Protein AF-0000000077934053 (afdb_homodimer)

Sequence (616 aa):
MTGTLEEILEELCEEVSLILASSSLEEALVNKPGNASRRKDIRSVTYISVQQSSLYLSSIYKKACVMGYAGRGKPIFSLLDPARFSSIFGRGFALFGTAITLLPVSFAAIQVSSIDELMGKLKSLVLLLDEKEGEAFILSLRSMNPSYKGRLTGDMDIGSIEGKTLREILLYSSNFDEVARNIVHGYYLTYLGYNAIKEQKCDSFELNVRRAFFKVLSSQPDTLIMKKYGAHVSIEISKMASHMSECPSCEEIENMDKYMTENGFNPGSTADIIASSIAFYHLERWFRDKAIDGIRLPLPKGCDRAGKMTGTLEEILEELCEEVSLILASSSLEEALVNKPGNASRRKDIRSVTYISVQQSSLYLSSIYKKACVMGYAGRGKPIFSLLDPARFSSIFGRGFALFGTAITLLPVSFAAIQVSSIDELMGKLKSLVLLLDEKEGEAFILSLRSMNPSYKGRLTGDMDIGSIEGKTLREILLYSSNFDEVARNIVHGYYLTYLGYNAIKEQKCDSFELNVRRAFFKVLSSQPDTLIMKKYGAHVSIEISKMASHMSECPSCEEIENMDKYMTENGFNPGSTADIIASSIAFYHLERWFRDKAIDGIRLPLPKGCDRAGK

Solvent-accessible surface area (backbone atoms only — not comparable to full-atom values): 31386 Å² total; per-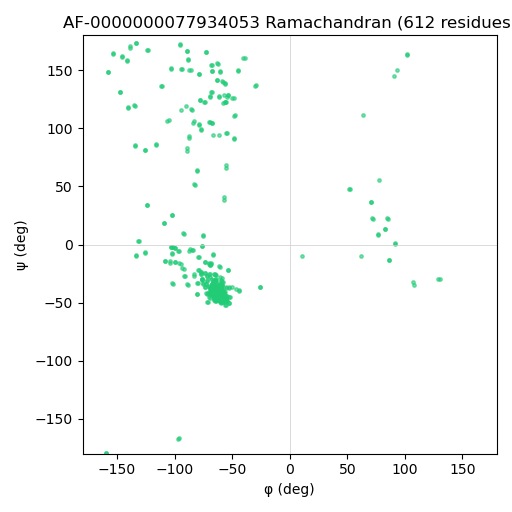residue (Å²): 128,92,56,56,72,68,53,46,50,50,50,52,23,48,52,50,11,48,48,49,26,45,15,47,48,55,45,32,52,39,82,44,60,26,49,42,11,49,86,36,62,44,96,90,41,46,45,67,34,43,49,49,33,27,50,59,42,24,61,43,28,23,52,31,21,47,29,47,60,74,51,68,88,62,48,71,40,56,66,49,50,36,45,58,51,22,69,73,69,73,45,68,66,58,47,59,67,36,45,68,63,41,42,62,48,32,27,46,52,63,56,38,69,43,62,71,52,40,44,53,51,48,45,56,49,44,75,62,35,37,41,61,31,20,53,26,40,52,54,27,55,42,43,63,33,72,80,51,76,45,67,50,91,66,88,50,41,56,78,75,51,68,84,36,28,30,39,57,51,30,53,61,41,30,80,65,27,59,61,35,31,24,56,73,60,43,35,53,57,26,49,52,21,21,50,43,36,69,63,51,82,38,95,41,72,62,47,11,48,48,32,14,45,32,53,46,32,38,74,41,54,28,31,51,27,23,74,75,66,31,60,68,53,17,44,50,52,12,52,54,34,60,69,50,56,78,66,62,50,71,65,58,46,50,52,49,19,50,55,25,49,76,71,66,43,34,42,55,43,48,49,28,36,41,17,47,7,45,25,50,50,53,47,43,55,51,31,51,54,36,53,73,71,64,52,73,60,55,60,51,89,82,65,73,81,72,85,117,129,92,54,57,71,67,52,46,52,51,50,50,24,48,52,50,12,49,47,51,25,42,16,47,49,54,46,33,51,38,82,45,60,25,50,42,11,50,86,36,64,42,97,91,39,46,45,66,35,44,50,49,35,26,50,59,42,24,61,44,28,23,52,31,21,46,29,45,61,74,50,73,89,63,47,71,42,56,65,49,49,36,44,59,51,22,70,74,69,74,44,69,67,60,45,60,67,36,46,68,62,41,42,63,48,31,27,45,53,62,56,38,70,43,62,70,50,40,43,55,51,48,45,56,48,43,76,60,34,36,43,63,32,20,52,25,39,52,54,26,56,44,43,63,33,71,78,50,77,46,66,48,89,84,74,46,40,56,78,74,52,67,85,36,27,29,38,55,52,30,54,61,42,29,80,65,28,60,59,34,32,22,56,71,62,43,35,52,58,25,47,53,20,22,50,42,37,70,62,52,82,37,95,40,72,62,48,10,49,49,33,15,45,32,53,45,32,37,73,41,53,29,31,51,27,22,73,76,66,30,60,66,53,17,45,50,52,13,52,56,35,61,68,50,58,76,64,61,49,71,66,58,46,50,52,49,19,50,56,24,49,75,70,65,40,34,42,56,45,49,51,28,37,42,16,49,6,43,24,50,50,51,46,42,54,49,30,54,54,37,53,72,72,65,52,74,60,54,60,50,90,84,66,72,82,73,84,117

pLDDT: mean 90.04, std 16.73, range [17.83, 98.94]

Organism: NCBI:txid1294262

InterPro domains:
  IPR002736 Triphosphoribosyl-dephospho-CoA protein [PF01874] (22-280)

Foldseek 3Di:
DPDDPLVVLLVVLLVLLCLLLVLLLLLQCFQFALAHHPVDDAPVGHNVLSNLLSVLSSVLLSVLLCCLFVPHPAASLLSAAQLVSCVVPVDARQQLLLSVLCSLVSSCLLQDQALVVSLVSLLVVLVVQFLRNVVSNLNRVCNRPVVPPQCDQDNPRSVVCHRGGVSVVLVVCLVQAVSSVCRNVRNVLLVQLLVQLVVPPDDDSSQSLNLSLLRSLLVDQQRVLCSVPNDVVSNVLSVLSVPADSRHDPVSRVVSNCVSRVVSNHSSSSSSSSSSSSSNNVSRVVSVVCVVVVNDRDNRPPDDPPPD/DPDDPLVVLLVVLLVLLCLLLVLLLLLQCFQFALAHHPVDAAPVGHNVLSNLLSVLSSVLLSVLLCCLFVPPPAASLLSAAQLVSCVVPVDARQQLLLSVLCSLLSSCLLQDQALVVSLVSLLVVLVVQFLRNVVSNLNRVCNRPVVPPQQDQPRPRSVVCHRGGVSVVLVVCVVQAVSSVCRNVRNVLLVQLLVQLVVPPDDDSSQSLNLSLLRSLLVDQQRVLCRVPNDVVSNVLSVLSVPADSRHDPVSRVVSNCVSRVVSNHSSSSSSSSSSSSSNNVSRVVSVVCVVVVNDRDNRPPDDPPPD

Nearest PDB structures (foldseek):
  3h9p-assembly2_C-2  TM=8.077E-01  e=1.000E-04  Archaeoglobus fulgidus DSM 4304
  8q5d-assembly2_D  TM=1.878E-01  e=3.011E+00  Plasmodium falciparum 3D7
  8q5d-assembly1_A  TM=1.833E-01  e=2.885E+00  Plasmodium falciparum 3D7
  6vbg-assembly2_B  TM=1.615E-01  e=4.068E+00  Escherichia coli
  3h9p-assembly2_C-2  TM=8.080E-01  e=9.650E-05  Archaeoglobus fulgidus DSM 4304

Radius of gyration: 24.61 Å; Cα contacts (8 Å, |Δi|>4): 996; chains: 2; bounding box: 58×65×63 Å

Secondary structure (DSSP, 8-state):
--S-HHHHHHHHHHHHHHHHHHHHHHHHHS--TTS--SS--BTTB-HHHHHHHHHHHHHHHHHHHHHHHH--SS-GGGG--HHHHHHHHSS----HHHHHHHHHHHHHHTT-SSHHHHHHHHHHHHHT--HHHHHHHHHHHHHH-TT--SB-SSS-BGGGGTT--HHHHHHHHTTT-HHHHHHHTTSHHHHHHHHHHHT--SSSHHHHHHHHHHHHHHHS--HHHHHHH-HHHHHHHHHHHHTS-SS--HHHHHHHHHHHHHHT---HHHHHHHHHHHHHHHHHHHHHHHHHTT--PPP-TT---TT-/--S-HHHHHHHHHHHHHHHHHHHHHHHHHS--TTS--SS--BTTB-HHHHHHHHHHHHHHHHHHHHHHHH--SS-GGGG--HHHHHHHHSS----HHHHHHHHHHHHHHTT-SSHHHHHHHHHHHHHT--HHHHHHHHHHHHHH-TT--SB-TTS-BGGGGTT--HHHHHHHHTTT-HHHHHHHTTSHHHHHHHHHHHT--SSSHHHHHHHHHHHHHHHS--HHHHHHH-HHHHHHHHHHHHTS-SS--HHHHHHHHHHHHHHT---HHHHHHHHHHHHHHHHHHHHHHHHHTT--PPP-TT---TT-

Structure (mmCIF, N/CA/C/O backbone):
data_AF-0000000077934053-model_v1
#
loop_
_entity.id
_entity.type
_entity.pdbx_description
1 polymer 'Triphosphoribosyl-dephospho-CoA synthase'
#
loop_
_atom_site.group_PDB
_atom_site.id
_atom_site.type_symbol
_atom_site.label_atom_id
_atom_site.label_alt_id
_atom_site.label_comp_id
_atom_site.label_asym_id
_atom_site.label_entity_id
_atom_site.label_seq_id
_atom_site.pdbx_PDB_ins_code
_atom_site.Cartn_x
_atom_site.Cartn_y
_atom_site.Cartn_z
_atom_site.occupancy
_atom_site.B_iso_or_equiv
_atom_site.auth_seq_id
_atom_site.auth_comp_id
_atom_site.auth_asym_id
_atom_site.auth_atom_id
_atom_site.pdbx_PDB_model_num
ATOM 1 N N . MET A 1 1 ? -16.562 -9.641 18.531 1 41.22 1 MET A N 1
ATOM 2 C CA . MET A 1 1 ? -17.188 -9.023 17.359 1 41.22 1 MET A CA 1
ATOM 3 C C . MET A 1 1 ? -18.703 -8.922 17.562 1 41.22 1 MET A C 1
ATOM 5 O O . MET A 1 1 ? -19.406 -9.938 17.547 1 41.22 1 MET A O 1
ATOM 9 N N . THR A 1 2 ? -19.234 -7.988 18.234 1 52.78 2 THR A N 1
ATOM 10 C CA . THR A 1 2 ? -20.609 -7.844 18.703 1 52.78 2 THR A CA 1
ATOM 11 C C . THR A 1 2 ? -21.531 -7.445 17.547 1 52.78 2 THR A C 1
ATOM 13 O O . THR A 1 2 ? -22.688 -7.121 17.75 1 52.78 2 THR A O 1
ATOM 16 N N . GLY A 1 3 ? -21.031 -7.426 16.203 1 60.53 3 GLY A N 1
ATOM 17 C CA . GLY A 1 3 ? -21.938 -6.938 15.18 1 60.53 3 GLY A CA 1
ATOM 18 C C . GLY A 1 3 ? -22.797 -8.031 14.57 1 60.53 3 GLY A C 1
ATOM 19 O O . GLY A 1 3 ? -22.719 -9.188 14.992 1 60.53 3 GLY A O 1
ATOM 20 N N . THR A 1 4 ? -23.828 -7.734 13.836 1 76.88 4 THR A N 1
ATOM 21 C CA . THR A 1 4 ? -24.609 -8.672 13.031 1 76.88 4 THR A CA 1
ATOM 22 C C . THR A 1 4 ? -23.703 -9.602 12.242 1 76.88 4 THR A C 1
ATOM 24 O O . THR A 1 4 ? -22.5 -9.344 12.117 1 76.88 4 THR A O 1
ATOM 27 N N . LEU A 1 5 ? -24.078 -10.734 11.977 1 79.38 5 LEU A N 1
ATOM 28 C CA . LEU A 1 5 ? -23.312 -11.695 11.188 1 79.38 5 LEU A CA 1
ATOM 29 C C . LEU A 1 5 ? -22.703 -11.023 9.953 1 79.38 5 LEU A C 1
ATOM 31 O O . LEU A 1 5 ? -21.547 -11.281 9.609 1 79.38 5 LEU A O 1
ATOM 35 N N . GLU A 1 6 ? -23.5 -10.148 9.359 1 81 6 GLU A N 1
ATOM 36 C CA . GLU A 1 6 ? -23.031 -9.453 8.164 1 81 6 GLU A CA 1
ATOM 37 C C . GLU A 1 6 ? -21.844 -8.547 8.484 1 81 6 GLU A C 1
ATOM 39 O O . GLU A 1 6 ? -20.891 -8.469 7.707 1 81 6 GLU A O 1
ATOM 44 N N . GLU A 1 7 ? -21.875 -7.93 9.609 1 84.5 7 GLU A N 1
ATOM 45 C CA . GLU A 1 7 ? -20.781 -7.047 10.023 1 84.5 7 GLU A CA 1
ATOM 46 C C . GLU A 1 7 ? -19.516 -7.84 10.312 1 84.5 7 GLU A C 1
ATOM 48 O O . GLU A 1 7 ? -18.406 -7.406 9.969 1 84.5 7 GLU A O 1
ATOM 53 N N . ILE A 1 8 ? -19.75 -8.977 10.914 1 87 8 ILE A N 1
ATOM 54 C CA . ILE A 1 8 ? -18.609 -9.836 11.25 1 87 8 ILE A CA 1
ATOM 55 C C . ILE A 1 8 ? -17.953 -10.344 9.969 1 87 8 ILE A C 1
ATOM 57 O O . ILE A 1 8 ? -16.734 -10.297 9.828 1 87 8 ILE A O 1
ATOM 61 N N . LEU A 1 9 ? -18.781 -10.773 9.008 1 89.75 9 LEU A N 1
ATOM 62 C CA . LEU A 1 9 ? -18.281 -11.297 7.75 1 89.75 9 LEU A CA 1
ATOM 63 C C . LEU A 1 9 ? -17.562 -10.211 6.957 1 89.75 9 LEU A C 1
ATOM 65 O O . LEU A 1 9 ? -16.531 -10.469 6.328 1 89.75 9 LEU A O 1
ATOM 69 N N . GLU A 1 10 ? -18.094 -9.039 7.035 1 91.06 10 GLU A N 1
ATOM 70 C CA . GLU A 1 10 ? -17.453 -7.906 6.359 1 91.06 10 GLU A CA 1
ATOM 71 C C . GLU A 1 10 ? -16.094 -7.594 6.973 1 91.06 10 GLU A C 1
ATOM 73 O O . GLU A 1 10 ? -15.156 -7.25 6.258 1 91.06 10 GLU A O 1
ATOM 78 N N . GLU A 1 11 ? -16.031 -7.703 8.281 1 92.56 11 GLU A N 1
ATOM 79 C CA . GLU A 1 11 ? -14.766 -7.473 8.977 1 92.56 11 GLU A CA 1
ATOM 80 C C . GLU A 1 11 ? -13.742 -8.539 8.617 1 92.56 11 GLU A C 1
ATOM 82 O O . GLU A 1 11 ? -12.555 -8.242 8.445 1 92.56 11 GLU A O 1
ATOM 87 N N . LEU A 1 12 ? -14.227 -9.781 8.539 1 95.44 12 LEU A N 1
ATOM 88 C CA . LEU A 1 12 ? -13.336 -10.867 8.156 1 95.44 12 LEU A CA 1
ATOM 89 C C . LEU A 1 12 ? -12.812 -10.672 6.734 1 95.44 12 LEU A C 1
ATOM 91 O O . LEU A 1 12 ? -11.633 -10.891 6.469 1 95.44 12 LEU A O 1
ATOM 95 N N . CYS A 1 13 ? -13.688 -10.195 5.836 1 96.94 13 CYS A N 1
ATOM 96 C CA . CYS A 1 13 ? -13.281 -9.953 4.453 1 96.94 13 CYS A CA 1
ATOM 97 C C . CYS A 1 13 ? -12.289 -8.805 4.371 1 96.94 13 CYS A C 1
ATOM 99 O O . CYS A 1 13 ? -11.391 -8.812 3.527 1 96.94 13 CYS A O 1
ATOM 101 N N . GLU A 1 14 ? -12.453 -7.84 5.227 1 97.06 14 GLU A N 1
ATOM 102 C CA . GLU A 1 14 ? -11.484 -6.75 5.277 1 97.06 14 GLU A CA 1
ATOM 103 C C . GLU A 1 14 ? -10.109 -7.254 5.699 1 97.06 14 GLU A C 1
ATOM 105 O O . GLU A 1 14 ? -9.094 -6.863 5.117 1 97.06 14 GLU A O 1
ATOM 110 N N . GLU A 1 15 ? -10.109 -8.102 6.711 1 97.25 15 GLU A N 1
ATOM 111 C CA . GLU A 1 15 ? -8.836 -8.656 7.176 1 97.25 15 GLU A CA 1
ATOM 112 C C . GLU A 1 15 ? -8.172 -9.492 6.094 1 97.25 15 GLU A C 1
ATOM 114 O O . GLU A 1 15 ? -6.973 -9.352 5.84 1 97.25 15 GLU A O 1
ATOM 119 N N . VAL A 1 16 ? -8.969 -10.344 5.426 1 98.19 16 VAL A N 1
ATOM 120 C CA . VAL A 1 16 ? -8.461 -11.188 4.355 1 98.19 16 VAL A CA 1
ATOM 121 C C . VAL A 1 16 ? -7.891 -10.32 3.232 1 98.19 16 VAL A C 1
ATOM 123 O O . VAL A 1 16 ? -6.801 -10.594 2.721 1 98.19 16 VAL A O 1
ATOM 126 N N . SER A 1 17 ? -8.633 -9.289 2.84 1 98.62 17 SER A N 1
ATOM 127 C CA . SER A 1 17 ? -8.203 -8.414 1.761 1 98.62 17 SER A CA 1
ATOM 128 C C . SER A 1 17 ? -6.875 -7.734 2.096 1 98.62 17 SER A C 1
ATOM 130 O O . SER A 1 17 ? -6.008 -7.602 1.232 1 98.62 17 SER A O 1
ATOM 132 N N . LEU A 1 18 ? -6.715 -7.312 3.348 1 98.69 18 LEU A N 1
ATOM 133 C CA . LEU A 1 18 ? -5.484 -6.668 3.789 1 98.69 18 LEU A CA 1
ATOM 134 C C . LEU A 1 18 ? -4.316 -7.648 3.766 1 98.69 18 LEU A C 1
ATOM 136 O O . LEU A 1 18 ? -3.209 -7.293 3.352 1 98.69 18 LEU A O 1
ATOM 140 N N . ILE A 1 19 ? -4.578 -8.852 4.172 1 98.69 19 ILE A N 1
ATOM 141 C CA . ILE A 1 19 ? -3.547 -9.883 4.195 1 98.69 19 ILE A CA 1
ATOM 142 C C . ILE A 1 19 ? -3.082 -10.18 2.771 1 98.69 19 ILE A C 1
ATOM 144 O O . ILE A 1 19 ? -1.88 -10.203 2.496 1 98.69 19 ILE A O 1
ATOM 148 N N . LEU A 1 20 ? -4.039 -10.359 1.869 1 98.88 20 LEU A N 1
ATOM 149 C CA . LEU A 1 20 ? -3.703 -10.688 0.489 1 98.88 20 LEU A CA 1
ATOM 150 C C . LEU A 1 20 ? -2.971 -9.531 -0.185 1 98.88 20 LEU A C 1
ATOM 152 O O . LEU A 1 20 ? -1.953 -9.742 -0.851 1 98.88 20 LEU A O 1
ATOM 156 N N . ALA A 1 21 ? -3.455 -8.312 -0.017 1 98.88 21 ALA A N 1
ATOM 157 C CA . ALA A 1 21 ? -2.803 -7.145 -0.607 1 98.88 21 ALA A CA 1
ATOM 158 C C . ALA A 1 21 ? -1.411 -6.938 -0.016 1 98.88 21 ALA A C 1
ATOM 160 O O . ALA A 1 21 ? -0.46 -6.637 -0.741 1 98.88 21 ALA A O 1
ATOM 161 N N . SER A 1 22 ? -1.263 -7.137 1.269 1 98.81 22 SER A N 1
ATOM 162 C CA . SER A 1 22 ? 0.015 -6.949 1.948 1 98.81 22 SER A CA 1
ATOM 163 C C . SER A 1 22 ? 1.049 -7.965 1.472 1 98.81 22 SER A C 1
ATOM 165 O O . SER A 1 22 ? 2.248 -7.68 1.463 1 98.81 22 SER A O 1
ATOM 167 N N . SER A 1 23 ? 0.609 -9.164 1.079 1 98.88 23 SER A N 1
ATOM 168 C CA . SER A 1 23 ? 1.537 -10.203 0.631 1 98.88 23 SER A CA 1
ATOM 169 C C . SER A 1 23 ? 2.322 -9.742 -0.594 1 98.88 23 SER A C 1
ATOM 171 O O . SER A 1 23 ? 3.49 -10.102 -0.758 1 98.88 23 SER A O 1
ATOM 173 N N . SER A 1 24 ? 1.682 -8.938 -1.494 1 98.69 24 SER A N 1
ATOM 174 C CA . SER A 1 24 ? 2.379 -8.391 -2.654 1 98.69 24 SER A CA 1
ATOM 175 C C . SER A 1 24 ? 3.418 -7.359 -2.236 1 98.69 24 SER A C 1
ATOM 177 O O . SER A 1 24 ? 4.484 -7.258 -2.852 1 98.69 24 SER A O 1
ATOM 179 N N . LEU A 1 25 ? 3.084 -6.57 -1.203 1 98.69 25 LEU A N 1
ATOM 180 C CA . LEU A 1 25 ? 4.035 -5.594 -0.684 1 98.69 25 LEU A CA 1
ATOM 181 C C . LEU A 1 25 ? 5.258 -6.285 -0.096 1 98.69 25 LEU A C 1
ATOM 183 O O . LEU A 1 25 ? 6.395 -5.879 -0.359 1 98.69 25 LEU A O 1
ATOM 187 N N . GLU A 1 26 ? 5.012 -7.332 0.655 1 98.62 26 GLU A N 1
ATOM 188 C CA . GLU A 1 26 ? 6.109 -8.07 1.269 1 98.62 26 GLU A CA 1
ATOM 189 C C . GLU A 1 26 ? 6.961 -8.773 0.213 1 98.62 26 GLU A C 1
ATOM 191 O O . GLU A 1 26 ? 8.188 -8.82 0.329 1 98.62 26 GLU A O 1
ATOM 196 N N . GLU A 1 27 ? 6.285 -9.352 -0.767 1 98.81 27 GLU A N 1
ATOM 197 C CA . GLU A 1 27 ? 7.004 -9.977 -1.874 1 98.81 27 GLU A CA 1
ATOM 198 C C . GLU A 1 27 ? 7.957 -8.992 -2.539 1 98.81 27 GLU A C 1
ATOM 200 O O . GLU A 1 27 ? 9.125 -9.312 -2.775 1 98.81 27 GLU A O 1
ATOM 205 N N . ALA A 1 28 ? 7.516 -7.781 -2.816 1 98.31 28 ALA A N 1
ATOM 206 C CA . ALA A 1 28 ? 8.305 -6.789 -3.545 1 98.31 28 ALA A CA 1
ATOM 207 C C . ALA A 1 28 ? 9.359 -6.156 -2.646 1 98.31 28 ALA A C 1
ATOM 209 O O . ALA A 1 28 ? 10.359 -5.625 -3.133 1 98.31 28 ALA A O 1
ATOM 210 N N . LEU A 1 29 ? 9.062 -6.184 -1.332 1 97.81 29 LEU A N 1
ATOM 211 C CA . LEU A 1 29 ? 10.016 -5.621 -0.383 1 97.81 29 LEU A CA 1
ATOM 212 C C . LEU A 1 29 ? 11.336 -6.391 -0.415 1 97.81 29 LEU A C 1
ATOM 214 O O . LEU A 1 29 ? 12.406 -5.801 -0.26 1 97.81 29 LEU A O 1
ATOM 218 N N . VAL A 1 30 ? 11.281 -7.715 -0.585 1 97.44 30 VAL A N 1
ATOM 219 C CA . VAL A 1 30 ? 12.438 -8.609 -0.562 1 97.44 30 VAL A CA 1
ATOM 220 C C . VAL A 1 30 ? 13.188 -8.516 -1.889 1 97.44 30 VAL A C 1
ATOM 222 O O . VAL A 1 30 ? 12.594 -8.688 -2.957 1 97.44 30 VAL A O 1
ATOM 225 N N . ASN A 1 31 ? 14.445 -8.211 -1.819 1 96.19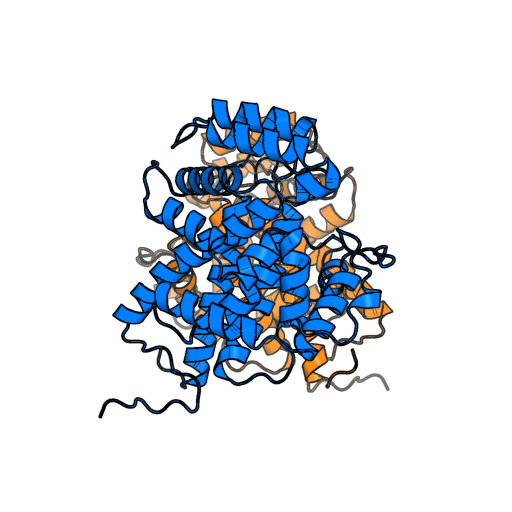 31 ASN A N 1
ATOM 226 C CA . ASN A 1 31 ? 15.258 -8.172 -3.033 1 96.19 31 ASN A CA 1
ATOM 227 C C . ASN A 1 31 ? 15.477 -9.57 -3.6 1 96.19 31 ASN A C 1
ATOM 229 O O . ASN A 1 31 ? 16.172 -10.391 -2.994 1 96.19 31 ASN A O 1
ATOM 233 N N . LYS A 1 32 ? 14.82 -9.867 -4.621 1 98.06 32 LYS A N 1
ATOM 234 C CA . LYS A 1 32 ? 14.992 -11.102 -5.383 1 98.06 32 LYS A CA 1
ATOM 235 C C . LYS A 1 32 ? 15.602 -10.828 -6.754 1 98.06 32 LYS A C 1
ATOM 237 O O . LYS A 1 32 ? 15.219 -9.867 -7.426 1 98.06 32 LYS A O 1
ATOM 242 N N . PRO A 1 33 ? 16.516 -11.617 -7.137 1 98.5 33 PRO A N 1
ATOM 243 C CA . PRO A 1 33 ? 17.25 -11.328 -8.375 1 98.5 33 PRO A CA 1
ATOM 244 C C . PRO A 1 33 ? 16.328 -11.125 -9.57 1 98.5 33 PRO A C 1
ATOM 246 O O . PRO A 1 33 ? 15.453 -11.953 -9.828 1 98.5 33 PRO A O 1
ATOM 249 N N . GLY A 1 34 ? 16.562 -10.016 -10.25 1 98.44 34 GLY A N 1
ATOM 250 C CA . GLY A 1 34 ? 15.875 -9.75 -11.508 1 98.44 34 GLY A CA 1
ATOM 251 C C . GLY A 1 34 ? 14.531 -9.078 -11.312 1 98.44 34 GLY A C 1
ATOM 252 O O . GLY A 1 34 ? 13.93 -8.586 -12.273 1 98.44 34 GLY A O 1
ATOM 253 N N . ASN A 1 35 ? 14.031 -9.07 -10.102 1 98.38 35 ASN A N 1
ATOM 254 C CA . ASN A 1 35 ? 12.742 -8.438 -9.82 1 98.38 35 ASN A CA 1
ATOM 255 C C . ASN A 1 35 ? 12.914 -7 -9.352 1 98.38 35 ASN A C 1
ATOM 257 O O . ASN A 1 35 ? 13.969 -6.633 -8.828 1 98.38 35 ASN A O 1
ATOM 261 N N . ALA A 1 36 ? 11.898 -6.16 -9.633 1 97.25 36 ALA A N 1
ATOM 262 C CA . ALA A 1 36 ? 11.82 -4.898 -8.906 1 97.25 36 ALA A CA 1
ATOM 263 C C . ALA A 1 36 ? 11.68 -5.133 -7.406 1 97.25 36 ALA A C 1
ATOM 265 O O . ALA A 1 36 ? 11.125 -6.152 -6.984 1 97.25 36 ALA A O 1
ATOM 266 N N . SER A 1 37 ? 12.188 -4.266 -6.637 1 96.44 37 SER A N 1
ATOM 267 C CA . SER A 1 37 ? 12.148 -4.359 -5.18 1 96.44 37 SER A CA 1
ATOM 268 C C . SER A 1 37 ? 12.359 -2.996 -4.531 1 96.44 37 SER A C 1
ATOM 270 O O . SER A 1 37 ? 12.406 -1.976 -5.223 1 96.44 37 SER A O 1
ATOM 272 N N . ARG A 1 38 ? 12.344 -2.99 -3.232 1 95.19 38 ARG A N 1
ATOM 273 C CA . ARG A 1 38 ? 12.641 -1.761 -2.504 1 95.19 38 ARG A CA 1
ATOM 274 C C . ARG A 1 38 ? 13.969 -1.164 -2.951 1 95.19 38 ARG A C 1
ATOM 276 O O . ARG A 1 38 ? 14.148 0.056 -2.922 1 95.19 38 ARG A O 1
ATOM 283 N N . ARG A 1 39 ? 14.867 -1.967 -3.541 1 93.88 39 ARG A N 1
ATOM 284 C CA . ARG A 1 39 ? 16.219 -1.528 -3.869 1 93.88 39 ARG A CA 1
ATOM 285 C C . ARG A 1 39 ? 16.281 -0.955 -5.281 1 93.88 39 ARG A C 1
ATOM 287 O O . ARG A 1 39 ? 17.125 -0.11 -5.578 1 93.88 39 ARG A O 1
ATOM 294 N N . LYS A 1 40 ? 15.359 -1.457 -6.117 1 95.62 40 LYS A N 1
ATOM 295 C CA . LYS A 1 40 ? 15.523 -1.052 -7.512 1 95.62 40 LYS A CA 1
ATOM 296 C C . LYS A 1 40 ? 14.211 -1.173 -8.281 1 95.62 40 LYS A C 1
ATOM 298 O O . LYS A 1 40 ? 13.367 -2.012 -7.949 1 95.62 40 LYS A O 1
ATOM 303 N N . ASP A 1 41 ? 14.078 -0.314 -9.211 1 96.31 41 ASP A N 1
ATOM 304 C CA . ASP A 1 41 ? 13.117 -0.517 -10.289 1 96.31 41 ASP A CA 1
ATOM 305 C C . ASP A 1 41 ? 13.742 -1.304 -11.438 1 96.31 41 ASP A C 1
ATOM 307 O O . ASP A 1 41 ? 14.969 -1.441 -11.508 1 96.31 41 ASP A O 1
ATOM 311 N N . ILE A 1 42 ? 12.969 -1.888 -12.242 1 96.75 42 ILE A N 1
ATOM 312 C CA . ILE A 1 42 ? 13.43 -2.461 -13.5 1 96.75 42 ILE A CA 1
ATOM 313 C C . ILE A 1 42 ? 12.633 -1.863 -14.656 1 96.75 42 ILE A C 1
ATOM 315 O O . ILE A 1 42 ? 11.664 -1.135 -14.445 1 96.75 42 ILE A O 1
ATOM 319 N N . ARG A 1 43 ? 13.008 -2.029 -15.789 1 91.31 43 ARG A N 1
ATOM 320 C CA . ARG A 1 43 ? 12.438 -1.385 -16.969 1 91.31 43 ARG A CA 1
ATOM 321 C C . ARG A 1 43 ? 10.938 -1.632 -17.062 1 91.31 43 ARG A C 1
ATOM 323 O O . ARG A 1 43 ? 10.172 -0.722 -17.391 1 91.31 43 ARG A O 1
ATOM 330 N N . SER A 1 44 ? 10.492 -2.775 -16.688 1 90.19 44 SER A N 1
ATOM 331 C CA . SER A 1 44 ? 9.109 -3.182 -16.938 1 90.19 44 SER A CA 1
ATOM 332 C C . SER A 1 44 ? 8.227 -2.854 -15.734 1 90.19 44 SER A C 1
ATOM 334 O O . SER A 1 44 ? 7 -2.795 -15.859 1 90.19 44 SER A O 1
ATOM 336 N N . VAL A 1 45 ? 8.828 -2.676 -14.578 1 95.5 45 VAL A N 1
ATOM 337 C CA . VAL A 1 45 ? 8.047 -2.529 -13.359 1 95.5 45 VAL A CA 1
ATOM 338 C C . VAL A 1 45 ? 8.773 -1.593 -12.391 1 95.5 45 VAL A C 1
ATOM 340 O O . VAL A 1 45 ? 9.969 -1.75 -12.141 1 95.5 45 VAL A O 1
ATOM 343 N N . THR A 1 46 ? 8.047 -0.633 -11.875 1 96.69 46 THR A N 1
ATOM 344 C CA . THR A 1 46 ? 8.602 0.204 -10.812 1 96.69 46 THR A CA 1
ATOM 345 C C . THR A 1 46 ? 8.039 -0.207 -9.453 1 96.69 46 THR A C 1
ATOM 347 O O . THR A 1 46 ? 6.93 -0.728 -9.367 1 96.69 46 THR A O 1
ATOM 350 N N . TYR A 1 47 ? 8.805 0.008 -8.445 1 97.44 47 TYR A N 1
ATOM 351 C CA . TYR A 1 47 ? 8.406 -0.365 -7.098 1 97.44 47 TYR A CA 1
ATOM 352 C C . TYR A 1 47 ? 7.117 0.344 -6.691 1 97.44 47 TYR A C 1
ATOM 354 O O . TYR A 1 47 ? 6.238 -0.259 -6.074 1 97.44 47 TYR A O 1
ATOM 362 N N . ILE A 1 48 ? 6.945 1.633 -7.023 1 97.88 48 ILE A N 1
ATOM 363 C CA . ILE A 1 48 ? 5.758 2.398 -6.66 1 97.88 48 ILE A CA 1
ATOM 364 C C . ILE A 1 48 ? 4.535 1.829 -7.383 1 97.88 48 ILE A C 1
ATOM 366 O O . ILE A 1 48 ? 3.43 1.828 -6.84 1 97.88 48 ILE A O 1
ATOM 370 N N . SER A 1 49 ? 4.688 1.356 -8.586 1 97.5 49 SER A N 1
ATOM 371 C CA . SER A 1 49 ? 3.576 0.74 -9.305 1 97.5 49 SER A CA 1
ATOM 372 C C . SER A 1 49 ? 3.084 -0.514 -8.586 1 97.5 49 SER A C 1
ATOM 374 O O . SER A 1 49 ? 1.883 -0.789 -8.562 1 97.5 49 SER A O 1
ATOM 376 N N . VAL A 1 50 ? 4.027 -1.283 -8.031 1 98.38 50 VAL A N 1
ATOM 377 C CA . VAL A 1 50 ? 3.656 -2.473 -7.273 1 98.38 50 VAL A CA 1
ATOM 378 C C . VAL A 1 50 ? 2.867 -2.066 -6.031 1 98.38 50 VAL A C 1
ATOM 380 O O . VAL A 1 50 ? 1.83 -2.658 -5.727 1 98.38 50 VAL A O 1
ATOM 383 N N . GLN A 1 51 ? 3.316 -1.028 -5.344 1 98.56 51 GLN A N 1
ATOM 384 C CA . GLN A 1 51 ? 2.658 -0.583 -4.117 1 98.56 51 GLN A CA 1
ATOM 385 C C . GLN A 1 51 ? 1.253 -0.065 -4.406 1 98.56 51 GLN A C 1
ATOM 387 O O . GLN A 1 51 ? 0.297 -0.428 -3.719 1 98.56 51 GLN A O 1
ATOM 392 N N . GLN A 1 52 ? 1.145 0.708 -5.402 1 98.62 52 GLN A N 1
ATOM 393 C CA . GLN A 1 52 ? -0.154 1.272 -5.754 1 98.62 52 GLN A CA 1
ATOM 394 C C . GLN A 1 52 ? -1.092 0.198 -6.301 1 98.62 52 GLN A C 1
ATOM 396 O O . GLN A 1 52 ? -2.303 0.252 -6.078 1 98.62 52 GLN A O 1
ATOM 401 N N . SER A 1 53 ? -0.538 -0.776 -7.051 1 98.62 53 SER A N 1
ATOM 402 C CA . SER A 1 53 ? -1.337 -1.909 -7.504 1 98.62 53 SER A CA 1
ATOM 403 C C . SER A 1 53 ? -1.891 -2.701 -6.324 1 98.62 53 SER A C 1
ATOM 405 O O . SER A 1 53 ? -3.033 -3.164 -6.363 1 98.62 53 SER A O 1
ATOM 407 N N . SER A 1 54 ? -1.026 -2.875 -5.328 1 98.75 54 SER A N 1
ATOM 408 C CA . SER A 1 54 ? -1.477 -3.559 -4.121 1 98.75 54 SER A CA 1
ATOM 409 C C . SER A 1 54 ? -2.611 -2.799 -3.445 1 98.75 54 SER A C 1
ATOM 411 O O . SER A 1 54 ? -3.59 -3.4 -2.998 1 98.75 54 SER A O 1
ATOM 413 N N . LEU A 1 55 ? -2.432 -1.521 -3.344 1 98.38 55 LEU A N 1
ATOM 414 C CA . LEU A 1 55 ? -3.471 -0.662 -2.789 1 98.38 55 LEU A CA 1
ATOM 415 C C . LEU A 1 55 ? -4.777 -0.824 -3.559 1 98.38 55 LEU A C 1
ATOM 417 O O . LEU A 1 55 ? -5.84 -0.994 -2.957 1 98.38 55 LEU A O 1
ATOM 421 N N . TYR A 1 56 ? -4.695 -0.778 -4.859 1 98.38 56 TYR A N 1
ATOM 422 C CA . TYR A 1 56 ? -5.84 -0.934 -5.75 1 98.38 56 TYR A CA 1
ATOM 423 C C . TYR A 1 56 ? -6.504 -2.293 -5.555 1 98.38 56 TYR A C 1
ATOM 425 O O . TYR A 1 56 ? -7.73 -2.389 -5.508 1 98.38 56 TYR A O 1
ATOM 433 N N . LEU A 1 57 ? -5.742 -3.318 -5.355 1 98.69 57 LEU A N 1
ATOM 434 C CA . LEU A 1 57 ? -6.242 -4.688 -5.273 1 98.69 57 LEU A CA 1
ATOM 435 C C . LEU A 1 57 ? -6.895 -4.945 -3.92 1 98.69 57 LEU A C 1
ATOM 437 O O . LEU A 1 57 ? -7.715 -5.859 -3.785 1 98.69 57 LEU A O 1
ATOM 441 N N . SER A 1 58 ? -6.535 -4.203 -2.904 1 98.5 58 SER A N 1
ATOM 442 C CA . SER A 1 58 ? -7.094 -4.438 -1.576 1 98.5 58 SER A CA 1
ATOM 443 C C . SER A 1 58 ? -8.617 -4.355 -1.594 1 98.5 58 SER A C 1
ATOM 445 O O . SER A 1 58 ? -9.297 -5.242 -1.072 1 98.5 58 SER A O 1
ATOM 447 N N . SER A 1 59 ? -9.18 -3.334 -2.213 1 96.88 59 SER A N 1
ATOM 448 C CA . SER A 1 59 ? -10.633 -3.188 -2.299 1 96.88 59 SER A CA 1
ATOM 449 C C . SER A 1 59 ? -11.242 -4.281 -3.166 1 96.88 59 SER A C 1
ATOM 451 O O . SER A 1 59 ? -12.352 -4.754 -2.887 1 96.88 59 SER A O 1
ATOM 453 N N . ILE A 1 60 ? -10.539 -4.672 -4.184 1 97.75 60 ILE A N 1
ATOM 454 C CA . ILE A 1 60 ? -11.008 -5.699 -5.109 1 97.75 60 ILE A CA 1
ATOM 455 C C . ILE A 1 60 ? -11.047 -7.051 -4.398 1 97.75 60 ILE A C 1
ATOM 457 O O . ILE A 1 60 ? -12.023 -7.797 -4.531 1 97.75 60 ILE A O 1
ATOM 461 N N . TYR A 1 61 ? -10.016 -7.363 -3.605 1 98.62 61 TYR A N 1
ATOM 462 C CA . TYR A 1 61 ? -10 -8.602 -2.83 1 98.62 61 TYR A CA 1
ATOM 463 C C . TYR A 1 61 ? -11.141 -8.625 -1.822 1 98.62 61 TYR A C 1
ATOM 465 O O . TYR A 1 61 ? -11.758 -9.672 -1.598 1 98.62 61 TYR A O 1
ATOM 473 N N . LYS A 1 62 ? -11.406 -7.508 -1.212 1 97.62 62 LYS A N 1
ATOM 474 C CA . LYS A 1 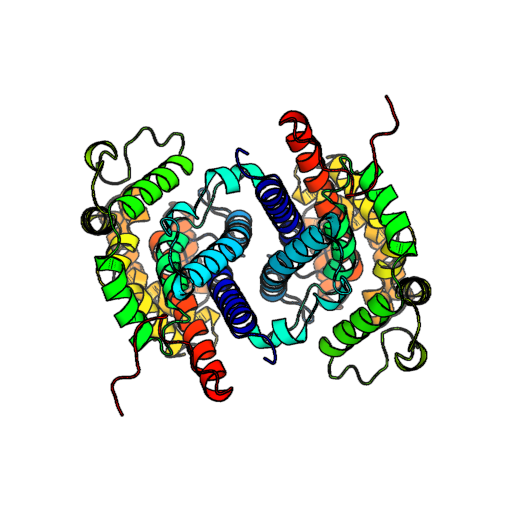62 ? -12.516 -7.457 -0.265 1 97.62 62 LYS A CA 1
ATOM 475 C C . LYS A 1 62 ? -13.836 -7.777 -0.954 1 97.62 62 LYS A C 1
ATOM 477 O O . LYS A 1 62 ? -14.641 -8.555 -0.437 1 97.62 62 LYS A O 1
ATOM 482 N N . LYS A 1 63 ? -14.055 -7.141 -2.115 1 96.38 63 LYS A N 1
ATOM 483 C CA . LYS A 1 63 ? -15.281 -7.395 -2.873 1 96.38 63 LYS A CA 1
ATOM 484 C C . LYS A 1 63 ? -15.391 -8.867 -3.258 1 96.38 63 LYS A C 1
ATOM 486 O O . LYS A 1 63 ? -16.469 -9.461 -3.162 1 96.38 63 LYS A O 1
ATOM 491 N N . ALA A 1 64 ? -14.281 -9.453 -3.703 1 97.56 64 ALA A N 1
ATOM 492 C CA . ALA A 1 64 ? -14.281 -10.867 -4.074 1 97.56 64 ALA A CA 1
ATOM 493 C C . ALA A 1 64 ? -14.633 -11.742 -2.877 1 97.56 64 ALA A C 1
ATOM 495 O O . ALA A 1 64 ? -15.391 -12.711 -3.014 1 97.56 64 ALA A O 1
ATOM 496 N N . CYS A 1 65 ? -14.07 -11.43 -1.744 1 97 65 CYS A N 1
ATOM 497 C CA . CYS A 1 65 ? -14.359 -12.164 -0.518 1 97 65 CYS A CA 1
ATOM 498 C C . CYS A 1 65 ? -15.844 -12.086 -0.176 1 97 65 CYS A C 1
ATOM 500 O O . CYS A 1 65 ? -16.453 -13.094 0.164 1 97 65 CYS A O 1
ATOM 502 N N . VAL A 1 66 ? -16.422 -10.906 -0.294 1 95.19 66 VAL A N 1
ATOM 503 C CA . VAL A 1 66 ? -17.844 -10.711 -0.006 1 95.19 66 VAL A CA 1
ATOM 504 C C . VAL A 1 66 ? -18.688 -11.523 -0.981 1 95.19 66 VAL A C 1
ATOM 506 O O . VAL A 1 66 ? -19.688 -12.125 -0.588 1 95.19 66 VAL A O 1
ATOM 509 N N . MET A 1 67 ? -18.281 -11.555 -2.17 1 94.44 67 MET A N 1
ATOM 510 C CA . MET A 1 67 ? -18.969 -12.367 -3.166 1 94.44 67 MET A CA 1
ATOM 511 C C . MET A 1 67 ? -18.969 -13.836 -2.771 1 94.44 67 MET A C 1
ATOM 513 O O . MET A 1 67 ? -19.922 -14.562 -3.033 1 94.44 67 MET A O 1
ATOM 517 N N . GLY A 1 68 ? -17.891 -14.211 -2.203 1 92.38 68 GLY A N 1
ATOM 518 C CA . GLY A 1 68 ? -17.734 -15.609 -1.825 1 92.38 68 GLY A CA 1
ATOM 519 C C . GLY A 1 68 ? -18.797 -16.094 -0.852 1 92.38 68 GLY A C 1
ATOM 520 O O . GLY A 1 68 ? -19.281 -17.219 -0.967 1 92.38 68 GLY A O 1
ATOM 521 N N . TYR A 1 69 ? -19.203 -15.25 0.1 1 87 69 TYR A N 1
ATOM 522 C CA . TYR A 1 69 ? -20.172 -15.719 1.083 1 87 69 TYR A CA 1
ATOM 523 C C . TYR A 1 69 ? -21.562 -15.219 0.753 1 87 69 TYR A C 1
ATOM 525 O O . TYR A 1 69 ? -22.562 -15.859 1.094 1 87 69 TYR A O 1
ATOM 533 N N . ALA A 1 70 ? -21.703 -14.016 0.195 1 85.56 70 ALA A N 1
ATOM 534 C CA . ALA A 1 70 ? -23.016 -13.406 -0.049 1 85.56 70 ALA A CA 1
ATOM 535 C C . ALA A 1 70 ? -23.609 -13.898 -1.363 1 85.56 70 ALA A C 1
ATOM 537 O O . ALA A 1 70 ? -24.812 -13.719 -1.616 1 85.56 70 ALA A O 1
ATOM 538 N N . GLY A 1 71 ? -22.938 -14.656 -2.107 1 81.44 71 GLY A N 1
ATOM 539 C CA . GLY A 1 71 ? -23.375 -15.031 -3.441 1 81.44 71 GLY A CA 1
ATOM 540 C C . GLY A 1 71 ? -22.891 -14.086 -4.523 1 81.44 71 GLY A C 1
ATOM 541 O O . GLY A 1 71 ? -22.734 -12.891 -4.285 1 81.44 71 GLY A O 1
ATOM 542 N N . ARG A 1 72 ? -22.625 -14.68 -5.609 1 73.25 72 ARG A N 1
ATOM 543 C CA . ARG A 1 72 ? -22.016 -13.945 -6.707 1 73.25 72 ARG A CA 1
ATOM 544 C C . ARG A 1 72 ? -23.062 -13.344 -7.625 1 73.25 72 ARG A C 1
ATOM 546 O O . ARG A 1 72 ? -24.016 -14.016 -8.016 1 73.25 72 ARG A O 1
ATOM 553 N N . GLY A 1 73 ? -23.016 -12 -7.719 1 79 73 GLY A N 1
ATOM 554 C CA . GLY A 1 73 ? -23.891 -11.359 -8.688 1 79 73 GLY A CA 1
ATOM 555 C C . GLY A 1 73 ? -23.203 -11.062 -10.008 1 79 73 GLY A C 1
ATOM 556 O O . GLY A 1 73 ? -23.859 -10.852 -11.031 1 79 73 GLY A O 1
ATOM 557 N N . LYS A 1 74 ? -22 -11.094 -10.07 1 91.06 74 LYS A N 1
ATOM 558 C CA . LYS A 1 74 ? -21.188 -10.883 -11.258 1 91.06 74 LYS A CA 1
ATOM 559 C C . LYS A 1 74 ? -19.938 -11.75 -11.227 1 91.06 74 LYS A C 1
ATOM 561 O O . LYS A 1 74 ? -19.578 -12.305 -10.18 1 91.06 74 LYS A O 1
ATOM 566 N N . PRO A 1 75 ? -19.297 -11.938 -12.414 1 95.25 75 PRO A N 1
ATOM 567 C CA . PRO A 1 75 ? -18.062 -12.719 -12.414 1 95.25 75 PRO A CA 1
ATOM 568 C C . PRO A 1 75 ? -16.984 -12.125 -11.523 1 95.25 75 PRO A C 1
ATOM 570 O O . PRO A 1 75 ? -16.844 -10.898 -11.453 1 95.25 75 PRO A O 1
ATOM 573 N N . ILE A 1 76 ? -16.25 -12.969 -10.828 1 96.19 76 ILE A N 1
ATOM 574 C CA . ILE A 1 76 ? -15.18 -12.547 -9.922 1 96.19 76 ILE A CA 1
ATOM 575 C C . ILE A 1 76 ? -14.156 -11.703 -10.688 1 96.19 76 ILE A C 1
ATOM 577 O O . ILE A 1 76 ? -13.727 -10.656 -10.211 1 96.19 76 ILE A O 1
ATOM 581 N N . PHE A 1 77 ? -13.82 -12.07 -11.898 1 96.25 77 PHE A N 1
ATOM 582 C CA . PHE A 1 77 ? -12.734 -11.453 -12.648 1 96.25 77 PHE A CA 1
ATOM 583 C C . PHE A 1 77 ? -13.188 -10.133 -13.258 1 96.25 77 PHE A C 1
ATOM 585 O O . PHE A 1 77 ? -12.359 -9.352 -13.734 1 96.25 77 PHE A O 1
ATOM 592 N N . SER A 1 78 ? -14.484 -9.859 -13.227 1 95.19 78 SER A N 1
ATOM 593 C CA . SER A 1 78 ? -14.984 -8.562 -13.672 1 95.19 78 SER A CA 1
ATOM 594 C C . SER A 1 78 ? -14.562 -7.449 -12.719 1 95.19 78 SER A C 1
ATOM 596 O O . SER A 1 78 ? -14.641 -6.266 -13.07 1 95.19 78 SER A O 1
ATOM 598 N N . LEU A 1 79 ? -14.125 -7.855 -11.531 1 96.06 79 LEU A N 1
ATOM 599 C CA . LEU A 1 79 ? -13.688 -6.883 -10.539 1 96.06 79 LEU A CA 1
ATOM 600 C C . LEU A 1 79 ? -12.367 -6.238 -10.969 1 96.06 79 LEU A C 1
ATOM 602 O O . LEU A 1 79 ? -12.016 -5.16 -10.477 1 96.06 79 LEU A O 1
ATOM 606 N N . LEU A 1 80 ? -11.586 -6.91 -11.766 1 96.31 80 LEU A N 1
ATOM 607 C CA . LEU A 1 80 ? -10.25 -6.461 -12.164 1 96.31 80 LEU A CA 1
ATOM 608 C C . LEU A 1 80 ? -10.336 -5.527 -13.367 1 96.31 80 LEU A C 1
ATOM 610 O O . LEU A 1 80 ? -10.773 -5.934 -14.445 1 96.31 80 LEU A O 1
ATOM 614 N N . ASP A 1 81 ? -9.945 -4.301 -13.211 1 94.56 81 ASP A N 1
ATOM 615 C CA . ASP A 1 81 ? -9.977 -3.293 -14.273 1 94.56 81 ASP A CA 1
ATOM 616 C C . ASP A 1 81 ? -8.664 -2.508 -14.32 1 94.56 81 ASP A C 1
ATOM 618 O O . ASP A 1 81 ? -8.594 -1.381 -13.828 1 94.56 81 ASP A O 1
ATOM 622 N N . PRO A 1 82 ? -7.664 -3.016 -15.008 1 95.25 82 PRO A N 1
ATOM 623 C CA . PRO A 1 82 ? -6.363 -2.348 -15.102 1 95.25 82 PRO A CA 1
ATOM 624 C C . PRO A 1 82 ? -6.465 -0.947 -15.703 1 95.25 82 PRO A C 1
ATOM 626 O O . PRO A 1 82 ? -5.676 -0.064 -15.359 1 95.25 82 PRO A O 1
ATOM 629 N N . ALA A 1 83 ? -7.391 -0.716 -16.609 1 93.56 83 ALA A N 1
ATOM 630 C CA . ALA A 1 83 ? -7.562 0.61 -17.188 1 93.56 83 ALA A CA 1
ATOM 631 C C . ALA A 1 83 ? -7.965 1.632 -16.141 1 93.56 83 ALA A C 1
ATOM 633 O O . ALA A 1 83 ? -7.523 2.783 -16.172 1 93.56 83 ALA A O 1
ATOM 634 N N . ARG A 1 84 ? -8.836 1.184 -15.273 1 93.88 84 ARG A N 1
ATOM 635 C CA . ARG A 1 84 ? -9.234 2.064 -14.188 1 93.88 84 ARG A CA 1
ATOM 636 C C . ARG A 1 84 ? -8.039 2.416 -13.297 1 93.88 84 ARG A C 1
ATOM 638 O O . ARG A 1 84 ? -7.867 3.576 -12.922 1 93.88 84 ARG A O 1
ATOM 645 N N . PHE A 1 85 ? -7.234 1.447 -12.969 1 96 85 PHE A N 1
ATOM 646 C CA . PHE A 1 85 ? -6.004 1.692 -12.227 1 96 85 PHE A CA 1
ATOM 647 C C . PHE A 1 85 ? -5.164 2.768 -12.906 1 96 85 PHE A C 1
ATOM 649 O O . PHE A 1 85 ? -4.719 3.719 -12.258 1 96 85 PHE A O 1
ATOM 656 N N . SER A 1 86 ? -4.953 2.588 -14.211 1 94.62 86 SER A N 1
ATOM 657 C CA . SER A 1 86 ? -4.117 3.508 -14.969 1 94.62 86 SER A CA 1
ATOM 658 C C . SER A 1 86 ? -4.711 4.914 -14.977 1 94.62 86 SER A C 1
ATOM 660 O O . SER A 1 86 ? -3.975 5.902 -14.938 1 94.62 86 SER A O 1
ATOM 662 N N . SER A 1 87 ? -5.977 4.969 -15.031 1 92.44 87 SER A N 1
ATOM 663 C CA . SER A 1 87 ? -6.641 6.266 -15.031 1 92.44 87 SER A CA 1
ATOM 664 C C . SER A 1 87 ? -6.457 6.984 -13.703 1 92.44 87 SER A C 1
ATOM 666 O O . SER A 1 87 ? -6.375 8.219 -13.664 1 92.44 87 SER A O 1
ATOM 668 N N . ILE A 1 88 ? -6.379 6.266 -12.656 1 94.62 88 ILE A N 1
ATOM 669 C CA . ILE A 1 88 ? -6.277 6.848 -11.32 1 94.62 88 ILE A CA 1
ATOM 670 C C . ILE A 1 88 ? -4.832 7.262 -11.047 1 94.62 88 ILE A C 1
ATOM 672 O O . ILE A 1 88 ? -4.578 8.375 -10.586 1 94.62 88 ILE A O 1
ATOM 676 N N . PHE A 1 89 ? -3.877 6.41 -11.43 1 95.31 89 PHE A N 1
ATOM 677 C CA . PHE A 1 89 ? -2.51 6.621 -10.969 1 95.31 89 PHE A CA 1
ATOM 678 C C . PHE A 1 89 ? -1.624 7.105 -12.109 1 95.31 89 PHE A C 1
ATOM 680 O O . PHE A 1 89 ? -0.512 7.586 -11.883 1 95.31 89 PHE A O 1
ATOM 687 N N . GLY A 1 90 ? -2.084 6.992 -13.367 1 91.44 90 GLY A N 1
ATOM 688 C CA . GLY A 1 90 ? -1.28 7.395 -14.508 1 91.44 90 GLY A CA 1
ATOM 689 C C . GLY A 1 90 ? -0.12 6.457 -14.781 1 91.44 90 GLY A C 1
ATOM 690 O O . GLY A 1 90 ? 0.936 6.887 -15.258 1 91.44 90 GLY A O 1
ATOM 691 N N . ARG A 1 91 ? -0.264 5.199 -14.297 1 92.31 91 ARG A N 1
ATOM 692 C CA . ARG A 1 91 ? 0.793 4.207 -14.453 1 92.31 91 ARG A CA 1
ATOM 693 C C . ARG A 1 91 ? 0.214 2.846 -14.82 1 92.31 91 ARG A C 1
ATOM 695 O O . ARG A 1 91 ? -1.005 2.658 -14.812 1 92.31 91 ARG A O 1
ATOM 702 N N . GLY A 1 92 ? 1.119 1.969 -15.188 1 91.81 92 GLY A N 1
ATOM 703 C CA . GLY A 1 92 ? 0.691 0.618 -15.516 1 91.81 92 GLY A CA 1
ATOM 704 C C . GLY A 1 92 ? 0.425 -0.238 -14.289 1 91.81 92 GLY A C 1
ATOM 705 O O . GLY A 1 92 ? 1.099 -0.096 -13.266 1 91.81 92 GLY A O 1
ATOM 706 N N . PHE A 1 93 ? -0.529 -1.099 -14.445 1 96 93 PHE A N 1
ATOM 707 C CA . PHE A 1 93 ? -0.877 -2.064 -13.406 1 96 93 PHE A CA 1
ATOM 708 C C . PHE A 1 93 ? 0.167 -3.172 -13.328 1 96 93 PHE A C 1
ATOM 710 O O . PHE A 1 93 ? 0.403 -3.883 -14.305 1 96 93 PHE A O 1
ATOM 717 N N . ALA A 1 94 ? 0.784 -3.389 -12.18 1 96.62 94 ALA A N 1
ATOM 718 C CA . ALA A 1 94 ? 1.996 -4.199 -12.094 1 96.62 94 ALA A CA 1
ATOM 719 C C . ALA A 1 94 ? 1.687 -5.598 -11.57 1 96.62 94 ALA A C 1
ATOM 721 O O . ALA A 1 94 ? 2.535 -6.488 -11.625 1 96.62 94 ALA A O 1
ATOM 722 N N . LEU A 1 95 ? 0.45 -5.84 -11.117 1 97.88 95 LEU A N 1
ATOM 723 C CA . LEU A 1 95 ? 0.21 -7.055 -10.352 1 97.88 95 LEU A CA 1
ATOM 724 C C . LEU A 1 95 ? -0.902 -7.887 -10.984 1 97.88 95 LEU A C 1
ATOM 726 O O . LEU A 1 95 ? -1.708 -8.492 -10.273 1 97.88 95 LEU A O 1
ATOM 730 N N . PHE A 1 96 ? -0.989 -7.867 -12.258 1 96.12 96 PHE A N 1
ATOM 731 C CA . PHE A 1 96 ? -2.066 -8.594 -12.922 1 96.12 96 PHE A CA 1
ATOM 732 C C . PHE A 1 96 ? -1.988 -10.086 -12.609 1 96.12 96 PHE A C 1
ATOM 734 O O . PHE A 1 96 ? -2.984 -10.695 -12.219 1 96.12 96 PHE A O 1
ATOM 741 N N . GLY A 1 97 ? -0.809 -10.68 -12.75 1 96.5 97 GLY A N 1
ATOM 742 C CA . GLY A 1 97 ? -0.631 -12.094 -12.469 1 96.5 97 GLY A CA 1
ATOM 743 C C . GLY A 1 97 ? -0.944 -12.461 -11.031 1 96.5 97 GLY A C 1
ATOM 744 O O . GLY A 1 97 ? -1.582 -13.484 -10.766 1 96.5 97 GLY A O 1
ATOM 745 N N . THR A 1 98 ? -0.478 -11.633 -10.109 1 98.38 98 THR A N 1
ATOM 746 C CA . THR A 1 98 ? -0.77 -11.859 -8.695 1 98.38 98 THR A CA 1
ATOM 747 C C . THR A 1 98 ? -2.273 -11.789 -8.438 1 98.38 98 THR A C 1
ATOM 749 O O . THR A 1 98 ? -2.814 -12.594 -7.684 1 98.38 98 THR A O 1
ATOM 752 N N . ALA A 1 99 ? -2.926 -10.805 -9.062 1 98.25 99 ALA A N 1
ATOM 753 C CA . ALA A 1 99 ? -4.363 -10.617 -8.883 1 98.25 99 ALA A CA 1
ATOM 754 C C . ALA A 1 99 ? -5.141 -11.844 -9.344 1 98.25 99 ALA A C 1
ATOM 756 O O . ALA A 1 99 ? -6.027 -12.328 -8.641 1 98.25 99 ALA A O 1
ATOM 757 N N . ILE A 1 100 ? -4.781 -12.367 -10.523 1 96.5 100 ILE A N 1
ATOM 758 C CA . ILE A 1 100 ? -5.508 -13.508 -11.07 1 96.5 100 ILE A CA 1
ATOM 759 C C . ILE A 1 100 ? -5.316 -14.727 -10.172 1 96.5 100 ILE A C 1
ATOM 761 O O . ILE A 1 100 ? -6.219 -15.555 -10.031 1 96.5 100 ILE A O 1
ATOM 765 N N . THR A 1 101 ? -4.184 -14.797 -9.547 1 98.12 101 THR A N 1
ATOM 766 C CA . THR A 1 101 ? -3.871 -15.898 -8.648 1 98.12 101 THR A CA 1
ATOM 767 C C . THR A 1 101 ? -4.641 -15.766 -7.34 1 98.12 101 THR A C 1
ATOM 769 O O . THR A 1 101 ? -5.113 -16.766 -6.785 1 98.12 101 THR A O 1
ATOM 772 N N . LEU A 1 102 ? -4.828 -14.539 -6.848 1 98.81 102 LEU A N 1
ATOM 773 C CA . LEU A 1 102 ? -5.297 -14.344 -5.48 1 98.81 102 LEU A CA 1
ATOM 774 C C . LEU A 1 102 ? -6.793 -14.047 -5.453 1 98.81 102 LEU A C 1
ATOM 776 O O . LEU A 1 102 ? -7.43 -14.141 -4.398 1 98.81 102 LEU A O 1
ATOM 780 N N . LEU A 1 103 ? -7.426 -13.695 -6.57 1 98.25 103 LEU A N 1
ATOM 781 C CA . LEU A 1 103 ? -8.859 -13.422 -6.59 1 98.25 103 LEU A CA 1
ATOM 782 C C . LEU A 1 103 ? -9.648 -14.648 -6.148 1 98.25 103 LEU A C 1
ATOM 784 O O . LEU A 1 103 ? -10.5 -14.555 -5.258 1 98.25 103 LEU A O 1
ATOM 788 N N . PRO A 1 104 ? -9.391 -15.867 -6.719 1 97.94 104 PRO A N 1
ATOM 789 C CA . PRO A 1 104 ? -10.094 -17.047 -6.215 1 97.94 104 PRO A CA 1
ATOM 790 C C . PRO A 1 104 ? -9.805 -17.328 -4.738 1 97.94 104 PRO A C 1
ATOM 792 O O . PRO A 1 104 ? -10.688 -17.781 -4.008 1 97.94 104 PRO A O 1
ATOM 795 N N . VAL A 1 105 ? -8.57 -17.031 -4.309 1 98.69 105 VAL A N 1
ATOM 796 C CA . VAL A 1 105 ? -8.195 -17.219 -2.912 1 98.69 105 VAL A CA 1
ATOM 797 C C . VAL A 1 105 ? -9.062 -16.328 -2.02 1 98.69 105 VAL A C 1
ATOM 799 O O . VAL A 1 105 ? -9.602 -16.797 -1.011 1 98.69 105 VAL A O 1
ATOM 802 N N . SER A 1 106 ? -9.188 -15.102 -2.41 1 98.25 106 SER A N 1
ATOM 803 C CA . SER A 1 106 ? -10.008 -14.164 -1.647 1 98.25 106 SER A CA 1
ATOM 804 C C . SER A 1 106 ? -11.461 -14.633 -1.577 1 98.25 106 SER A C 1
ATOM 806 O O . SER A 1 106 ? -12.086 -14.578 -0.517 1 98.25 106 SER A O 1
ATOM 808 N N . PHE A 1 107 ? -11.969 -15.094 -2.672 1 97.56 107 PHE A N 1
ATOM 809 C CA . PHE A 1 107 ? -13.344 -15.57 -2.787 1 97.56 107 PHE A CA 1
ATOM 810 C C . PHE A 1 107 ? -13.594 -16.734 -1.827 1 97.56 107 PHE A C 1
ATOM 812 O O . PHE A 1 107 ? -14.68 -16.844 -1.254 1 97.56 107 PHE A O 1
ATOM 819 N N . ALA A 1 108 ? -12.602 -17.516 -1.532 1 96.88 108 ALA A N 1
ATOM 820 C CA . ALA A 1 108 ? -12.781 -18.781 -0.816 1 96.88 108 ALA A CA 1
ATOM 821 C C . ALA A 1 108 ? -12.344 -18.656 0.64 1 96.88 108 ALA A C 1
ATOM 823 O O . ALA A 1 108 ? -12.688 -19.5 1.475 1 96.88 108 ALA A O 1
ATOM 824 N N . ALA A 1 109 ? -11.617 -17.641 0.981 1 96.81 109 ALA A N 1
ATOM 825 C CA . ALA A 1 109 ? -10.797 -17.594 2.189 1 96.81 109 ALA A CA 1
ATOM 826 C C . ALA A 1 109 ? -11.656 -17.719 3.443 1 96.81 109 ALA A C 1
ATOM 828 O O . ALA A 1 109 ? -11.266 -18.391 4.406 1 96.81 109 ALA A O 1
ATOM 829 N N . ILE A 1 110 ? -12.828 -17.094 3.459 1 95.38 110 ILE A N 1
ATOM 830 C CA . ILE A 1 110 ? -13.57 -17.094 4.715 1 95.38 110 ILE A CA 1
ATOM 831 C C . ILE A 1 110 ? -14.531 -18.281 4.742 1 95.38 110 ILE A C 1
ATOM 833 O O . ILE A 1 110 ? -15.414 -18.359 5.594 1 95.38 110 ILE A O 1
ATOM 837 N N . GLN A 1 111 ? -14.422 -19.188 3.795 1 93.75 111 GLN A N 1
ATOM 838 C CA . GLN A 1 111 ? -15.258 -20.375 3.717 1 93.75 111 GLN A CA 1
ATOM 839 C C . GLN A 1 111 ? -14.508 -21.609 4.223 1 93.75 111 GLN A C 1
ATOM 841 O O . GLN A 1 111 ? -15.062 -22.719 4.246 1 93.75 111 GLN A O 1
ATOM 846 N N . VAL A 1 112 ? -13.328 -21.453 4.57 1 95.69 112 VAL A N 1
ATOM 847 C CA . VAL A 1 112 ? -12.477 -22.547 5.031 1 95.69 112 VAL A CA 1
ATOM 848 C C . VAL A 1 112 ? -11.734 -22.125 6.297 1 95.69 112 VAL A C 1
ATOM 850 O O . VAL A 1 112 ? -11.789 -20.969 6.699 1 95.69 112 VAL A O 1
ATOM 853 N N . SER A 1 113 ? -10.992 -23.109 6.941 1 95 113 SER A N 1
ATOM 854 C CA . SER A 1 113 ? -10.375 -22.812 8.227 1 95 113 SER A CA 1
ATOM 855 C C . SER A 1 113 ? -8.906 -23.219 8.258 1 95 113 SER A C 1
ATOM 857 O O . SER A 1 113 ? -8.266 -23.188 9.305 1 95 113 SER A O 1
ATOM 859 N N . SER A 1 114 ? -8.438 -23.688 7.156 1 96.25 114 SER A N 1
ATOM 860 C CA . SER A 1 114 ? -7.039 -24.094 7.062 1 96.25 114 SER A CA 1
ATOM 861 C C . SER A 1 114 ? -6.527 -24 5.629 1 96.25 114 SER A C 1
ATOM 863 O O . SER A 1 114 ? -7.316 -23.891 4.691 1 96.25 114 SER A O 1
ATOM 865 N N . ILE A 1 115 ? -5.254 -24.031 5.465 1 98 115 ILE A N 1
ATOM 866 C CA . ILE A 1 115 ? -4.652 -23.969 4.137 1 98 115 ILE A CA 1
ATOM 867 C C . ILE A 1 115 ? -5.031 -25.219 3.346 1 98 115 ILE A C 1
ATOM 869 O O . ILE A 1 115 ? -5.301 -25.141 2.145 1 98 115 ILE A O 1
ATOM 873 N N . ASP A 1 116 ? -5.051 -26.391 4.008 1 96.81 116 ASP A N 1
ATOM 874 C CA . ASP A 1 116 ? -5.445 -27.625 3.342 1 96.81 116 ASP A CA 1
ATOM 875 C C . ASP A 1 116 ? -6.867 -27.516 2.793 1 96.81 116 ASP A C 1
ATOM 877 O O . ASP A 1 116 ? -7.129 -27.906 1.652 1 96.81 116 ASP A O 1
ATOM 881 N N . GLU A 1 117 ? -7.77 -27.047 3.6 1 96.75 117 GLU A N 1
ATOM 882 C CA . GLU A 1 117 ? -9.141 -26.844 3.154 1 96.75 117 GLU A CA 1
ATOM 883 C C . GLU A 1 117 ? -9.219 -25.812 2.027 1 96.75 117 GLU A C 1
ATOM 885 O O . GLU A 1 117 ? -10.023 -25.969 1.103 1 96.75 117 GLU A O 1
ATOM 890 N N . LEU A 1 118 ? -8.406 -24.75 2.174 1 97.88 118 LEU A N 1
ATOM 891 C CA . LEU A 1 118 ? -8.359 -23.734 1.134 1 97.88 118 LEU A CA 1
ATOM 892 C C . LEU A 1 118 ? -7.945 -24.344 -0.204 1 97.88 118 LEU A C 1
ATOM 894 O O . LEU A 1 118 ? -8.57 -24.062 -1.233 1 97.88 118 LEU A O 1
ATOM 898 N N . MET A 1 119 ? -6.918 -25.156 -0.217 1 97.56 119 MET A N 1
ATOM 899 C CA . MET A 1 119 ? -6.434 -25.797 -1.436 1 97.56 119 MET A CA 1
ATOM 900 C C . MET A 1 119 ? -7.523 -26.672 -2.064 1 97.56 119 MET A C 1
ATOM 902 O O . MET A 1 119 ? -7.707 -26.656 -3.281 1 97.56 119 MET A O 1
ATOM 906 N N . GLY A 1 120 ? -8.227 -27.422 -1.224 1 97 120 GLY A N 1
ATOM 907 C CA . GLY A 1 120 ? -9.352 -28.203 -1.718 1 97 120 GLY A CA 1
ATOM 908 C C . GLY A 1 120 ? -10.445 -27.344 -2.34 1 97 120 GLY A C 1
ATOM 909 O O . GLY A 1 120 ? -10.945 -27.672 -3.42 1 97 120 GLY A O 1
ATOM 910 N N . LYS A 1 121 ? -10.781 -26.281 -1.635 1 96.69 121 LYS A N 1
ATOM 911 C CA . LYS A 1 121 ? -11.812 -25.375 -2.123 1 96.69 121 LYS A CA 1
ATOM 912 C C . LYS A 1 121 ? -11.398 -24.734 -3.438 1 96.69 121 LYS A C 1
ATOM 914 O O . LYS A 1 121 ? -12.234 -24.531 -4.328 1 96.69 121 LYS A O 1
ATOM 919 N N . LEU A 1 122 ? -10.164 -24.344 -3.586 1 97.88 122 LEU A N 1
ATOM 920 C CA . LEU A 1 122 ? -9.656 -23.703 -4.797 1 97.88 122 LEU A CA 1
ATOM 921 C C . LEU A 1 122 ? -9.711 -24.672 -5.98 1 97.88 122 LEU A C 1
ATOM 923 O O . LEU A 1 122 ? -10.039 -24.266 -7.098 1 97.88 122 LEU A O 1
ATOM 927 N N . LYS A 1 123 ? -9.375 -25.938 -5.777 1 96.62 123 LYS A N 1
ATOM 928 C CA . LYS A 1 123 ? -9.477 -26.953 -6.828 1 96.62 123 LYS A CA 1
ATOM 929 C C . LYS A 1 123 ? -10.906 -27.031 -7.363 1 96.62 123 LYS A C 1
ATOM 931 O O . LYS A 1 123 ? -11.117 -27.109 -8.578 1 96.62 123 LYS A O 1
ATOM 936 N N . SER A 1 124 ? -11.844 -27.016 -6.445 1 96.06 124 SER A N 1
ATOM 937 C CA . SER A 1 124 ? -13.25 -27.078 -6.836 1 96.06 124 SER A CA 1
ATOM 938 C C . SER A 1 124 ? -13.68 -25.797 -7.551 1 96.06 124 SER A C 1
ATOM 940 O O . SER A 1 124 ? -14.422 -25.859 -8.531 1 96.06 124 SER A O 1
ATOM 942 N N . LEU A 1 125 ? -13.211 -24.703 -7.047 1 95.06 125 LEU A N 1
ATOM 943 C CA . LEU A 1 125 ? -13.586 -23.406 -7.605 1 95.06 125 LEU A CA 1
ATOM 944 C C . LEU A 1 125 ? -13.094 -23.266 -9.039 1 95.06 125 LEU A C 1
ATOM 946 O O . LEU A 1 125 ? -13.797 -22.719 -9.891 1 95.06 125 LEU A O 1
ATOM 950 N N . VAL A 1 126 ? -11.914 -23.688 -9.312 1 95.31 126 VAL A N 1
ATOM 951 C CA . VAL A 1 126 ? -11.32 -23.578 -10.641 1 95.31 126 VAL A CA 1
ATOM 952 C C . VAL A 1 126 ? -12.172 -24.328 -11.656 1 95.31 126 VAL A C 1
ATOM 954 O O . VAL A 1 126 ? -12.312 -23.891 -12.805 1 95.31 126 VAL A O 1
ATOM 957 N N . LEU A 1 127 ? -12.789 -25.422 -11.281 1 94.5 127 LEU A N 1
ATOM 958 C CA . LEU A 1 127 ? -13.641 -26.219 -12.148 1 94.5 127 LEU A CA 1
ATOM 959 C C . LEU A 1 127 ? -14.93 -25.484 -12.492 1 94.5 127 LEU A C 1
ATOM 961 O O . LEU A 1 127 ? -15.578 -25.781 -13.492 1 94.5 127 LEU A O 1
ATOM 965 N N . LEU A 1 128 ? -15.234 -24.469 -11.695 1 92.31 128 LEU A N 1
ATOM 966 C CA . LEU A 1 128 ? -16.516 -23.781 -11.836 1 92.31 128 LEU A CA 1
ATOM 967 C C . LEU A 1 128 ? -16.344 -22.438 -12.555 1 92.31 128 LEU A C 1
ATOM 969 O O . LEU A 1 128 ? -17.312 -21.719 -12.773 1 92.31 128 LEU A O 1
ATOM 973 N N . LEU A 1 129 ? -15.148 -22.094 -12.891 1 95.31 129 LEU A N 1
ATOM 974 C CA . LEU A 1 129 ? -14.914 -20.844 -13.609 1 95.31 129 LEU A CA 1
ATOM 975 C C . LEU A 1 129 ? -15.5 -20.922 -15.023 1 95.31 129 LEU A C 1
ATOM 977 O O . LEU A 1 129 ? -14.852 -21.438 -15.938 1 95.31 129 LEU A O 1
ATOM 981 N N . ASP A 1 130 ? -16.578 -20.297 -15.258 1 95 130 ASP A N 1
ATOM 982 C CA . ASP A 1 130 ? -17.422 -20.5 -16.438 1 95 130 ASP A CA 1
ATOM 983 C C . ASP A 1 130 ? -17.125 -19.469 -17.516 1 95 130 ASP A C 1
ATOM 985 O O . ASP A 1 130 ? -16.078 -18.812 -17.484 1 95 130 ASP A O 1
ATOM 989 N N . GLU A 1 131 ? -18 -19.422 -18.469 1 95.25 131 GLU A N 1
ATOM 990 C CA . GLU A 1 131 ? -17.812 -18.562 -19.641 1 95.25 131 GLU A CA 1
ATOM 991 C C . GLU A 1 131 ? -17.844 -17.094 -19.266 1 95.25 131 GLU A C 1
ATOM 993 O O . GLU A 1 131 ? -17.109 -16.281 -19.844 1 95.25 131 GLU A O 1
ATOM 998 N N . LYS A 1 132 ? -18.688 -16.797 -18.266 1 95 132 LYS A N 1
ATOM 999 C CA . LYS A 1 132 ? -18.766 -15.398 -17.828 1 95 132 LYS A CA 1
ATOM 1000 C C . LYS A 1 132 ? -17.438 -14.953 -17.219 1 95 132 LYS A C 1
ATOM 1002 O O . LYS A 1 132 ? -16.984 -13.828 -17.453 1 95 132 LYS A O 1
ATOM 1007 N N . GLU A 1 133 ? -16.875 -15.852 -16.438 1 96.06 133 GLU A N 1
ATOM 1008 C CA . GLU A 1 133 ? -15.555 -15.578 -15.883 1 96.06 133 GLU A CA 1
ATOM 1009 C C . GLU A 1 133 ? -14.516 -15.406 -16.984 1 96.06 133 GLU A C 1
ATOM 1011 O O . GLU A 1 133 ? -13.633 -14.555 -16.891 1 96.06 133 GLU A O 1
ATOM 1016 N N . GLY A 1 134 ? -14.625 -16.281 -18 1 94.75 134 GLY A N 1
ATOM 1017 C CA . GLY A 1 134 ? -13.719 -16.172 -19.125 1 94.75 134 GLY A CA 1
ATOM 1018 C C . GLY A 1 134 ? -13.812 -14.844 -19.859 1 94.75 134 GLY A C 1
ATOM 1019 O O . GLY A 1 134 ? -12.789 -14.227 -20.156 1 94.75 134 GLY A O 1
ATOM 1020 N N . GLU A 1 135 ? -15 -14.453 -20.141 1 93.62 135 GLU A N 1
ATOM 1021 C CA . GLU A 1 135 ? -15.219 -13.172 -20.812 1 93.62 135 GLU A CA 1
ATOM 1022 C C . GLU A 1 135 ? -14.656 -12.023 -19.984 1 93.62 135 GLU A C 1
ATOM 1024 O O . GLU A 1 135 ? -14 -11.125 -20.531 1 93.62 135 GLU A O 1
ATOM 1029 N N . ALA A 1 136 ? -14.961 -12.039 -18.688 1 94.56 136 ALA A N 1
ATOM 1030 C CA . ALA A 1 136 ? -14.469 -10.992 -17.781 1 94.56 136 ALA A CA 1
ATOM 1031 C C . ALA A 1 136 ? -12.945 -10.969 -17.75 1 94.56 136 ALA A C 1
ATOM 1033 O O . ALA A 1 136 ? -12.328 -9.898 -17.75 1 94.56 136 ALA A O 1
ATOM 1034 N N . PHE A 1 137 ? -12.344 -12.094 -17.766 1 94 137 PHE A N 1
ATOM 1035 C CA . PHE A 1 137 ? -10.891 -12.211 -17.75 1 94 137 PHE A CA 1
ATOM 1036 C C . PHE A 1 137 ? -10.281 -11.617 -19.016 1 94 137 PHE A C 1
ATOM 1038 O O . PHE A 1 137 ? -9.328 -10.844 -18.953 1 94 137 PHE A O 1
ATOM 1045 N N . ILE A 1 138 ? -10.836 -11.938 -20.109 1 90.69 138 ILE A N 1
ATOM 1046 C CA . ILE A 1 138 ? -10.336 -11.461 -21.406 1 90.69 138 ILE A CA 1
ATOM 1047 C C . ILE A 1 138 ? -10.469 -9.938 -21.469 1 90.69 138 ILE A C 1
ATOM 1049 O O . ILE A 1 138 ? -9.562 -9.25 -21.953 1 90.69 138 ILE A O 1
ATOM 1053 N N . LEU A 1 139 ? -11.57 -9.445 -21.016 1 90.19 139 LEU A N 1
ATOM 1054 C CA . LEU A 1 139 ? -11.773 -8 -21 1 90.19 139 LEU A CA 1
ATOM 1055 C C . LEU A 1 139 ? -10.727 -7.309 -20.141 1 90.19 139 LEU A C 1
ATOM 1057 O O . LEU A 1 139 ? -10.203 -6.254 -20.516 1 90.19 139 LEU A O 1
ATOM 1061 N N . SER A 1 140 ? -10.43 -7.879 -18.969 1 91.56 140 SER A N 1
ATOM 1062 C CA . SER A 1 140 ? -9.414 -7.324 -18.078 1 91.56 140 SER A CA 1
ATOM 1063 C C . SER A 1 140 ? -8.039 -7.367 -18.719 1 91.56 140 SER A C 1
ATOM 1065 O O . SER A 1 140 ? -7.262 -6.41 -18.609 1 91.56 140 SER A O 1
ATOM 1067 N N . LEU A 1 141 ? -7.73 -8.445 -19.375 1 88.56 141 LEU A N 1
ATOM 1068 C CA . LEU A 1 141 ? -6.449 -8.625 -20.047 1 88.56 141 LEU A CA 1
ATOM 1069 C C . LEU A 1 141 ? -6.277 -7.59 -21.156 1 88.56 141 LEU A C 1
ATOM 1071 O O . LEU A 1 141 ? -5.199 -7.012 -21.312 1 88.56 141 LEU A O 1
ATOM 1075 N N . ARG A 1 142 ? -7.293 -7.316 -21.906 1 84.25 142 ARG A N 1
ATOM 1076 C CA . ARG A 1 142 ? -7.266 -6.355 -23 1 84.25 142 ARG A CA 1
ATOM 1077 C C . ARG A 1 142 ? -7.078 -4.934 -22.484 1 84.25 142 ARG A C 1
ATOM 1079 O O . ARG A 1 142 ? -6.43 -4.113 -23.125 1 84.25 142 ARG A O 1
ATOM 1086 N N . SER A 1 143 ? -7.629 -4.684 -21.375 1 86.06 143 SER A N 1
ATOM 1087 C CA . SER A 1 143 ? -7.531 -3.348 -20.781 1 86.06 143 SER A CA 1
ATOM 1088 C C . SER A 1 143 ? -6.105 -3.045 -20.328 1 86.06 143 SER A C 1
ATOM 1090 O O . SER A 1 143 ? -5.719 -1.881 -20.219 1 86.06 143 SER A O 1
ATOM 1092 N N . MET A 1 144 ? -5.32 -3.994 -19.953 1 82 144 MET A N 1
ATOM 1093 C CA . MET A 1 144 ? -3.939 -3.838 -19.5 1 82 144 MET A CA 1
ATOM 1094 C C . MET A 1 144 ? -3.031 -3.439 -20.656 1 82 144 MET A C 1
ATOM 1096 O O . MET A 1 144 ? -2.117 -2.633 -20.484 1 82 144 MET A O 1
ATOM 1100 N N . ASN A 1 145 ? -3.176 -4.008 -21.75 1 65.19 145 ASN A N 1
ATOM 1101 C CA . ASN A 1 145 ? -2.357 -3.758 -22.938 1 65.19 145 ASN A CA 1
ATOM 1102 C C . ASN A 1 145 ? -3.213 -3.395 -24.141 1 65.19 145 ASN A C 1
ATOM 1104 O O . ASN A 1 145 ? -3.582 -4.266 -24.938 1 65.19 145 ASN A O 1
ATOM 1108 N N . PRO A 1 146 ? -3.559 -1.987 -24.047 1 49.12 146 PRO A N 1
ATOM 1109 C CA . PRO A 1 146 ? -4.41 -1.633 -25.188 1 49.12 146 PRO A CA 1
ATOM 1110 C C . PRO A 1 146 ? -3.791 -2.023 -26.531 1 49.12 146 PRO A C 1
ATOM 1112 O O . PRO A 1 146 ? -4.516 -2.281 -27.5 1 49.12 146 PRO A O 1
ATOM 1115 N N . SER A 1 147 ? -2.43 -1.823 -26.469 1 44 147 SER A N 1
ATOM 1116 C CA . SER A 1 147 ? -1.785 -2.223 -27.719 1 44 147 SER A CA 1
ATOM 1117 C C . SER A 1 147 ? -1.877 -3.729 -27.938 1 44 147 SER A C 1
ATOM 1119 O O . SER A 1 147 ? -1.398 -4.25 -28.938 1 44 147 SER A O 1
ATOM 1121 N N . TYR A 1 148 ? -2.355 -4.234 -26.781 1 40.75 148 TYR A N 1
ATOM 1122 C CA . TYR A 1 148 ? -2.553 -5.668 -26.969 1 40.75 148 TYR A CA 1
ATOM 1123 C C . TYR A 1 148 ? -3.457 -5.941 -28.172 1 40.75 148 TYR A C 1
ATOM 1125 O 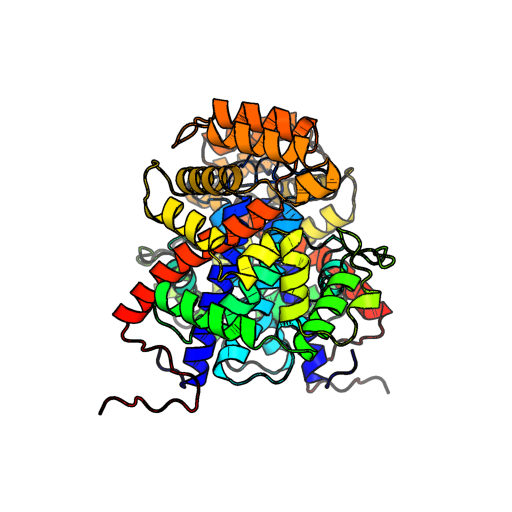O . TYR A 1 148 ? -4.672 -5.734 -28.094 1 40.75 148 TYR A O 1
ATOM 1133 N N . LYS A 1 149 ? -2.973 -5.613 -29.344 1 39 149 LYS A N 1
ATOM 1134 C CA . LYS A 1 149 ? -3.623 -5.926 -30.625 1 39 149 LYS A CA 1
ATOM 1135 C C . LYS A 1 149 ? -3.857 -7.426 -30.766 1 39 149 LYS A C 1
ATOM 1137 O O . LYS A 1 149 ? -3.844 -7.961 -31.875 1 39 149 LYS A O 1
ATOM 1142 N N . GLY A 1 150 ? -4.234 -8.117 -29.859 1 38.78 150 GLY A N 1
ATOM 1143 C CA . GLY A 1 150 ? -4.824 -9.438 -30.031 1 38.78 150 GLY A CA 1
ATOM 1144 C C . GLY A 1 150 ? -3.906 -10.562 -29.594 1 38.78 150 GLY A C 1
ATOM 1145 O O . GLY A 1 150 ? -4.281 -11.734 -29.641 1 38.78 150 GLY A O 1
ATOM 1146 N N . ARG A 1 151 ? -2.518 -10.438 -29.781 1 38.31 151 ARG A N 1
ATOM 1147 C CA . ARG A 1 151 ? -1.779 -11.68 -29.609 1 38.31 151 ARG A CA 1
ATOM 1148 C C . ARG A 1 151 ? -1.365 -11.867 -28.156 1 38.31 151 ARG A C 1
ATOM 1150 O O . ARG A 1 151 ? -0.695 -11.008 -27.578 1 38.31 151 ARG A O 1
ATOM 1157 N N . LEU A 1 152 ? -2.234 -12.344 -27.219 1 39.31 152 LEU A N 1
ATOM 1158 C CA . LEU A 1 152 ? -1.726 -12.781 -25.922 1 39.31 152 LEU A CA 1
ATOM 1159 C C . LEU A 1 152 ? -0.395 -13.508 -26.078 1 39.31 152 LEU A C 1
ATOM 1161 O O . LEU A 1 152 ? -0.097 -14.047 -27.141 1 39.31 152 LEU A O 1
ATOM 1165 N N . THR A 1 153 ? 0.418 -13.648 -25.078 1 37.38 153 THR A N 1
ATOM 1166 C CA . THR A 1 153 ? 1.665 -14.406 -25.078 1 37.38 153 THR A CA 1
ATOM 1167 C C . THR A 1 153 ? 1.397 -15.883 -25.359 1 37.38 153 THR A C 1
ATOM 1169 O O . THR A 1 153 ? 0.44 -16.453 -24.828 1 37.38 153 THR A O 1
ATOM 1172 N N . GLY A 1 154 ? 2.012 -16.469 -26.266 1 37.75 154 GLY A N 1
ATOM 1173 C CA . GLY A 1 154 ? 1.838 -17.75 -26.969 1 37.75 154 GLY A CA 1
ATOM 1174 C C . GLY A 1 154 ? 0.554 -17.812 -27.766 1 37.75 154 GLY A C 1
ATOM 1175 O O . GLY A 1 154 ? -0.471 -17.266 -27.359 1 37.75 154 GLY A O 1
ATOM 1176 N N . ASP A 1 155 ? 0.586 -17.828 -29.156 1 43.47 155 ASP A N 1
ATOM 1177 C CA . ASP A 1 155 ? -0.318 -17.969 -30.297 1 43.47 155 ASP A CA 1
ATOM 1178 C C . ASP A 1 155 ? -1.777 -17.906 -29.844 1 43.47 155 ASP A C 1
ATOM 1180 O O . ASP A 1 155 ? -2.676 -18.312 -30.594 1 43.47 155 ASP A O 1
ATOM 1184 N N . MET A 1 156 ? -2.018 -17.938 -28.578 1 46.16 156 MET A N 1
ATOM 1185 C CA . MET A 1 156 ? -3.471 -17.984 -28.453 1 46.16 156 MET A CA 1
ATOM 1186 C C . MET A 1 156 ? -4.113 -16.688 -28.938 1 46.16 156 MET A C 1
ATOM 1188 O O . MET A 1 156 ? -3.854 -15.625 -28.391 1 46.16 156 MET A O 1
ATOM 1192 N N . ASP A 1 157 ? -4.477 -16.656 -30.031 1 50.28 157 ASP A N 1
ATOM 1193 C CA . ASP A 1 157 ? -5.348 -15.641 -30.625 1 50.28 157 ASP A CA 1
ATOM 1194 C C . ASP A 1 157 ? -6.574 -15.398 -29.75 1 50.28 157 ASP A C 1
ATOM 1196 O O . ASP A 1 157 ? -7.371 -16.312 -29.531 1 50.28 157 ASP A O 1
ATOM 1200 N N . ILE A 1 158 ? -6.539 -14.453 -28.828 1 53.56 158 ILE A N 1
ATOM 1201 C CA . ILE A 1 158 ? -7.719 -14.031 -28.094 1 53.56 158 ILE A CA 1
ATOM 1202 C C . ILE A 1 158 ? -8.977 -14.297 -28.906 1 53.56 158 ILE A C 1
ATOM 1204 O O . ILE A 1 158 ? -10.031 -14.633 -28.359 1 53.56 158 ILE A O 1
ATOM 1208 N N . GLY A 1 159 ? -8.781 -14.086 -30.172 1 54.41 159 GLY A N 1
ATOM 1209 C CA . GLY A 1 159 ? -9.922 -14.281 -31.062 1 54.41 159 GLY A CA 1
ATOM 1210 C C . GLY A 1 159 ? -10.484 -15.695 -31 1 54.41 159 GLY A C 1
ATOM 1211 O O . GLY A 1 159 ? -11.688 -15.898 -31.188 1 54.41 159 GLY A O 1
ATOM 1212 N N . SER A 1 160 ? -9.602 -16.641 -30.688 1 58.12 160 SER A N 1
ATOM 1213 C CA . SER A 1 160 ? -10.023 -18.031 -30.719 1 58.12 160 SER A CA 1
ATOM 1214 C C . SER A 1 160 ? -10.648 -18.469 -29.406 1 58.12 160 SER A C 1
ATOM 1216 O O . SER A 1 160 ? -11.18 -19.562 -29.297 1 58.12 160 SER A O 1
ATOM 1218 N N . ILE A 1 161 ? -10.609 -17.531 -28.469 1 64.31 161 ILE A N 1
ATOM 1219 C CA . ILE A 1 161 ? -11.039 -17.984 -27.156 1 64.31 161 ILE A CA 1
ATOM 1220 C C . ILE A 1 161 ? -12.383 -17.359 -26.812 1 64.31 161 ILE A C 1
ATOM 1222 O O . ILE A 1 161 ? -12.812 -17.391 -25.656 1 64.31 161 ILE A O 1
ATOM 1226 N N . GLU A 1 162 ? -13.016 -16.922 -27.766 1 69.5 162 GLU A N 1
ATOM 1227 C CA . GLU A 1 162 ? -14.359 -16.422 -27.5 1 69.5 162 GLU A CA 1
ATOM 1228 C C . GLU A 1 162 ? -15.312 -17.562 -27.141 1 69.5 162 GLU A C 1
ATOM 1230 O O . GLU A 1 162 ? -15.273 -18.625 -27.781 1 69.5 162 GLU A O 1
ATOM 1235 N N . GLY A 1 163 ? -15.992 -17.438 -26.047 1 80.19 163 GLY A N 1
ATOM 1236 C CA . GLY A 1 163 ? -17 -18.391 -25.641 1 80.19 163 GLY A CA 1
ATOM 1237 C C . GLY A 1 163 ? -16.469 -19.5 -24.766 1 80.19 163 GLY A C 1
ATOM 1238 O O . GLY A 1 163 ? -17.203 -20.391 -24.359 1 80.19 163 GLY A O 1
ATOM 1239 N N . LYS A 1 164 ? -15.227 -19.484 -24.453 1 90.69 164 LYS A N 1
ATOM 1240 C CA . LYS A 1 164 ? -14.641 -20.516 -23.609 1 90.69 164 LYS A CA 1
ATOM 1241 C C . LYS A 1 164 ? -14.773 -20.156 -22.141 1 90.69 164 LYS A C 1
ATOM 1243 O O . LYS A 1 164 ? -14.883 -18.984 -21.781 1 90.69 164 LYS A O 1
ATOM 1248 N N . THR A 1 165 ? -14.867 -21.219 -21.344 1 94.94 165 THR A N 1
ATOM 1249 C CA . THR A 1 165 ? -14.844 -21 -19.906 1 94.94 165 THR A CA 1
ATOM 1250 C C . THR A 1 165 ? -13.469 -20.516 -19.453 1 94.94 165 THR A C 1
ATOM 1252 O O . THR A 1 165 ? -12.469 -20.734 -20.141 1 94.94 165 THR A O 1
ATOM 1255 N N . LEU A 1 166 ? -13.391 -19.812 -18.375 1 94.94 166 LEU A N 1
ATOM 1256 C CA . LEU A 1 166 ? -12.094 -19.391 -17.859 1 94.94 166 LEU A CA 1
ATOM 1257 C C . LEU A 1 166 ? -11.227 -20.609 -17.531 1 94.94 166 LEU A C 1
ATOM 1259 O O . LEU A 1 166 ? -10.008 -20.562 -17.719 1 94.94 166 LEU A O 1
ATOM 1263 N N . ARG A 1 167 ? -11.836 -21.688 -17.047 1 95.19 167 ARG A N 1
ATOM 1264 C CA . ARG A 1 167 ? -11.078 -22.906 -16.812 1 95.19 167 ARG A CA 1
ATOM 1265 C C . ARG A 1 167 ? -10.359 -23.359 -18.078 1 95.19 167 ARG A C 1
ATOM 1267 O O . ARG A 1 167 ? -9.18 -23.703 -18.047 1 95.19 167 ARG A O 1
ATOM 1274 N N . GLU A 1 168 ? -11.078 -23.391 -19.172 1 94.06 168 GLU A N 1
ATOM 1275 C CA . GLU A 1 168 ? -10.492 -23.797 -20.453 1 94.06 168 GLU A CA 1
ATOM 1276 C C . GLU A 1 168 ? -9.375 -22.859 -20.875 1 94.06 168 GLU A C 1
ATOM 1278 O O . GLU A 1 168 ? -8.344 -23.297 -21.391 1 94.06 168 GLU A O 1
ATOM 1283 N N . ILE A 1 169 ? -9.602 -21.594 -20.641 1 92.81 169 ILE A N 1
ATOM 1284 C CA . ILE A 1 169 ? -8.602 -20.594 -21 1 92.81 169 ILE A CA 1
ATOM 1285 C C . ILE A 1 169 ? -7.336 -20.812 -20.172 1 92.81 169 ILE A C 1
ATOM 1287 O O . ILE A 1 169 ? -6.23 -20.844 -20.719 1 92.81 169 ILE A O 1
ATOM 1291 N N . LEU A 1 170 ? -7.504 -21.047 -18.906 1 94.25 170 LEU A N 1
ATOM 1292 C CA . LEU A 1 170 ? -6.367 -21.25 -18.016 1 94.25 170 LEU A CA 1
ATOM 1293 C C . LEU A 1 170 ? -5.66 -22.562 -18.328 1 94.25 170 LEU A C 1
ATOM 1295 O O . LEU A 1 170 ? -4.434 -22.641 -18.266 1 94.25 170 LEU A O 1
ATOM 1299 N N . LEU A 1 171 ? -6.457 -23.578 -18.672 1 93.69 171 LEU A N 1
ATOM 1300 C CA . LEU A 1 171 ? -5.875 -24.859 -19.031 1 93.69 171 LEU A CA 1
ATOM 1301 C C . LEU A 1 171 ? -5.012 -24.734 -20.281 1 93.69 171 LEU A C 1
ATOM 1303 O O . LEU A 1 171 ? -3.9 -25.266 -20.328 1 93.69 171 LEU A O 1
ATOM 1307 N N . TYR A 1 172 ? -5.512 -24.078 -21.234 1 90 172 TYR A N 1
ATOM 1308 C CA . TYR A 1 172 ? -4.73 -23.844 -22.438 1 90 172 TYR A CA 1
ATOM 1309 C C . TYR A 1 172 ? -3.477 -23.031 -22.125 1 90 172 TYR A C 1
ATOM 1311 O O . TYR A 1 172 ? -2.379 -23.391 -22.562 1 90 172 TYR A O 1
ATOM 1319 N N . SER A 1 173 ? -3.609 -21.969 -21.406 1 91.06 173 SER A N 1
ATOM 1320 C CA . SER A 1 173 ? -2.512 -21.062 -21.062 1 91.06 173 SER A CA 1
ATOM 1321 C C . SER A 1 173 ? -1.468 -21.781 -20.203 1 91.06 173 SER A C 1
ATOM 1323 O O . SER A 1 173 ? -0.296 -21.391 -20.203 1 91.06 173 SER A O 1
ATOM 1325 N N . SER A 1 174 ? -1.933 -22.781 -19.5 1 93.38 174 SER A N 1
ATOM 1326 C CA . SER A 1 174 ? -1.057 -23.5 -18.562 1 93.38 174 SER A CA 1
ATOM 1327 C C . SER A 1 174 ? 0.129 -24.125 -19.297 1 93.38 174 SER A C 1
ATOM 1329 O O . SER A 1 174 ? 1.159 -24.406 -18.688 1 93.38 174 SER A O 1
ATOM 1331 N N . ASN A 1 175 ? 0.052 -24.297 -20.578 1 89.44 175 ASN A N 1
ATOM 1332 C CA . ASN A 1 175 ? 1.145 -24.844 -21.359 1 89.44 175 ASN A CA 1
ATOM 1333 C C . ASN A 1 175 ? 2.279 -23.844 -21.531 1 89.44 175 ASN A C 1
ATOM 1335 O O . ASN A 1 175 ? 3.424 -24.219 -21.781 1 89.44 175 ASN A O 1
ATOM 1339 N N . PHE A 1 176 ? 1.971 -22.531 -21.234 1 89.19 176 PHE A N 1
ATOM 1340 C CA . PHE A 1 176 ? 2.941 -21.5 -21.578 1 89.19 176 PHE A CA 1
ATOM 1341 C C . PHE A 1 176 ? 3.143 -20.531 -20.422 1 89.19 176 PHE A C 1
ATOM 1343 O O . PHE A 1 176 ? 4.062 -19.719 -20.438 1 89.19 176 PHE A O 1
ATOM 1350 N N . ASP A 1 177 ? 2.307 -20.688 -19.453 1 93.62 177 ASP A N 1
ATOM 1351 C CA . ASP A 1 177 ? 2.295 -19.719 -18.359 1 93.62 177 ASP A CA 1
ATOM 1352 C C . ASP A 1 177 ? 2.225 -20.438 -17 1 93.62 177 ASP A C 1
ATOM 1354 O O . ASP A 1 177 ? 1.252 -21.125 -16.703 1 93.62 177 ASP A O 1
ATOM 1358 N N . GLU A 1 178 ? 3.203 -20.203 -16.234 1 96.25 178 GLU A N 1
ATOM 1359 C CA . GLU A 1 178 ? 3.295 -20.938 -14.984 1 96.25 178 GLU A CA 1
ATOM 1360 C C . GLU A 1 178 ? 2.244 -20.469 -13.977 1 96.25 178 GLU A C 1
ATOM 1362 O O . GLU A 1 178 ? 1.847 -21.219 -13.086 1 96.25 178 GLU A O 1
ATOM 1367 N N . VAL A 1 179 ? 1.769 -19.172 -14.055 1 97.06 179 VAL A N 1
ATOM 1368 C CA . VAL A 1 179 ? 0.706 -18.688 -13.18 1 97.06 179 VAL A CA 1
ATOM 1369 C C . VAL A 1 179 ? -0.595 -19.422 -13.484 1 97.06 179 VAL A C 1
ATOM 1371 O O . VAL A 1 179 ? -1.266 -19.922 -12.57 1 97.06 179 VAL A O 1
ATOM 1374 N N . ALA A 1 180 ? -0.937 -19.516 -14.773 1 95.81 180 ALA A N 1
ATOM 1375 C CA . ALA A 1 180 ? -2.1 -20.281 -15.188 1 95.81 180 ALA A CA 1
ATOM 1376 C C . ALA A 1 180 ? -1.96 -21.75 -14.766 1 95.81 180 ALA A C 1
ATOM 1378 O O . ALA A 1 180 ? -2.912 -22.359 -14.266 1 95.81 180 ALA A O 1
ATOM 1379 N N . ARG A 1 181 ? -0.772 -22.312 -14.945 1 96.75 181 ARG A N 1
ATOM 1380 C CA . ARG A 1 181 ? -0.505 -23.703 -14.578 1 96.75 181 ARG A CA 1
ATOM 1381 C C . ARG A 1 181 ? -0.692 -23.906 -13.078 1 96.75 181 ARG A C 1
ATOM 1383 O O . ARG A 1 181 ? -1.286 -24.906 -12.648 1 96.75 181 ARG A O 1
ATOM 1390 N N . ASN A 1 182 ? -0.165 -22.969 -12.305 1 98.06 182 ASN A N 1
ATOM 1391 C CA . ASN A 1 182 ? -0.311 -23 -10.859 1 98.06 182 ASN A CA 1
ATOM 1392 C C . ASN A 1 182 ? -1.779 -23.031 -10.438 1 98.06 182 ASN A C 1
ATOM 1394 O O . ASN A 1 182 ? -2.168 -23.812 -9.57 1 98.06 182 ASN A O 1
ATOM 1398 N N . ILE A 1 183 ? -2.627 -22.25 -11.07 1 97.69 183 ILE A N 1
ATOM 1399 C CA . ILE A 1 183 ? -4.039 -22.125 -10.727 1 97.69 183 ILE A CA 1
ATOM 1400 C C . ILE A 1 183 ? -4.781 -23.391 -11.117 1 97.69 183 ILE A C 1
ATOM 1402 O O . ILE A 1 183 ? -5.469 -24 -10.297 1 97.69 183 ILE A O 1
ATOM 1406 N N . VAL A 1 184 ? -4.625 -23.891 -12.328 1 95.94 184 VAL A N 1
ATOM 1407 C CA . VAL A 1 184 ? -5.441 -24.984 -12.844 1 95.94 184 VAL A CA 1
ATOM 1408 C C . VAL A 1 184 ? -5.027 -26.297 -12.188 1 95.94 184 VAL A C 1
ATOM 1410 O O . VAL A 1 184 ? -5.828 -27.234 -12.094 1 95.94 184 VAL A O 1
ATOM 1413 N N . HIS A 1 185 ? -3.768 -26.344 -11.719 1 95.44 185 HIS A N 1
ATOM 1414 C CA . HIS A 1 185 ? -3.303 -27.578 -11.086 1 95.44 185 HIS A CA 1
ATOM 1415 C C . HIS A 1 185 ? -3.307 -27.438 -9.562 1 95.44 185 HIS A C 1
ATOM 1417 O O . HIS A 1 185 ? -2.428 -27.984 -8.891 1 95.44 185 HIS A O 1
ATOM 1423 N N . GLY A 1 186 ? -4.117 -26.594 -9.078 1 95.12 186 GLY A N 1
ATOM 1424 C CA . GLY A 1 186 ? -4.434 -26.578 -7.66 1 95.12 186 GLY A CA 1
ATOM 1425 C C . GLY A 1 186 ? -3.436 -25.797 -6.828 1 95.12 186 GLY A C 1
ATOM 1426 O O . GLY A 1 186 ? -3.148 -26.156 -5.688 1 95.12 186 GLY A O 1
ATOM 1427 N N . TYR A 1 187 ? -2.691 -24.875 -7.355 1 98.19 187 TYR A N 1
ATOM 1428 C CA . TYR A 1 187 ? -1.814 -23.953 -6.645 1 98.19 187 TYR A CA 1
ATOM 1429 C C . TYR A 1 187 ? -0.608 -24.672 -6.066 1 98.19 187 TYR A C 1
ATOM 1431 O O . TYR A 1 187 ? -0.198 -24.422 -4.934 1 98.19 187 TYR A O 1
ATOM 1439 N N . TYR A 1 188 ? -0.101 -25.656 -6.797 1 97.44 188 TYR A N 1
ATOM 1440 C CA . TYR A 1 188 ? 0.976 -26.5 -6.305 1 97.44 188 TYR A CA 1
ATOM 1441 C C . TYR A 1 188 ? 2.262 -25.703 -6.125 1 97.44 188 TYR A C 1
ATOM 1443 O O . TYR A 1 188 ? 3.018 -25.938 -5.18 1 97.44 188 TYR A O 1
ATOM 1451 N N . LEU A 1 189 ? 2.578 -24.734 -6.992 1 98.56 189 LEU A N 1
ATOM 1452 C CA . LEU A 1 189 ? 3.771 -23.906 -6.84 1 98.56 189 LEU A CA 1
ATOM 1453 C C . LEU A 1 189 ? 3.625 -22.953 -5.656 1 98.56 189 LEU A C 1
ATOM 1455 O O . LEU A 1 189 ? 4.586 -22.719 -4.922 1 98.56 189 LEU A O 1
ATOM 1459 N N . THR A 1 190 ? 2.4 -22.359 -5.508 1 98.81 190 THR A N 1
ATOM 1460 C CA . THR A 1 190 ? 2.113 -21.531 -4.332 1 98.81 190 THR A CA 1
ATOM 1461 C C . THR A 1 190 ? 2.379 -22.328 -3.051 1 98.81 190 THR A C 1
ATOM 1463 O O . THR A 1 190 ? 3.004 -21.812 -2.119 1 98.81 190 THR A O 1
ATOM 1466 N N . TYR A 1 191 ? 1.914 -23.547 -3.074 1 98.69 191 TYR A N 1
ATOM 1467 C CA . TYR A 1 191 ? 2.08 -24.406 -1.905 1 98.69 191 TYR A CA 1
ATOM 1468 C C . TYR A 1 191 ? 3.553 -24.719 -1.656 1 98.69 191 TYR A C 1
ATOM 1470 O O . TYR A 1 191 ? 3.998 -24.766 -0.507 1 98.69 191 TYR A O 1
ATOM 1478 N N . LEU A 1 192 ? 4.281 -24.969 -2.713 1 98.62 192 LEU A N 1
ATOM 1479 C CA . LEU A 1 192 ? 5.719 -25.203 -2.607 1 98.62 192 LEU A CA 1
ATOM 1480 C C . LEU A 1 192 ? 6.406 -24.031 -1.925 1 98.62 192 LEU A C 1
ATOM 1482 O O . LEU A 1 192 ? 7.188 -24.219 -0.99 1 98.62 192 LEU A O 1
ATOM 1486 N N . GLY A 1 193 ? 6.16 -22.797 -2.424 1 98.81 193 GLY A N 1
ATOM 1487 C CA . GLY A 1 193 ? 6.727 -21.594 -1.81 1 98.81 193 GLY A CA 1
ATOM 1488 C C . GLY A 1 193 ? 6.273 -21.391 -0.377 1 98.81 193 GLY A C 1
ATOM 1489 O O . GLY A 1 193 ? 7.078 -21.047 0.491 1 98.81 193 GLY A O 1
ATOM 1490 N N . TYR A 1 194 ? 4.957 -21.594 -0.14 1 98.81 194 TYR A N 1
ATOM 1491 C CA . TYR A 1 194 ? 4.367 -21.5 1.189 1 98.81 194 TYR A CA 1
ATOM 1492 C C . TYR A 1 194 ? 5.09 -22.406 2.176 1 98.81 194 TYR A C 1
ATOM 1494 O O . TYR A 1 194 ? 5.477 -21.969 3.264 1 98.81 194 TYR A O 1
ATOM 1502 N N . ASN A 1 195 ? 5.312 -23.656 1.828 1 98.56 195 ASN A N 1
ATOM 1503 C CA . ASN A 1 195 ? 6 -24.609 2.693 1 98.56 195 ASN A CA 1
ATOM 1504 C C . ASN A 1 195 ? 7.445 -24.188 2.953 1 98.56 195 ASN A C 1
ATOM 1506 O O . ASN A 1 195 ? 7.957 -24.359 4.062 1 98.56 195 ASN A O 1
ATOM 1510 N N . ALA A 1 196 ? 8.086 -23.719 1.929 1 98.62 196 ALA A N 1
ATOM 1511 C CA . ALA A 1 196 ? 9.461 -23.25 2.082 1 98.62 196 ALA A CA 1
ATOM 1512 C C . ALA A 1 196 ? 9.555 -22.141 3.111 1 98.62 196 ALA A C 1
ATOM 1514 O O . ALA A 1 196 ? 10.492 -22.094 3.91 1 98.62 196 ALA A O 1
ATOM 1515 N N . ILE A 1 197 ? 8.617 -21.188 3.09 1 98.75 197 ILE A N 1
ATOM 1516 C CA . ILE A 1 197 ? 8.594 -20.094 4.059 1 98.75 197 ILE A CA 1
ATOM 1517 C C . ILE A 1 197 ? 8.297 -20.641 5.449 1 98.75 197 ILE A C 1
ATOM 1519 O O . ILE A 1 197 ? 8.961 -20.281 6.426 1 98.75 197 ILE A O 1
ATOM 1523 N N . LYS A 1 198 ? 7.367 -21.531 5.535 1 98.19 198 LYS A N 1
ATOM 1524 C CA . LYS A 1 198 ? 6.859 -22.078 6.789 1 98.19 198 LYS A CA 1
ATOM 1525 C C . LYS A 1 198 ? 7.941 -22.875 7.512 1 98.19 198 LYS A C 1
ATOM 1527 O O . LYS A 1 198 ? 7.961 -22.922 8.742 1 98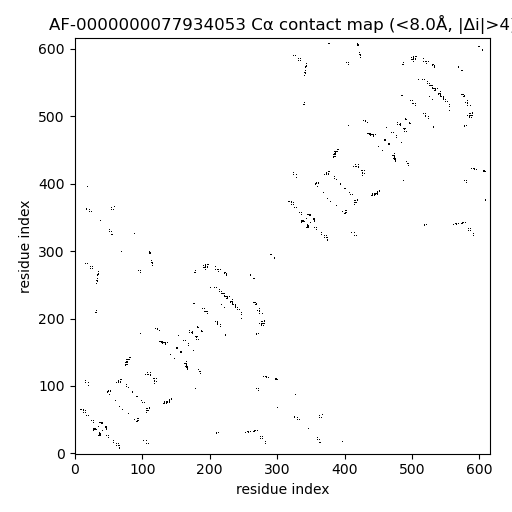.19 198 LYS A O 1
ATOM 1532 N N . GLU A 1 199 ? 8.812 -23.469 6.777 1 98.19 199 GLU A N 1
ATOM 1533 C CA . GLU A 1 199 ? 9.875 -24.281 7.355 1 98.19 199 GLU A CA 1
ATOM 1534 C C . GLU A 1 199 ? 10.828 -23.438 8.195 1 98.19 199 GLU A C 1
ATOM 1536 O O . GLU A 1 199 ? 11.492 -23.953 9.094 1 98.19 199 GLU A O 1
ATOM 1541 N N . GLN A 1 200 ? 10.938 -22.141 7.879 1 97.69 200 GLN A N 1
ATOM 1542 C CA . GLN A 1 200 ? 11.734 -21.188 8.641 1 97.69 200 GLN A CA 1
ATOM 1543 C C . GLN A 1 200 ? 13.156 -21.688 8.844 1 97.69 200 GLN A C 1
ATOM 1545 O O . GLN A 1 200 ? 13.664 -21.703 9.969 1 97.69 200 GLN A O 1
ATOM 1550 N N . LYS A 1 201 ? 13.727 -22.125 7.812 1 98 201 LYS A N 1
ATOM 1551 C CA . LYS A 1 201 ? 15.094 -22.641 7.867 1 98 201 LYS A CA 1
ATOM 1552 C C . LYS A 1 201 ? 16.109 -21.5 7.953 1 98 201 LYS A C 1
ATOM 1554 O O . LYS A 1 201 ? 17.219 -21.703 8.43 1 98 201 LYS A O 1
ATOM 1559 N N . CYS A 1 202 ? 15.789 -20.375 7.387 1 98.12 202 CYS A N 1
ATOM 1560 C CA . CYS A 1 202 ? 16.672 -19.219 7.422 1 98.12 202 CYS A CA 1
ATOM 1561 C C . CYS A 1 202 ? 16.297 -18.281 8.57 1 98.12 202 CYS A C 1
ATOM 1563 O O . CYS A 1 202 ? 15.258 -18.469 9.211 1 98.12 202 CYS A O 1
ATOM 1565 N N . ASP A 1 203 ? 17.078 -17.25 8.867 1 96.62 203 ASP A N 1
ATOM 1566 C CA . ASP A 1 203 ? 17.078 -16.5 10.117 1 96.62 203 ASP A CA 1
ATOM 1567 C C . ASP A 1 203 ? 15.93 -15.492 10.141 1 96.62 203 ASP A C 1
ATOM 1569 O O . ASP A 1 203 ? 15.547 -15.008 11.211 1 96.62 203 ASP A O 1
ATOM 1573 N N . SER A 1 204 ? 15.43 -15.117 9.055 1 96.88 204 SER A N 1
ATOM 1574 C CA . SER A 1 204 ? 14.398 -14.086 9.023 1 96.88 204 SER A CA 1
ATOM 1575 C C . SER A 1 204 ? 13.328 -14.398 7.977 1 96.88 204 SER A C 1
ATOM 1577 O O . SER A 1 204 ? 13.539 -15.242 7.102 1 96.88 204 SER A O 1
ATOM 1579 N N . PHE A 1 205 ? 12.195 -13.836 8.141 1 97.06 205 PHE A N 1
ATOM 1580 C CA . PHE A 1 205 ? 11.109 -13.977 7.184 1 97.06 205 PHE A CA 1
ATOM 1581 C C . PHE A 1 205 ? 11.578 -13.641 5.773 1 97.06 205 PHE A C 1
ATOM 1583 O O . PHE A 1 205 ? 11.289 -14.375 4.828 1 97.06 205 PHE A O 1
ATOM 1590 N N . GLU A 1 206 ? 12.328 -12.547 5.574 1 97 206 GLU A N 1
ATOM 1591 C CA . GLU A 1 206 ? 12.828 -12.109 4.273 1 97 206 GLU A CA 1
ATOM 1592 C C . GLU A 1 206 ? 13.719 -13.172 3.635 1 97 206 GLU A C 1
ATOM 1594 O O . GLU A 1 206 ? 13.625 -13.43 2.432 1 97 206 GLU A O 1
ATOM 1599 N N . LEU A 1 207 ? 14.57 -13.75 4.457 1 98 207 LEU A N 1
ATOM 1600 C CA . LEU A 1 207 ? 15.469 -14.789 3.955 1 98 207 LEU A CA 1
ATOM 1601 C C . LEU A 1 207 ? 14.688 -16.031 3.555 1 98 207 LEU A C 1
ATOM 1603 O O . LEU A 1 207 ? 15.023 -16.703 2.572 1 98 207 LEU A O 1
ATOM 1607 N N . ASN A 1 208 ? 13.641 -16.328 4.289 1 98.69 208 ASN A N 1
ATOM 1608 C CA . ASN A 1 208 ? 12.82 -17.484 3.955 1 98.69 208 ASN A CA 1
ATOM 1609 C C . ASN A 1 208 ? 12 -17.25 2.691 1 98.69 208 ASN A C 1
ATOM 1611 O O . ASN A 1 208 ? 11.742 -18.172 1.926 1 98.69 208 ASN A O 1
ATOM 1615 N N . VAL A 1 209 ? 11.617 -15.992 2.434 1 98.75 209 VAL A N 1
ATOM 1616 C CA . VAL A 1 209 ? 10.945 -15.648 1.183 1 98.75 209 VAL A CA 1
ATOM 1617 C C . VAL A 1 209 ? 11.914 -15.836 0.015 1 98.75 209 VAL A C 1
ATOM 1619 O O . VAL A 1 209 ? 11.539 -16.359 -1.035 1 98.75 209 VAL A O 1
ATOM 1622 N N . ARG A 1 210 ? 13.188 -15.438 0.184 1 98.5 210 ARG A N 1
ATOM 1623 C CA . ARG A 1 210 ? 14.195 -15.664 -0.851 1 98.5 210 ARG A CA 1
ATOM 1624 C C . ARG A 1 210 ? 14.391 -17.156 -1.109 1 98.5 210 ARG A C 1
ATOM 1626 O O . ARG A 1 210 ? 14.492 -17.578 -2.26 1 98.5 210 ARG A O 1
ATOM 1633 N N . ARG A 1 211 ? 14.43 -17.859 -0.012 1 98.5 211 ARG A N 1
ATOM 1634 C CA . ARG A 1 211 ? 14.547 -19.312 -0.133 1 98.5 211 ARG A CA 1
ATOM 1635 C C . ARG A 1 211 ? 13.398 -19.875 -0.957 1 98.5 211 ARG A C 1
ATOM 1637 O O . ARG A 1 211 ? 13.609 -20.703 -1.847 1 98.5 211 ARG A O 1
ATOM 1644 N N . ALA A 1 212 ? 12.195 -19.453 -0.62 1 98.88 212 ALA A N 1
ATOM 1645 C CA . ALA A 1 212 ? 11.016 -19.891 -1.366 1 98.88 212 ALA A CA 1
ATOM 1646 C C . ALA A 1 212 ? 11.133 -19.5 -2.84 1 98.88 212 ALA A C 1
ATOM 1648 O O . ALA A 1 212 ? 10.781 -20.297 -3.719 1 98.88 212 ALA A O 1
ATOM 1649 N N . PHE A 1 213 ? 11.656 -18.344 -3.123 1 98.88 213 PHE A N 1
ATOM 1650 C CA . PHE A 1 213 ? 11.844 -17.844 -4.484 1 98.88 213 PHE A CA 1
ATOM 1651 C C . PHE A 1 213 ? 12.75 -18.781 -5.277 1 98.88 213 PHE A C 1
ATOM 1653 O O . PHE A 1 213 ? 12.391 -19.203 -6.379 1 98.88 213 PHE A O 1
ATOM 1660 N N . PHE A 1 214 ? 13.805 -19.125 -4.695 1 98.81 214 PHE A N 1
ATOM 1661 C CA . PHE A 1 214 ? 14.766 -19.953 -5.402 1 98.81 214 PHE A CA 1
ATOM 1662 C C . PHE A 1 214 ? 14.242 -21.375 -5.543 1 98.81 214 PHE A C 1
ATOM 1664 O O . PHE A 1 214 ? 14.516 -22.047 -6.539 1 98.81 214 PHE A O 1
ATOM 1671 N N . LYS A 1 215 ? 13.531 -21.812 -4.57 1 98.69 215 LYS A N 1
ATOM 1672 C CA . LYS A 1 215 ? 12.93 -23.141 -4.672 1 98.69 215 LYS A CA 1
ATOM 1673 C C . LYS A 1 215 ? 11.945 -23.219 -5.832 1 98.69 215 LYS A C 1
ATOM 1675 O O . LYS A 1 215 ? 11.969 -24.172 -6.613 1 98.69 215 LYS A O 1
ATOM 1680 N N . VAL A 1 216 ? 11.102 -22.203 -5.973 1 98.81 216 VAL A N 1
ATOM 1681 C CA . VAL A 1 216 ? 10.109 -22.188 -7.047 1 98.81 216 VAL A CA 1
ATOM 1682 C C . VAL A 1 216 ? 10.805 -21.984 -8.391 1 98.81 216 VAL A C 1
ATOM 1684 O O . VAL A 1 216 ? 10.531 -22.703 -9.352 1 98.81 216 VAL A O 1
ATOM 1687 N N . LEU A 1 217 ? 11.758 -21.016 -8.461 1 98.75 217 LEU A N 1
ATOM 1688 C CA . LEU A 1 217 ? 12.461 -20.703 -9.703 1 98.75 217 LEU A CA 1
ATOM 1689 C C . LEU A 1 217 ? 13.281 -21.891 -10.18 1 98.75 217 LEU A C 1
ATOM 1691 O O . LEU A 1 217 ? 13.438 -22.094 -11.383 1 98.75 217 LEU A O 1
ATOM 1695 N N . SER A 1 218 ? 13.82 -22.703 -9.242 1 98.25 218 SER A N 1
ATOM 1696 C CA . SER A 1 218 ? 14.594 -23.875 -9.594 1 98.25 218 SER A CA 1
ATOM 1697 C C . SER A 1 218 ? 13.695 -25.016 -10.062 1 98.25 218 SER A C 1
ATOM 1699 O O . SER A 1 218 ? 14.102 -25.859 -10.859 1 98.25 218 SER A O 1
ATOM 1701 N N . SER A 1 219 ? 12.492 -25.062 -9.562 1 97.19 219 SER A N 1
ATOM 1702 C CA . SER A 1 219 ? 11.555 -26.141 -9.883 1 97.19 219 SER A CA 1
ATOM 1703 C C . SER A 1 219 ? 10.883 -25.906 -11.234 1 97.19 219 SER A C 1
ATOM 1705 O O . SER A 1 219 ? 10.477 -26.844 -11.906 1 97.19 219 SER A O 1
ATOM 1707 N N . GLN A 1 220 ? 10.664 -24.656 -11.555 1 95.56 220 GLN A N 1
ATOM 1708 C CA . GLN A 1 220 ? 9.961 -24.266 -12.773 1 95.56 220 GLN A CA 1
ATOM 1709 C C . GLN A 1 220 ? 10.609 -23.047 -13.414 1 95.56 220 GLN A C 1
ATOM 1711 O O . GLN A 1 220 ? 10.688 -21.984 -12.797 1 95.56 220 GLN A O 1
ATOM 1716 N N . PRO A 1 221 ? 11.141 -23.266 -14.703 1 97.94 221 PRO A N 1
ATOM 1717 C CA . PRO A 1 221 ? 11.648 -22.078 -15.383 1 97.94 221 PRO A CA 1
ATOM 1718 C C . PRO A 1 221 ? 10.602 -20.969 -15.508 1 97.94 221 PRO A C 1
ATOM 1720 O O . PRO A 1 221 ? 9.438 -21.25 -15.797 1 97.94 221 PRO A O 1
ATOM 1723 N N . ASP A 1 222 ? 10.992 -19.781 -15.297 1 98.31 222 ASP A N 1
ATOM 1724 C CA . ASP A 1 222 ? 10.062 -18.656 -15.312 1 98.31 222 ASP A CA 1
ATOM 1725 C C . ASP A 1 222 ? 9.523 -18.391 -16.719 1 98.31 222 ASP A C 1
ATOM 1727 O O . ASP A 1 222 ? 10.289 -18.234 -17.672 1 98.31 222 ASP A O 1
ATOM 1731 N N . THR A 1 223 ? 8.289 -18.266 -16.812 1 97.25 223 THR A N 1
ATOM 1732 C CA . THR A 1 223 ? 7.676 -18.234 -18.141 1 97.25 223 THR A CA 1
ATOM 1733 C C . THR A 1 223 ? 7.738 -16.844 -18.734 1 97.25 223 THR A C 1
ATOM 1735 O O . THR A 1 223 ? 7.645 -16.672 -19.953 1 97.25 223 THR A O 1
ATOM 1738 N N . LEU A 1 224 ? 7.809 -15.742 -17.906 1 96.31 224 LEU A N 1
ATOM 1739 C CA . LEU A 1 224 ? 8.008 -14.414 -18.484 1 96.31 224 LEU A CA 1
ATOM 1740 C C . LEU A 1 224 ? 9.367 -14.32 -19.172 1 96.31 224 LEU A C 1
ATOM 1742 O O . LEU A 1 224 ? 9.484 -13.711 -20.234 1 96.31 224 LEU A O 1
ATOM 1746 N N . ILE A 1 225 ? 10.367 -14.867 -18.516 1 97.56 225 ILE A N 1
ATOM 1747 C CA . ILE A 1 225 ? 11.688 -14.93 -19.125 1 97.56 225 ILE A CA 1
ATOM 1748 C C . ILE A 1 225 ? 11.633 -15.773 -20.391 1 97.56 225 ILE A C 1
ATOM 1750 O O . ILE A 1 225 ? 12.18 -15.391 -21.438 1 97.56 225 ILE A O 1
ATOM 1754 N N . MET A 1 226 ? 10.977 -16.906 -20.359 1 97 226 MET A N 1
ATOM 1755 C CA . MET A 1 226 ? 10.875 -17.812 -21.516 1 97 226 MET A CA 1
ATOM 1756 C C . MET A 1 226 ? 10.234 -17.109 -22.703 1 97 226 MET A C 1
ATOM 1758 O O . MET A 1 226 ? 10.703 -17.25 -23.828 1 97 226 MET A O 1
ATOM 1762 N N . LYS A 1 227 ? 9.188 -16.391 -22.469 1 93.75 227 LYS A N 1
ATOM 1763 C CA . LYS A 1 227 ? 8.453 -15.688 -23.516 1 93.75 227 LYS A CA 1
ATOM 1764 C C . LYS A 1 227 ? 9.32 -14.609 -24.172 1 93.75 227 LYS A C 1
ATOM 1766 O O . LYS A 1 227 ? 9.273 -14.422 -25.391 1 93.75 227 LYS A O 1
ATOM 1771 N N . LYS A 1 228 ? 10.102 -13.953 -23.391 1 94.06 228 LYS A N 1
ATOM 1772 C CA . LYS A 1 228 ? 10.852 -12.797 -23.891 1 94.06 228 LYS A CA 1
ATOM 1773 C C . LYS A 1 228 ? 12.203 -13.227 -24.453 1 94.06 228 LYS A C 1
ATOM 1775 O O . LYS A 1 228 ? 12.695 -12.633 -25.422 1 94.06 228 LYS A O 1
ATOM 1780 N N . TYR A 1 229 ? 12.82 -14.273 -23.844 1 96.81 229 TYR A N 1
ATOM 1781 C CA . TYR A 1 229 ? 14.211 -14.531 -24.188 1 96.81 229 TYR A CA 1
ATOM 1782 C C . TYR A 1 229 ? 14.398 -15.977 -24.641 1 96.81 229 TYR A C 1
ATOM 1784 O O . TYR A 1 229 ? 15.5 -16.375 -25.016 1 96.81 229 TYR A O 1
ATOM 1792 N N . GLY A 1 230 ? 13.344 -16.781 -24.516 1 96.25 230 GLY A N 1
ATOM 1793 C CA . GLY A 1 230 ? 13.391 -18.156 -25 1 96.25 230 GLY A CA 1
ATOM 1794 C C . GLY A 1 230 ? 13.609 -19.172 -23.906 1 96.25 230 GLY A C 1
ATOM 1795 O O . GLY A 1 230 ? 13.992 -18.828 -22.797 1 96.25 230 GLY A O 1
ATOM 1796 N N . ALA A 1 231 ? 13.312 -20.391 -24.234 1 96.75 231 ALA A N 1
ATOM 1797 C CA . ALA A 1 231 ? 13.359 -21.516 -23.297 1 96.75 231 ALA A CA 1
ATOM 1798 C C . ALA A 1 231 ? 14.773 -21.734 -22.766 1 96.75 231 ALA A C 1
ATOM 1800 O O . ALA A 1 231 ? 14.969 -22.031 -21.594 1 96.75 231 ALA A O 1
ATOM 1801 N N . HIS A 1 232 ? 15.727 -21.578 -23.594 1 97.94 232 HIS A N 1
ATOM 1802 C CA . HIS A 1 232 ? 17.109 -21.828 -23.219 1 97.94 232 HIS A CA 1
ATOM 1803 C C . HIS A 1 232 ? 17.531 -20.922 -22.062 1 97.94 232 HIS A C 1
ATOM 1805 O O . HIS A 1 232 ? 18.062 -21.406 -21.062 1 97.94 232 HIS A O 1
ATOM 1811 N N . VAL A 1 233 ? 17.266 -19.641 -22.203 1 98.44 233 VAL A N 1
ATOM 1812 C CA . VAL A 1 233 ? 17.641 -18.672 -21.188 1 98.44 233 VAL A CA 1
ATOM 1813 C C . VAL A 1 233 ? 16.875 -18.969 -19.891 1 98.44 233 VAL A C 1
ATOM 1815 O O . VAL A 1 233 ? 17.469 -18.953 -18.812 1 98.44 233 VAL A O 1
ATOM 1818 N N . SER A 1 234 ? 15.633 -19.203 -20.016 1 98.38 234 SER A N 1
ATOM 1819 C CA . SER A 1 234 ? 14.789 -19.469 -18.844 1 98.38 234 SER A CA 1
ATOM 1820 C C . SER A 1 234 ? 15.273 -20.703 -18.094 1 98.38 234 SER A C 1
ATOM 1822 O O . SER A 1 234 ? 15.328 -20.688 -16.859 1 98.38 234 SER A O 1
ATOM 1824 N N . ILE A 1 235 ? 15.617 -21.75 -18.797 1 98.5 235 ILE A N 1
ATOM 1825 C CA . ILE A 1 235 ? 16.109 -22.984 -18.188 1 98.5 235 ILE A CA 1
ATOM 1826 C C . ILE A 1 235 ? 17.469 -22.734 -17.531 1 98.5 235 ILE A C 1
ATOM 1828 O O . ILE A 1 235 ? 17.75 -23.234 -16.453 1 98.5 235 ILE A O 1
ATOM 1832 N N . GLU A 1 236 ? 18.297 -21.984 -18.172 1 98.56 236 GLU A N 1
ATOM 1833 C CA . GLU A 1 236 ? 19.594 -21.641 -17.609 1 98.56 236 GLU A CA 1
ATOM 1834 C C . GLU A 1 236 ? 19.453 -20.906 -16.281 1 98.56 236 GLU A C 1
ATOM 1836 O O . GLU A 1 236 ? 20.172 -21.188 -15.32 1 98.56 236 GLU A O 1
ATOM 1841 N N . ILE A 1 237 ? 18.562 -19.953 -16.234 1 98.75 237 ILE A N 1
ATOM 1842 C CA . ILE A 1 237 ? 18.312 -19.188 -15.016 1 98.75 237 ILE A CA 1
ATOM 1843 C C . ILE A 1 237 ? 17.781 -20.125 -13.93 1 98.75 237 ILE A C 1
ATOM 1845 O O . ILE A 1 237 ? 18.172 -20.016 -12.766 1 98.75 237 ILE A O 1
ATOM 1849 N N . SER A 1 238 ? 16.922 -20.984 -14.312 1 98.75 238 SER A N 1
ATOM 1850 C CA . SER A 1 238 ? 16.391 -21.969 -13.383 1 98.75 238 SER A CA 1
ATOM 1851 C C . SER A 1 238 ? 17.516 -22.859 -12.828 1 98.75 238 SER A C 1
ATOM 1853 O O . SER A 1 238 ? 17.531 -23.156 -11.633 1 98.75 238 SER A O 1
ATOM 1855 N N . LYS A 1 239 ? 18.359 -23.266 -13.664 1 98.56 239 LYS A N 1
ATOM 1856 C CA . LYS A 1 239 ? 19.516 -24.062 -13.25 1 98.56 239 LYS A CA 1
ATOM 1857 C C . LYS A 1 239 ? 20.406 -23.281 -12.281 1 98.56 239 LYS A C 1
ATOM 1859 O O . LYS A 1 239 ? 20.875 -23.828 -11.281 1 98.56 239 LYS A O 1
ATOM 1864 N N . MET A 1 240 ? 20.672 -22.047 -12.609 1 98.38 240 MET A N 1
ATOM 1865 C CA . MET A 1 240 ? 21.453 -21.203 -11.711 1 98.38 240 MET A CA 1
ATOM 1866 C C . MET A 1 240 ? 20.797 -21.125 -10.336 1 98.38 240 MET A C 1
ATOM 1868 O O . MET A 1 240 ? 21.484 -21.188 -9.312 1 98.38 240 MET A O 1
ATOM 1872 N N . ALA A 1 241 ? 19.469 -20.953 -10.328 1 98.56 241 ALA A N 1
ATOM 1873 C CA . ALA A 1 241 ? 18.719 -20.891 -9.078 1 98.56 241 ALA A CA 1
ATOM 1874 C C . ALA A 1 241 ? 18.906 -22.156 -8.258 1 98.56 241 ALA A C 1
ATOM 1876 O O . ALA A 1 241 ? 18.984 -22.109 -7.027 1 98.56 241 ALA A O 1
ATOM 1877 N N . SER A 1 242 ? 19.016 -23.328 -8.922 1 98.19 242 SER A N 1
ATOM 1878 C CA . SER A 1 242 ? 19.141 -24.609 -8.242 1 98.19 242 SER A CA 1
ATOM 1879 C C . SER A 1 242 ? 20.5 -24.75 -7.57 1 98.19 242 SER A C 1
ATOM 1881 O O . SER A 1 242 ? 20.672 -25.594 -6.688 1 98.19 242 SER A O 1
ATOM 1883 N N . HIS A 1 243 ? 21.438 -23.938 -7.941 1 97.69 243 HIS A N 1
ATOM 1884 C CA . HIS A 1 243 ? 22.781 -24 -7.387 1 97.69 243 HIS A CA 1
ATOM 1885 C C . HIS A 1 243 ? 22.953 -23 -6.242 1 97.69 243 HIS A C 1
ATOM 1887 O O . HIS A 1 243 ? 24 -22.984 -5.59 1 97.69 243 HIS A O 1
ATOM 1893 N N . MET A 1 244 ? 21.938 -22.188 -6.027 1 97.56 244 MET A N 1
ATOM 1894 C CA . MET A 1 244 ? 22 -21.234 -4.914 1 97.56 244 MET A CA 1
ATOM 1895 C C . MET A 1 244 ? 21.969 -21.969 -3.578 1 97.56 244 MET A C 1
ATOM 1897 O O . MET A 1 244 ? 21.344 -23.031 -3.459 1 97.56 244 MET A O 1
ATOM 1901 N N . SER A 1 245 ? 22.609 -21.391 -2.588 1 97.25 245 SER A N 1
ATOM 1902 C CA . SER A 1 245 ? 22.531 -21.938 -1.236 1 97.25 245 SER A CA 1
ATOM 1903 C C . SER A 1 245 ? 21.109 -21.891 -0.696 1 97.25 245 SER A C 1
ATOM 1905 O O . SER A 1 245 ? 20.297 -21.094 -1.147 1 97.25 245 SER A O 1
ATOM 1907 N N . GLU A 1 246 ? 20.828 -22.766 0.256 1 96.69 246 GLU A N 1
ATOM 1908 C CA . GLU A 1 246 ? 19.516 -22.844 0.876 1 96.69 246 GLU A CA 1
ATOM 1909 C C . GLU A 1 246 ? 19.109 -21.5 1.464 1 96.69 246 GLU A C 1
ATOM 1911 O O . GLU A 1 246 ? 17.938 -21.125 1.409 1 96.69 246 GLU A O 1
ATOM 1916 N N . CYS A 1 247 ? 20.031 -20.922 2.154 1 97.94 247 CYS A N 1
ATOM 1917 C CA . CYS A 1 247 ? 19.922 -19.547 2.629 1 97.94 247 CYS A CA 1
ATOM 1918 C C . CYS A 1 247 ? 21 -18.672 1.993 1 97.94 247 CYS A C 1
ATOM 1920 O O . CYS A 1 247 ? 22.047 -18.422 2.596 1 97.94 247 CYS A O 1
ATOM 1922 N N . PRO A 1 248 ? 20.672 -18.156 0.811 1 96.75 248 PRO A N 1
ATOM 1923 C CA . PRO A 1 248 ? 21.719 -17.469 0.056 1 96.75 248 PRO A CA 1
ATOM 1924 C C . PRO A 1 248 ? 22.25 -16.234 0.775 1 96.75 248 PRO A C 1
ATOM 1926 O O . PRO A 1 248 ? 21.469 -15.5 1.403 1 96.75 248 PRO A O 1
ATOM 1929 N N . SER A 1 249 ? 23.516 -16.031 0.673 1 95.31 249 SER A N 1
ATOM 1930 C CA . SER A 1 249 ? 24.156 -14.859 1.247 1 95.31 249 SER A CA 1
ATOM 1931 C C . SER A 1 249 ? 23.828 -13.602 0.447 1 95.31 249 SER A C 1
ATOM 1933 O O . SER A 1 249 ? 23.312 -13.688 -0.674 1 95.31 249 SER A O 1
ATOM 1935 N N . CYS A 1 250 ? 24.094 -12.453 1.012 1 93.69 250 CYS A N 1
ATOM 1936 C CA . CYS A 1 250 ? 23.906 -11.18 0.329 1 93.69 250 CYS A CA 1
ATOM 1937 C C . CYS A 1 250 ? 24.719 -11.117 -0.955 1 93.69 250 CYS A C 1
ATOM 1939 O O . CYS A 1 250 ? 24.266 -10.586 -1.965 1 93.69 250 CYS A O 1
ATOM 1941 N N . GLU A 1 251 ? 25.922 -11.625 -0.912 1 96.12 251 GLU A N 1
ATOM 1942 C CA . GLU A 1 251 ? 26.797 -11.617 -2.076 1 96.12 251 GLU A CA 1
ATOM 1943 C C . GLU A 1 251 ? 26.234 -12.477 -3.205 1 96.12 251 GLU A C 1
ATOM 1945 O O . GLU A 1 251 ? 26.266 -12.078 -4.371 1 96.12 251 GLU A O 1
ATOM 1950 N N . GLU A 1 252 ? 25.75 -13.656 -2.879 1 97 252 GLU A N 1
ATOM 1951 C CA . GLU A 1 252 ? 25.125 -14.531 -3.869 1 97 252 GLU A CA 1
ATOM 1952 C C . GLU A 1 252 ? 23.953 -13.836 -4.555 1 97 252 GLU A C 1
ATOM 1954 O O . GLU A 1 252 ? 23.828 -13.875 -5.777 1 97 252 GLU A O 1
ATOM 1959 N N . ILE A 1 253 ? 23.156 -13.203 -3.738 1 97.62 253 ILE A N 1
ATOM 1960 C CA . ILE A 1 253 ? 21.969 -12.523 -4.234 1 97.62 253 ILE A CA 1
ATOM 1961 C C . ILE A 1 253 ? 22.375 -11.359 -5.133 1 97.62 253 ILE A C 1
ATOM 1963 O O . ILE A 1 253 ? 21.828 -11.188 -6.223 1 97.62 253 ILE A O 1
ATOM 1967 N N . GLU A 1 254 ? 23.312 -10.586 -4.684 1 96.88 254 GLU A N 1
ATOM 1968 C CA . GLU A 1 254 ? 23.766 -9.406 -5.422 1 96.88 254 GLU A CA 1
ATOM 1969 C C . GLU A 1 254 ? 24.344 -9.797 -6.773 1 96.88 254 GLU A C 1
ATOM 1971 O O . GLU A 1 254 ? 24.109 -9.133 -7.781 1 96.88 254 GLU A O 1
ATOM 1976 N N . ASN A 1 255 ? 25.141 -10.859 -6.816 1 97.62 255 ASN A N 1
ATOM 1977 C CA . ASN A 1 255 ? 25.766 -11.32 -8.055 1 97.62 255 ASN A CA 1
ATOM 1978 C C . ASN A 1 255 ? 24.719 -11.781 -9.062 1 97.62 255 ASN A C 1
ATOM 1980 O O . ASN A 1 255 ? 24.75 -11.383 -10.234 1 97.62 255 ASN A O 1
ATOM 1984 N N . MET A 1 256 ? 23.844 -12.57 -8.617 1 98.31 256 MET A N 1
ATOM 1985 C CA . MET A 1 256 ? 22.812 -13.047 -9.523 1 98.31 256 MET A CA 1
ATOM 1986 C C . MET A 1 256 ? 21.891 -11.906 -9.961 1 98.31 256 MET A C 1
ATOM 1988 O O . MET A 1 256 ? 21.484 -11.844 -11.117 1 98.31 256 MET A O 1
ATOM 1992 N N . ASP A 1 257 ? 21.594 -11.07 -9.023 1 98.19 257 ASP A N 1
ATOM 1993 C CA . ASP A 1 257 ? 20.734 -9.938 -9.32 1 98.19 257 ASP A CA 1
ATOM 1994 C C . ASP A 1 257 ? 21.359 -9.031 -10.383 1 98.19 257 ASP A C 1
ATOM 1996 O O . ASP A 1 257 ? 20.672 -8.57 -11.289 1 98.19 257 ASP A O 1
ATOM 2000 N N . LYS A 1 258 ? 22.625 -8.734 -10.211 1 97.88 258 LYS A N 1
ATOM 2001 C CA . LYS A 1 258 ? 23.344 -7.926 -11.195 1 97.88 258 LYS A CA 1
ATOM 2002 C C . LYS A 1 258 ? 23.266 -8.562 -12.586 1 97.88 258 LYS A C 1
ATOM 2004 O O . LYS A 1 258 ? 22.938 -7.895 -13.562 1 97.88 258 LYS A O 1
ATOM 2009 N N . TYR A 1 259 ? 23.547 -9.836 -12.648 1 98.25 259 TYR A N 1
ATOM 2010 C CA . TYR A 1 259 ? 23.531 -10.586 -13.898 1 98.25 259 TYR A CA 1
ATOM 2011 C C . TYR A 1 259 ? 22.156 -10.516 -14.555 1 98.25 259 TYR A C 1
ATOM 2013 O O . TYR A 1 259 ? 22.047 -10.195 -15.734 1 98.25 259 TYR A O 1
ATOM 2021 N N . MET A 1 260 ? 21.141 -10.758 -13.781 1 98.38 260 MET A N 1
ATOM 2022 C CA . MET A 1 260 ? 19.781 -10.844 -14.32 1 98.38 260 MET A CA 1
ATOM 2023 C C . MET A 1 260 ? 19.266 -9.461 -14.711 1 98.38 260 MET A C 1
ATOM 2025 O O . MET A 1 260 ? 18.688 -9.289 -15.781 1 98.38 260 MET A O 1
ATOM 2029 N N . THR A 1 261 ? 19.531 -8.477 -13.891 1 97.69 261 THR A N 1
ATOM 2030 C CA . THR A 1 261 ? 19.047 -7.129 -14.141 1 97.69 261 THR A CA 1
ATOM 2031 C C . THR A 1 261 ? 19.734 -6.52 -15.359 1 97.69 261 THR A C 1
ATOM 2033 O O . THR A 1 261 ? 19.078 -5.887 -16.188 1 97.69 261 THR A O 1
ATOM 2036 N N . GLU A 1 262 ? 20.984 -6.719 -15.484 1 97.38 262 GLU A N 1
ATOM 2037 C CA . GLU A 1 262 ? 21.75 -6.176 -16.609 1 97.38 262 GLU A CA 1
ATOM 2038 C C . GLU A 1 262 ? 21.281 -6.785 -17.922 1 97.38 262 GLU A C 1
ATOM 2040 O O . GLU A 1 262 ? 21.328 -6.129 -18.969 1 97.38 262 GLU A O 1
ATOM 2045 N N . ASN A 1 263 ? 20.812 -8.016 -17.875 1 97.88 263 ASN A N 1
ATOM 2046 C CA . ASN A 1 263 ? 20.406 -8.703 -19.094 1 97.88 263 ASN A CA 1
ATOM 2047 C C . ASN A 1 263 ? 18.891 -8.648 -19.281 1 97.88 263 ASN A C 1
ATOM 2049 O O . ASN A 1 263 ? 18.359 -9.18 -20.266 1 97.88 263 ASN A O 1
ATOM 2053 N N . GLY A 1 264 ? 18.172 -8.055 -18.297 1 97.56 264 GLY A N 1
ATOM 2054 C CA . GLY A 1 264 ? 16.734 -7.848 -18.422 1 97.56 264 GLY A CA 1
ATOM 2055 C C . GLY A 1 264 ? 15.93 -9.078 -18.062 1 97.56 264 GLY A C 1
ATOM 2056 O O . GLY A 1 264 ? 14.758 -9.195 -18.453 1 97.56 264 GLY A O 1
ATOM 2057 N N . PHE A 1 265 ? 16.562 -10.086 -17.422 1 98.31 265 PHE A N 1
ATOM 2058 C CA . PHE A 1 265 ? 15.875 -11.312 -17.047 1 98.31 265 PHE A CA 1
ATOM 2059 C C . PHE A 1 265 ? 15 -11.094 -15.812 1 98.31 265 PHE A C 1
ATOM 2061 O O . PHE A 1 265 ? 15.5 -11.117 -14.688 1 98.31 265 PHE A O 1
ATOM 2068 N N . ASN A 1 266 ? 13.75 -10.883 -16.016 1 98.38 266 ASN A N 1
ATOM 2069 C CA . ASN A 1 266 ? 12.797 -10.641 -14.938 1 98.38 266 ASN A CA 1
ATOM 2070 C C . ASN A 1 266 ? 11.914 -11.852 -14.68 1 98.38 266 ASN A C 1
ATOM 2072 O O . ASN A 1 266 ? 11.008 -12.141 -15.461 1 98.38 266 ASN A O 1
ATOM 2076 N N . PRO A 1 267 ? 12.148 -12.531 -13.594 1 98.5 267 PRO A N 1
ATOM 2077 C CA . PRO A 1 267 ? 11.273 -13.656 -13.281 1 98.5 267 PRO A CA 1
ATOM 2078 C C . PRO A 1 267 ? 9.953 -13.227 -12.633 1 98.5 267 PRO A C 1
ATOM 2080 O O . PRO A 1 267 ? 9.633 -13.672 -11.531 1 98.5 267 PRO A O 1
ATOM 2083 N N . GLY A 1 268 ? 9.164 -12.5 -13.352 1 98.12 268 GLY A N 1
ATOM 2084 C CA . GLY A 1 268 ? 7.926 -11.922 -12.859 1 98.12 268 GLY A CA 1
ATOM 2085 C C . GLY A 1 268 ? 6.875 -12.961 -12.516 1 98.12 268 GLY A C 1
ATOM 2086 O O . GLY A 1 268 ? 6.113 -12.797 -11.562 1 98.12 268 GLY A O 1
ATOM 2087 N N . SER A 1 269 ? 6.785 -14.047 -13.281 1 97.94 269 SER A N 1
ATOM 2088 C CA . SER A 1 269 ? 5.828 -15.102 -12.984 1 97.94 269 SER A CA 1
ATOM 2089 C C . SER A 1 269 ? 6.129 -15.758 -11.648 1 97.94 269 SER A C 1
ATOM 2091 O O . SER A 1 269 ? 5.215 -16.062 -10.875 1 97.94 269 SER A O 1
ATOM 2093 N N . THR A 1 270 ? 7.391 -15.992 -11.406 1 98.81 270 THR A N 1
ATOM 2094 C CA . THR A 1 270 ? 7.805 -16.547 -10.117 1 98.81 270 THR A CA 1
ATOM 2095 C C . THR A 1 270 ? 7.434 -15.594 -8.977 1 98.81 270 THR A C 1
ATOM 2097 O O . THR A 1 270 ? 6.988 -16.031 -7.918 1 98.81 270 THR A O 1
ATOM 2100 N N . ALA A 1 271 ? 7.656 -14.297 -9.227 1 98.69 271 ALA A N 1
ATOM 2101 C CA . ALA A 1 271 ? 7.297 -13.297 -8.227 1 98.69 271 ALA A CA 1
ATOM 2102 C C . ALA A 1 271 ? 5.816 -13.383 -7.871 1 98.69 271 ALA A C 1
ATOM 2104 O O . ALA A 1 271 ? 5.441 -13.266 -6.703 1 98.69 271 ALA A O 1
ATOM 2105 N N . ASP A 1 272 ? 4.91 -13.562 -8.867 1 98.56 272 ASP A N 1
ATOM 2106 C CA . ASP A 1 272 ? 3.477 -13.719 -8.641 1 98.56 272 ASP A CA 1
ATOM 2107 C C . ASP A 1 272 ? 3.191 -14.906 -7.727 1 98.56 272 ASP A C 1
ATOM 2109 O O . ASP A 1 272 ? 2.355 -14.812 -6.824 1 98.56 272 ASP A O 1
ATOM 2113 N N . ILE A 1 273 ? 3.857 -15.969 -8.008 1 98.88 273 ILE A N 1
ATOM 2114 C CA . ILE A 1 273 ? 3.67 -17.188 -7.23 1 98.88 273 ILE A CA 1
ATOM 2115 C C . ILE A 1 273 ? 4.141 -16.969 -5.797 1 98.88 273 ILE A C 1
ATOM 2117 O O . ILE A 1 273 ? 3.473 -17.391 -4.848 1 98.88 273 ILE A O 1
ATOM 2121 N N . ILE A 1 274 ? 5.262 -16.312 -5.613 1 98.94 274 ILE A N 1
ATOM 2122 C CA . ILE A 1 274 ? 5.809 -16.078 -4.281 1 98.94 274 ILE A CA 1
ATOM 2123 C C . ILE A 1 274 ? 4.863 -15.18 -3.49 1 98.94 274 ILE A C 1
ATOM 2125 O O . ILE A 1 274 ? 4.676 -15.367 -2.285 1 98.94 274 ILE A O 1
ATOM 2129 N N . ALA A 1 275 ? 4.27 -14.172 -4.133 1 98.94 275 ALA A N 1
ATOM 2130 C CA . ALA A 1 275 ? 3.273 -13.344 -3.455 1 98.94 275 ALA A CA 1
ATOM 2131 C C . ALA A 1 275 ? 2.123 -14.195 -2.926 1 98.94 275 ALA A C 1
ATOM 2133 O O . ALA A 1 275 ? 1.666 -14 -1.798 1 98.94 275 ALA A O 1
ATOM 2134 N N . SER A 1 276 ? 1.629 -15.133 -3.75 1 98.88 276 SER A N 1
ATOM 2135 C CA . SER A 1 276 ? 0.554 -16.016 -3.299 1 98.88 276 SER A CA 1
ATOM 2136 C C . SER A 1 276 ? 1.024 -16.922 -2.176 1 98.88 276 SER A C 1
ATOM 2138 O O . SER A 1 276 ? 0.255 -17.25 -1.268 1 98.88 276 SER A O 1
ATOM 2140 N N . SER A 1 277 ? 2.322 -17.375 -2.207 1 98.94 277 SER A N 1
ATOM 2141 C CA . SER A 1 277 ? 2.891 -18.188 -1.135 1 98.94 277 SER A CA 1
ATOM 2142 C C . SER A 1 277 ? 2.912 -17.422 0.184 1 98.94 277 SER A C 1
ATOM 2144 O O . SER A 1 277 ? 2.6 -17.984 1.237 1 98.94 277 SER A O 1
ATOM 2146 N N . ILE A 1 278 ? 3.287 -16.188 0.079 1 98.94 278 ILE A N 1
ATOM 2147 C CA . ILE A 1 278 ? 3.301 -15.344 1.262 1 98.94 278 ILE A CA 1
ATOM 2148 C C . ILE A 1 278 ? 1.878 -15.164 1.789 1 98.94 278 ILE A C 1
ATOM 2150 O O . ILE A 1 278 ? 1.649 -15.203 3 1 98.94 278 ILE A O 1
ATOM 2154 N N . ALA A 1 279 ? 0.907 -14.984 0.897 1 98.94 279 ALA A N 1
ATOM 2155 C CA . ALA A 1 279 ? -0.494 -14.883 1.296 1 98.94 279 ALA A CA 1
ATOM 2156 C C . ALA A 1 279 ? -0.933 -16.125 2.074 1 98.94 279 ALA A C 1
ATOM 2158 O O . ALA A 1 279 ? -1.557 -16 3.131 1 98.94 279 ALA A O 1
ATOM 2159 N N . PHE A 1 280 ? -0.555 -17.297 1.532 1 98.88 280 PHE A N 1
ATOM 2160 C CA . PHE A 1 280 ? -0.897 -18.547 2.211 1 98.88 280 PHE A CA 1
ATOM 2161 C C . PHE A 1 280 ? -0.274 -18.594 3.602 1 98.88 280 PHE A C 1
ATOM 2163 O O . PHE A 1 280 ? -0.921 -19 4.562 1 98.88 280 PHE A O 1
ATOM 2170 N N . TYR A 1 281 ? 0.953 -18.188 3.678 1 98.81 281 TYR A N 1
ATOM 2171 C CA . TYR A 1 281 ? 1.671 -18.188 4.949 1 98.81 281 TYR A CA 1
ATOM 2172 C C . TYR A 1 281 ? 0.939 -17.344 5.984 1 98.81 281 TYR A C 1
ATOM 2174 O O . TYR A 1 281 ? 0.729 -17.781 7.117 1 98.81 281 TYR A O 1
ATOM 2182 N N . HIS A 1 282 ? 0.521 -16.156 5.629 1 98.5 282 HIS A N 1
ATOM 2183 C CA . HIS A 1 282 ? -0.151 -15.266 6.566 1 98.5 282 HIS A CA 1
ATOM 2184 C C . HIS A 1 282 ? -1.585 -15.711 6.82 1 98.5 282 HIS A C 1
ATOM 2186 O O . HIS A 1 282 ? -2.107 -15.539 7.926 1 98.5 282 HIS A O 1
ATOM 2192 N N . LEU A 1 283 ? -2.264 -16.281 5.809 1 98.44 283 LEU A N 1
ATOM 2193 C CA . LEU A 1 283 ? -3.613 -16.797 6.004 1 98.44 283 LEU A CA 1
ATOM 2194 C C . LEU A 1 283 ? -3.617 -17.922 7.031 1 98.44 283 LEU A C 1
ATOM 2196 O O . LEU A 1 283 ? -4.574 -18.078 7.797 1 98.44 283 LEU A O 1
ATOM 2200 N N . GLU A 1 284 ? -2.574 -18.734 7.043 1 98.19 284 GLU A N 1
ATOM 2201 C CA . GLU A 1 284 ? -2.502 -19.797 8.039 1 98.19 284 GLU A CA 1
ATOM 2202 C C . GLU A 1 284 ? -2.562 -19.234 9.453 1 98.19 284 GLU A C 1
ATOM 2204 O O . GLU A 1 284 ? -3.293 -19.75 10.305 1 98.19 284 GLU A O 1
ATOM 2209 N N . ARG A 1 285 ? -1.739 -18.266 9.656 1 95.81 285 ARG A N 1
ATOM 2210 C CA . ARG A 1 285 ? -1.761 -17.609 10.953 1 95.81 285 ARG A CA 1
ATOM 2211 C C . ARG A 1 285 ? -3.135 -17.016 11.25 1 95.81 285 ARG A C 1
ATOM 2213 O O . ARG A 1 285 ? -3.627 -17.109 12.375 1 95.81 285 ARG A O 1
ATOM 2220 N N . TRP A 1 286 ? -3.678 -16.406 10.297 1 96.75 286 TRP A N 1
ATOM 2221 C CA . TRP A 1 286 ? -5 -15.797 10.445 1 96.75 286 TRP A CA 1
ATOM 2222 C C . TRP A 1 286 ? -6.039 -16.859 10.805 1 96.75 286 TRP A C 1
ATOM 2224 O O . TRP A 1 286 ? -6.855 -16.641 11.703 1 96.75 286 TRP A O 1
ATOM 2234 N N . PHE A 1 287 ? -6.023 -18.047 10.156 1 96.31 287 PHE A N 1
ATOM 2235 C CA . PHE A 1 287 ? -6.93 -19.141 10.461 1 96.31 287 PHE A CA 1
ATOM 2236 C C . PHE A 1 287 ? -6.766 -19.594 11.906 1 96.31 287 PHE A C 1
ATOM 2238 O O . PHE A 1 287 ? -7.754 -19.828 12.609 1 96.31 287 PHE A O 1
ATOM 2245 N N . ARG A 1 288 ? -5.574 -19.688 12.289 1 94.12 288 ARG A N 1
ATOM 2246 C CA . ARG A 1 288 ? -5.285 -20.125 13.656 1 94.12 288 ARG A CA 1
ATOM 2247 C C . ARG A 1 288 ? -5.836 -19.125 14.672 1 94.12 288 ARG A C 1
ATOM 2249 O O . ARG A 1 288 ? -6.445 -19.516 15.672 1 94.12 288 ARG A O 1
ATOM 2256 N N . ASP A 1 289 ? -5.605 -17.859 14.414 1 92.75 289 ASP A N 1
ATOM 2257 C CA . ASP A 1 289 ? -6.066 -16.812 15.32 1 92.75 289 ASP A CA 1
ATOM 2258 C C . ASP A 1 289 ? -7.594 -16.797 15.406 1 92.75 289 ASP A C 1
ATOM 2260 O O . ASP A 1 289 ? -8.156 -16.594 16.484 1 92.75 289 ASP A O 1
ATOM 2264 N N . LYS A 1 290 ? -8.25 -16.938 14.258 1 90.94 290 LYS A N 1
ATOM 2265 C CA . LYS A 1 290 ? -9.711 -16.938 14.242 1 90.94 290 LYS A CA 1
ATOM 2266 C C . LYS A 1 290 ? -10.258 -18.188 14.953 1 90.94 290 LYS A C 1
ATOM 2268 O O . LYS A 1 290 ? -11.305 -18.109 15.594 1 90.94 290 LYS A O 1
ATOM 2273 N N . ALA A 1 291 ? -9.586 -19.312 14.852 1 85.5 291 ALA A N 1
ATOM 2274 C CA . ALA A 1 291 ? -9.984 -20.516 15.562 1 85.5 291 ALA A CA 1
ATOM 2275 C C . ALA A 1 291 ? -9.906 -20.312 17.078 1 85.5 291 ALA A C 1
ATOM 2277 O O . ALA A 1 291 ? -10.797 -20.75 17.812 1 85.5 291 ALA A O 1
ATOM 2278 N N . ILE A 1 292 ? -8.953 -19.641 17.5 1 82.75 292 ILE A N 1
ATOM 2279 C CA . ILE A 1 292 ? -8.75 -19.375 18.922 1 82.75 292 ILE A CA 1
ATOM 2280 C C . ILE A 1 292 ? -9.844 -18.438 19.438 1 82.75 292 ILE A C 1
ATOM 2282 O O . ILE A 1 292 ? -10.336 -18.594 20.547 1 82.75 292 ILE A O 1
ATOM 2286 N N . ASP A 1 293 ? -10.219 -17.484 18.578 1 79.81 293 ASP A N 1
ATOM 2287 C CA . ASP A 1 293 ? -11.25 -16.516 18.953 1 79.81 293 ASP A CA 1
ATOM 2288 C C . ASP A 1 293 ? -12.641 -17.141 18.891 1 79.81 293 ASP A C 1
ATOM 2290 O O . ASP A 1 293 ? -13.641 -16.5 19.219 1 79.81 293 ASP A O 1
ATOM 2294 N N . GLY A 1 294 ? -12.734 -18.406 18.5 1 75.19 294 GLY A N 1
ATOM 2295 C CA . GLY A 1 294 ? -14.008 -19.125 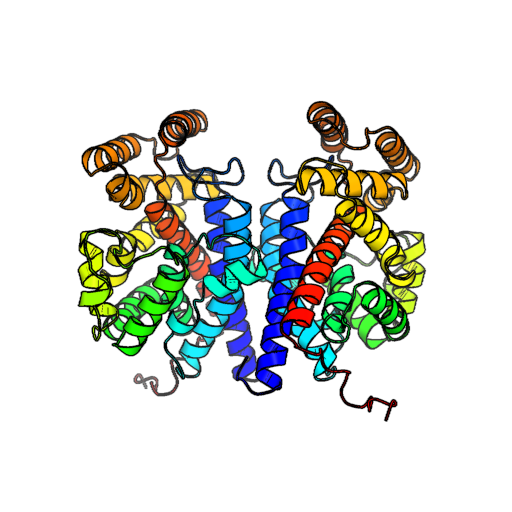18.438 1 75.19 294 GLY A CA 1
ATOM 2296 C C . GLY A 1 294 ? -14.852 -18.734 17.234 1 75.19 294 GLY A C 1
ATOM 2297 O O . GLY A 1 294 ? -16.062 -18.922 17.25 1 75.19 294 GLY A O 1
ATOM 2298 N N . ILE A 1 295 ? -14.258 -18.016 16.406 1 70 295 ILE A N 1
ATOM 2299 C CA . ILE A 1 295 ? -14.984 -17.656 15.203 1 70 295 ILE A CA 1
ATOM 2300 C C . ILE A 1 295 ? -14.977 -18.812 14.211 1 70 295 ILE A C 1
ATOM 2302 O O . ILE A 1 295 ? -13.914 -19.25 13.766 1 70 295 ILE A O 1
ATOM 2306 N N . ARG A 1 296 ? -16.172 -19.5 14.164 1 62.84 296 ARG A N 1
ATOM 2307 C CA . ARG A 1 296 ? -16.297 -20.547 13.164 1 62.84 296 ARG A CA 1
ATOM 2308 C C . ARG A 1 296 ? -16.688 -19.969 11.812 1 62.84 296 ARG A C 1
ATOM 2310 O O . ARG A 1 296 ? -17.719 -19.297 11.688 1 62.84 296 ARG A O 1
ATOM 2317 N N . LEU A 1 297 ? -15.828 -19.906 10.898 1 63.66 297 LEU A N 1
ATOM 2318 C CA . LEU A 1 297 ? -16.078 -19.344 9.578 1 63.66 297 LEU A CA 1
ATOM 2319 C C . LEU A 1 297 ? -17.219 -20.062 8.891 1 63.66 297 LEU A C 1
ATOM 2321 O O . LEU A 1 297 ? -17.391 -21.281 9.039 1 63.66 297 LEU A O 1
ATOM 2325 N N . PRO A 1 298 ? -18.328 -19.203 8.508 1 55.34 298 PRO A N 1
ATOM 2326 C CA . PRO A 1 298 ? -19.609 -19.734 8.016 1 55.34 298 PRO A CA 1
ATOM 2327 C C . PRO A 1 298 ? -19.438 -20.656 6.809 1 55.34 298 PRO A C 1
ATOM 2329 O O . PRO A 1 298 ? -18.516 -20.469 6.012 1 55.34 298 PRO A O 1
ATOM 2332 N N . LEU A 1 299 ? -19.922 -21.844 6.977 1 49.28 299 LEU A N 1
ATOM 2333 C CA . LEU A 1 299 ? -20.125 -22.656 5.785 1 49.28 299 LEU A CA 1
ATOM 2334 C C . LEU A 1 299 ? -21.031 -21.953 4.789 1 49.28 299 LEU A C 1
ATOM 2336 O O . LEU A 1 299 ? -21.859 -21.125 5.18 1 49.28 299 LEU A O 1
ATOM 2340 N N . PRO A 1 300 ? -20.703 -21.781 3.496 1 47.03 300 PRO A N 1
ATOM 2341 C CA . PRO A 1 300 ? -21.594 -21.125 2.527 1 47.03 300 PRO A CA 1
ATOM 2342 C C . PRO A 1 300 ? -23.062 -21.312 2.852 1 47.03 300 PRO A C 1
ATOM 2344 O O . PRO A 1 300 ? -23.453 -22.328 3.432 1 47.03 300 PRO A O 1
ATOM 2347 N N . LYS A 1 301 ? -23.922 -20.312 2.77 1 42 301 LYS A N 1
ATOM 2348 C CA . LYS A 1 301 ? -25.375 -20.438 2.857 1 42 301 LYS A CA 1
ATOM 2349 C C . LYS A 1 301 ? -25.875 -21.562 1.962 1 42 301 LYS A C 1
ATOM 2351 O O . LYS A 1 301 ? -25.562 -21.609 0.774 1 42 301 LYS A O 1
ATOM 2356 N N . GLY A 1 302 ? -26.422 -22.75 2.457 1 37.69 302 GLY A N 1
ATOM 2357 C CA . GLY A 1 302 ? -27 -24 1.981 1 37.69 302 GLY A CA 1
ATOM 2358 C C . GLY A 1 302 ? -26.375 -25.234 2.611 1 37.69 302 GLY A C 1
ATOM 2359 O O . GLY A 1 302 ? -26.812 -26.359 2.35 1 37.69 302 GLY A O 1
ATOM 2360 N N . CYS A 1 303 ? -25.188 -25.203 2.98 1 36.44 303 CYS A N 1
ATOM 2361 C CA . CYS A 1 303 ? -24.656 -26.453 3.488 1 36.44 303 CYS A CA 1
ATOM 2362 C C . CYS A 1 303 ? -24.922 -26.609 4.98 1 36.44 303 CYS A C 1
ATOM 2364 O O . CYS A 1 303 ? -24.484 -25.766 5.781 1 36.44 303 CYS A O 1
ATOM 2366 N N . ASP A 1 304 ? -26.062 -27.281 5.453 1 33.84 304 ASP A N 1
ATOM 2367 C CA . ASP A 1 304 ? -26.391 -27.781 6.785 1 33.84 304 ASP A CA 1
ATOM 2368 C C . ASP A 1 304 ? -25.234 -28.625 7.348 1 33.84 304 ASP A C 1
ATOM 2370 O O . ASP A 1 304 ? -24.609 -29.391 6.621 1 33.84 304 ASP A O 1
ATOM 2374 N N . ARG A 1 305 ? -24.703 -28.359 8.523 1 34.75 305 ARG A N 1
ATOM 2375 C CA . ARG A 1 305 ? -23.797 -29.297 9.18 1 34.75 305 ARG A CA 1
ATOM 2376 C C . ARG A 1 305 ? -24.453 -30.672 9.328 1 34.75 305 ARG A C 1
ATOM 2378 O O . ARG A 1 305 ? -25.531 -30.797 9.922 1 34.75 305 ARG A O 1
ATOM 2385 N N . ALA A 1 306 ? -24.141 -31.547 8.359 1 27.8 306 ALA A N 1
ATOM 2386 C CA . ALA A 1 306 ? -24.609 -32.906 8.43 1 27.8 306 ALA A CA 1
ATOM 2387 C C . ALA A 1 306 ? -24.375 -33.5 9.812 1 27.8 306 ALA A C 1
ATOM 2389 O O . ALA A 1 306 ? -25 -34.5 10.188 1 27.8 306 ALA A O 1
ATOM 2390 N N . GLY A 1 307 ? -23.375 -33.375 10.648 1 20.88 307 GLY A N 1
ATOM 2391 C CA . GLY A 1 307 ? -23.219 -34.344 11.719 1 20.88 307 GLY A CA 1
ATOM 2392 C C . GLY A 1 307 ? -24.094 -34.062 12.922 1 20.88 307 GLY A C 1
ATOM 2393 O O . GLY A 1 307 ? -23.922 -34.656 13.977 1 20.88 307 GLY A O 1
ATOM 2394 N N . LYS A 1 308 ? -25.391 -33.844 12.906 1 18.03 308 LYS A N 1
ATOM 2395 C CA . LYS A 1 308 ? -26.031 -34.312 14.125 1 18.03 308 LYS A CA 1
ATOM 2396 C C . LYS A 1 308 ? -26.484 -35.75 13.992 1 18.03 308 LYS A C 1
ATOM 2398 O O . LYS A 1 308 ? -26.953 -36.156 12.93 1 18.03 308 LYS A O 1
ATOM 2403 N N . MET B 1 1 ? -20.016 6.777 -16.281 1 40.56 1 MET B N 1
ATOM 2404 C CA . MET B 1 1 ? -20.422 6.152 -15.023 1 40.56 1 MET B CA 1
ATOM 2405 C C . MET B 1 1 ? -21.922 5.887 -15.016 1 40.56 1 MET B C 1
ATOM 2407 O O . MET B 1 1 ? -22.719 6.82 -14.898 1 40.56 1 MET B O 1
ATOM 2411 N N . THR B 1 2 ? -22.438 4.906 -15.633 1 52.25 2 THR B N 1
ATOM 2412 C CA . THR B 1 2 ? -23.844 4.605 -15.898 1 52.25 2 THR B CA 1
ATOM 2413 C C . THR B 1 2 ? -24.531 4.09 -14.633 1 52.25 2 THR B C 1
ATOM 2415 O O . THR B 1 2 ? -25.672 3.623 -14.688 1 52.25 2 THR B O 1
ATOM 2418 N N . GLY B 1 3 ? -23.859 4.133 -13.383 1 60.19 3 GLY B N 1
ATOM 2419 C CA . GLY B 1 3 ? -24.547 3.539 -12.242 1 60.19 3 GLY B CA 1
ATOM 2420 C C . GLY B 1 3 ? -25.438 4.52 -11.516 1 60.19 3 GLY B C 1
ATOM 2421 O O . GLY B 1 3 ? -25.547 5.68 -11.914 1 60.19 3 GLY B O 1
ATOM 2422 N N . THR B 1 4 ? -26.312 4.094 -10.641 1 77.12 4 THR B N 1
ATOM 2423 C CA . THR B 1 4 ? -27.078 4.93 -9.727 1 77.12 4 THR B CA 1
ATOM 2424 C C . THR B 1 4 ? -26.188 5.977 -9.07 1 77.12 4 THR B C 1
ATOM 2426 O O . THR B 1 4 ? -24.969 5.875 -9.125 1 77.12 4 THR B O 1
ATOM 2429 N N . LEU B 1 5 ? -26.672 7.059 -8.734 1 79.44 5 LEU B N 1
ATOM 2430 C CA . LEU B 1 5 ? -25.938 8.109 -8.047 1 79.44 5 LEU B CA 1
ATOM 2431 C C . LEU B 1 5 ? -25.078 7.535 -6.922 1 79.44 5 LEU B C 1
ATOM 2433 O O . LEU B 1 5 ? -23.922 7.934 -6.742 1 79.44 5 LEU B O 1
ATOM 2437 N N . GLU B 1 6 ? -25.656 6.57 -6.25 1 81 6 GLU B N 1
ATOM 2438 C CA . GLU B 1 6 ? -24.938 5.949 -5.137 1 81 6 GLU B CA 1
ATOM 2439 C C . GLU B 1 6 ? -23.703 5.199 -5.625 1 81 6 GLU B C 1
ATOM 2441 O O . GLU B 1 6 ? -22.641 5.254 -4.996 1 81 6 GLU B O 1
ATOM 2446 N N . GLU B 1 7 ? -23.812 4.578 -6.742 1 84.56 7 GLU B N 1
ATOM 2447 C CA . GLU B 1 7 ? -22.688 3.838 -7.312 1 84.56 7 GLU B CA 1
ATOM 2448 C C . GLU B 1 7 ? -21.578 4.781 -7.773 1 84.56 7 GLU B C 1
ATOM 2450 O O . GLU B 1 7 ? -20.391 4.492 -7.586 1 84.56 7 GLU B O 1
ATOM 2455 N N . ILE B 1 8 ? -22.031 5.879 -8.32 1 87.06 8 ILE B N 1
ATOM 2456 C CA . ILE B 1 8 ? -21.078 6.871 -8.797 1 87.06 8 ILE B CA 1
ATOM 2457 C C . ILE B 1 8 ? -20.312 7.465 -7.613 1 87.06 8 ILE B C 1
ATOM 2459 O O . ILE B 1 8 ? -19.094 7.578 -7.652 1 87.06 8 ILE B O 1
ATOM 2463 N N . LEU B 1 9 ? -21.062 7.797 -6.543 1 89.88 9 LEU B N 1
ATOM 2464 C CA . LEU B 1 9 ? -20.453 8.391 -5.363 1 89.88 9 LEU B CA 1
ATOM 2465 C C . LEU B 1 9 ? -19.5 7.406 -4.691 1 89.88 9 LEU B C 1
ATOM 2467 O O . LEU B 1 9 ? -18.422 7.797 -4.211 1 89.88 9 LEU B O 1
ATOM 2471 N N . GLU B 1 10 ? -19.891 6.176 -4.711 1 91.19 10 GLU B N 1
ATOM 2472 C CA . GLU B 1 10 ? -19.031 5.141 -4.145 1 91.19 10 GLU B CA 1
ATOM 2473 C C . GLU B 1 10 ? -17.734 4.996 -4.945 1 91.19 10 GLU B C 1
ATOM 2475 O O . GLU B 1 10 ? -16.672 4.785 -4.371 1 91.19 10 GLU B O 1
ATOM 2480 N N . GLU B 1 11 ? -17.875 5.102 -6.242 1 92.56 11 GLU B N 1
ATOM 2481 C CA . GLU B 1 11 ? -16.703 5.027 -7.109 1 92.56 11 GLU B CA 1
ATOM 2482 C C . GLU B 1 11 ? -15.773 6.223 -6.895 1 92.56 11 GLU B C 1
ATOM 2484 O O . GLU B 1 11 ? -14.547 6.074 -6.891 1 92.56 11 GLU B O 1
ATOM 2489 N N . LEU B 1 12 ? -16.391 7.391 -6.738 1 95.38 12 LEU B N 1
ATOM 2490 C CA . LEU B 1 12 ? -15.602 8.586 -6.473 1 95.38 12 LEU B CA 1
ATOM 2491 C C . LEU B 1 12 ? -14.867 8.469 -5.141 1 95.38 12 LEU B C 1
ATOM 2493 O O . LEU B 1 12 ? -13.688 8.836 -5.043 1 95.38 12 LEU B O 1
ATOM 2497 N N . CYS B 1 13 ? -15.539 7.898 -4.133 1 96.94 13 CYS B N 1
ATOM 2498 C CA . CYS B 1 13 ? -14.922 7.723 -2.826 1 96.94 13 CYS B CA 1
ATOM 2499 C C . CYS B 1 13 ? -13.789 6.703 -2.893 1 96.94 13 CYS B C 1
ATOM 2501 O O . CYS B 1 13 ? -12.789 6.836 -2.182 1 96.94 13 CYS B O 1
ATOM 2503 N N . GLU B 1 14 ? -13.945 5.727 -3.729 1 97.06 14 GLU B N 1
ATOM 2504 C CA . GLU B 1 14 ? -12.867 4.766 -3.926 1 97.06 14 GLU B CA 1
ATOM 2505 C C . GLU B 1 14 ? -11.641 5.438 -4.531 1 97.06 14 GLU B C 1
ATOM 2507 O O . GLU B 1 14 ? -10.508 5.184 -4.102 1 97.06 14 GLU B O 1
ATOM 2512 N N . GLU B 1 15 ? -11.883 6.273 -5.523 1 97.25 15 GLU B N 1
ATOM 2513 C CA . GLU B 1 15 ? -10.766 6.977 -6.156 1 97.25 15 GLU B CA 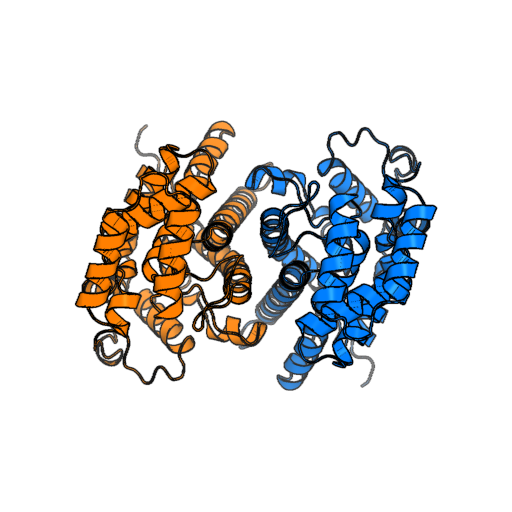1
ATOM 2514 C C . GLU B 1 15 ? -10.07 7.902 -5.168 1 97.25 15 GLU B C 1
ATOM 2516 O O . GLU B 1 15 ? -8.836 7.922 -5.09 1 97.25 15 GLU B O 1
ATOM 2521 N N . VAL B 1 16 ? -10.867 8.648 -4.379 1 98.19 16 VAL B N 1
ATOM 2522 C CA . VAL B 1 16 ? -10.32 9.562 -3.383 1 98.19 16 VAL B CA 1
ATOM 2523 C C . VAL B 1 16 ? -9.5 8.781 -2.361 1 98.19 16 VAL B C 1
ATOM 2525 O O . VAL B 1 16 ? -8.391 9.188 -2.004 1 98.19 16 VAL B O 1
ATOM 2528 N N . SER B 1 17 ? -10.039 7.664 -1.881 1 98.62 17 SER B N 1
ATOM 2529 C CA . SER B 1 17 ? -9.352 6.852 -0.882 1 98.62 17 SER B CA 1
ATOM 2530 C C . SER B 1 17 ? -8.016 6.348 -1.407 1 98.62 17 SER B C 1
ATOM 2532 O O . SER B 1 17 ? -7.02 6.332 -0.677 1 98.62 17 SER B O 1
ATOM 2534 N N . LEU B 1 18 ? -7.98 5.938 -2.674 1 98.69 18 LEU B N 1
ATOM 2535 C CA . LEU B 1 18 ? -6.754 5.449 -3.291 1 98.69 18 LEU B CA 1
ATOM 2536 C C . LEU B 1 18 ? -5.727 6.57 -3.422 1 98.69 18 LEU B C 1
ATOM 2538 O O . LEU B 1 18 ? -4.535 6.359 -3.17 1 98.69 18 LEU B O 1
ATOM 2542 N N . ILE B 1 19 ? -6.191 7.73 -3.775 1 98.69 19 ILE B N 1
ATOM 2543 C CA . ILE B 1 19 ? -5.312 8.883 -3.932 1 98.69 19 ILE B CA 1
ATOM 2544 C C . ILE B 1 19 ? -4.691 9.242 -2.584 1 98.69 19 ILE B C 1
ATOM 2546 O O . ILE B 1 19 ? -3.477 9.422 -2.48 1 98.69 19 ILE B O 1
ATOM 2550 N N . LEU B 1 20 ? -5.531 9.305 -1.554 1 98.88 20 LEU B N 1
ATOM 2551 C CA . LEU B 1 20 ? -5.047 9.688 -0.231 1 98.88 20 LEU B CA 1
ATOM 2552 C C . LEU B 1 20 ? -4.086 8.641 0.322 1 98.88 20 LEU B C 1
ATOM 2554 O O . LEU B 1 20 ? -3.02 8.984 0.837 1 98.88 20 LEU B O 1
ATOM 2558 N N . ALA B 1 21 ? -4.426 7.371 0.209 1 98.88 21 ALA B N 1
ATOM 2559 C CA . ALA B 1 21 ? -3.557 6.305 0.691 1 98.88 21 ALA B CA 1
ATOM 2560 C C . ALA B 1 21 ? -2.248 6.266 -0.093 1 98.88 21 ALA B C 1
ATOM 2562 O O . ALA B 1 21 ? -1.173 6.094 0.488 1 98.88 21 ALA B O 1
ATOM 2563 N N . SER B 1 22 ? -2.307 6.48 -1.381 1 98.81 22 SER B N 1
ATOM 2564 C CA . SER B 1 22 ? -1.126 6.445 -2.236 1 98.81 22 SER B CA 1
ATOM 2565 C C . SER B 1 22 ? -0.169 7.586 -1.903 1 98.81 22 SER B C 1
ATOM 2567 O O . SER B 1 22 ? 1.045 7.453 -2.068 1 98.81 22 SER B O 1
ATOM 2569 N N . SER B 1 23 ? -0.697 8.719 -1.438 1 98.88 23 SER B N 1
ATOM 2570 C CA . SER B 1 23 ? 0.149 9.859 -1.118 1 98.88 23 SER B CA 1
ATOM 2571 C C . SER B 1 23 ? 1.15 9.516 -0.021 1 98.88 23 SER B C 1
ATOM 2573 O O . SER B 1 23 ? 2.275 10.023 -0.021 1 98.88 23 SER B O 1
ATOM 2575 N N . SER B 1 24 ? 0.748 8.648 0.955 1 98.69 24 SER B N 1
ATOM 2576 C CA . SER B 1 24 ? 1.666 8.203 1.999 1 98.69 24 SER B CA 1
ATOM 2577 C C . SER B 1 24 ? 2.758 7.301 1.429 1 98.69 24 SER B C 1
ATOM 2579 O O . SER B 1 24 ? 3.902 7.34 1.885 1 98.69 24 SER B O 1
ATOM 2581 N N . LEU B 1 25 ? 2.385 6.477 0.447 1 98.69 25 LEU B N 1
ATOM 2582 C CA . LEU B 1 25 ? 3.369 5.625 -0.211 1 98.69 25 LEU B CA 1
ATOM 2583 C C . LEU B 1 25 ? 4.398 6.461 -0.96 1 98.69 25 LEU B C 1
ATOM 2585 O O . LEU B 1 25 ? 5.602 6.207 -0.865 1 98.69 25 LEU B O 1
ATOM 2589 N N . GLU B 1 26 ? 3.914 7.461 -1.663 1 98.62 26 GLU B N 1
ATOM 2590 C CA . GLU B 1 26 ? 4.812 8.328 -2.418 1 98.62 26 GLU B CA 1
ATOM 2591 C C . GLU B 1 26 ? 5.711 9.141 -1.488 1 98.62 26 GLU B C 1
ATOM 2593 O O . GLU B 1 26 ? 6.895 9.344 -1.779 1 98.62 26 GLU B O 1
ATOM 2598 N N . GLU B 1 27 ? 5.117 9.633 -0.412 1 98.81 27 GLU B N 1
ATOM 2599 C CA . GLU B 1 27 ? 5.902 10.352 0.588 1 98.81 27 GLU B CA 1
ATOM 2600 C C . GLU B 1 27 ? 7.059 9.5 1.1 1 98.81 27 GLU B C 1
ATOM 2602 O O . GLU B 1 27 ? 8.203 9.961 1.16 1 98.81 27 GLU B O 1
ATOM 2607 N N . ALA B 1 28 ? 6.816 8.25 1.43 1 98.31 28 ALA B N 1
ATOM 2608 C CA . ALA B 1 28 ? 7.816 7.371 2.027 1 98.31 28 ALA B CA 1
ATOM 2609 C C . ALA B 1 28 ? 8.805 6.871 0.979 1 98.31 28 ALA B C 1
ATOM 2611 O O . ALA B 1 28 ? 9.922 6.473 1.312 1 98.31 28 ALA B O 1
ATOM 2612 N N . LEU B 1 29 ? 8.32 6.852 -0.28 1 97.75 29 LEU B N 1
ATOM 2613 C CA . LEU B 1 29 ? 9.195 6.406 -1.361 1 97.75 29 LEU B CA 1
ATOM 2614 C C . LEU B 1 29 ? 10.398 7.336 -1.508 1 97.75 29 LEU B C 1
ATOM 2616 O O . LEU B 1 29 ? 11.5 6.883 -1.828 1 97.75 29 LEU B O 1
ATOM 2620 N N . VAL B 1 30 ? 10.203 8.641 -1.316 1 97.44 30 VAL B N 1
ATOM 2621 C CA . VAL B 1 30 ? 11.227 9.664 -1.495 1 97.44 30 VAL B CA 1
ATOM 2622 C C . VAL B 1 30 ? 12.164 9.68 -0.288 1 97.44 30 VAL B C 1
ATOM 2624 O O . VAL B 1 30 ? 11.711 9.789 0.854 1 97.44 30 VAL B O 1
ATOM 2627 N N . ASN B 1 31 ? 13.43 9.531 -0.535 1 96 31 ASN B N 1
ATOM 2628 C CA . ASN B 1 31 ? 14.398 9.609 0.552 1 96 31 ASN B CA 1
ATOM 2629 C C . ASN B 1 31 ? 14.516 11.031 1.098 1 96 31 ASN B C 1
ATOM 2631 O O . ASN B 1 31 ? 15.008 11.922 0.409 1 96 31 ASN B O 1
ATOM 2635 N N . LYS B 1 32 ? 13.984 11.25 2.205 1 98 32 LYS B N 1
ATOM 2636 C CA . LYS B 1 32 ? 14.102 12.5 2.945 1 98 32 LYS B CA 1
ATOM 2637 C C . LYS B 1 32 ? 14.922 12.312 4.215 1 98 32 LYS B C 1
ATOM 2639 O O . LYS B 1 32 ? 14.758 11.32 4.93 1 98 32 LYS B O 1
ATOM 2644 N N . PRO B 1 33 ? 15.789 13.211 4.477 1 98.44 33 PRO B N 1
ATOM 2645 C CA . PRO B 1 33 ? 16.719 13.031 5.59 1 98.44 33 PRO B CA 1
ATOM 2646 C C . PRO B 1 33 ? 16.016 12.727 6.906 1 98.44 33 PRO B C 1
ATOM 2648 O O . PRO B 1 33 ? 15.086 13.438 7.293 1 98.44 33 PRO B O 1
ATOM 2651 N N . GLY B 1 34 ? 16.469 11.656 7.539 1 98.44 34 GLY B N 1
ATOM 2652 C CA . GLY B 1 34 ? 16.016 11.305 8.875 1 98.44 34 GLY B CA 1
ATOM 2653 C C . GLY B 1 34 ? 14.742 10.469 8.867 1 98.44 34 GLY B C 1
ATOM 2654 O O . GLY B 1 34 ? 14.344 9.93 9.898 1 98.44 34 GLY B O 1
ATOM 2655 N N . ASN B 1 35 ? 14.07 10.391 7.738 1 98.38 35 ASN B N 1
ATOM 2656 C CA . ASN B 1 35 ? 12.852 9.602 7.633 1 98.38 35 ASN B CA 1
ATOM 2657 C C . ASN B 1 35 ? 13.133 8.188 7.133 1 98.38 35 ASN B C 1
ATOM 2659 O O . ASN B 1 35 ? 14.141 7.953 6.465 1 98.38 35 ASN B O 1
ATOM 2663 N N . ALA B 1 36 ? 12.281 7.238 7.551 1 97.25 36 ALA B N 1
ATOM 2664 C CA . ALA B 1 36 ? 12.258 5.969 6.832 1 97.25 36 ALA B CA 1
ATOM 2665 C C . ALA B 1 36 ? 11.883 6.172 5.371 1 97.25 36 ALA B C 1
ATOM 2667 O O . ALA B 1 36 ? 11.148 7.109 5.035 1 97.25 36 ALA B O 1
ATOM 2668 N N . SER B 1 37 ? 12.383 5.359 4.531 1 96.44 37 SER B N 1
ATOM 2669 C CA . SER B 1 37 ? 12.125 5.438 3.096 1 96.44 37 SER B CA 1
ATOM 2670 C C . SER B 1 37 ? 12.414 4.105 2.41 1 96.44 37 SER B C 1
ATOM 2672 O O . SER B 1 37 ? 12.688 3.105 3.076 1 96.44 37 SER B O 1
ATOM 2674 N N . ARG B 1 38 ? 12.219 4.094 1.122 1 95.12 38 ARG B N 1
ATOM 2675 C CA . ARG B 1 38 ? 12.555 2.908 0.341 1 95.12 38 ARG B CA 1
ATOM 2676 C C . ARG B 1 38 ? 14 2.482 0.591 1 95.12 38 ARG B C 1
ATOM 2678 O O . ARG B 1 38 ? 14.32 1.295 0.53 1 95.12 38 ARG B O 1
ATOM 2685 N N . ARG B 1 39 ? 14.859 3.391 1.062 1 93.75 39 ARG B N 1
ATOM 2686 C CA . ARG B 1 39 ? 16.297 3.127 1.191 1 93.75 39 ARG B CA 1
ATOM 2687 C C . ARG B 1 39 ? 16.625 2.584 2.578 1 93.75 39 ARG B C 1
ATOM 2689 O O . ARG B 1 39 ? 17.609 1.861 2.746 1 93.75 39 ARG B O 1
ATOM 2696 N N . LYS B 1 40 ? 15.773 2.975 3.535 1 95.56 40 LYS B N 1
ATOM 2697 C CA . LYS B 1 40 ? 16.188 2.604 4.887 1 95.56 40 LYS B CA 1
ATOM 2698 C C . LYS B 1 40 ? 14.984 2.566 5.832 1 95.56 40 LYS B C 1
ATOM 2700 O O . LYS B 1 40 ? 14.008 3.291 5.633 1 95.56 40 LYS B O 1
ATOM 2705 N N . ASP B 1 41 ? 15.086 1.693 6.773 1 96.31 41 ASP B N 1
ATOM 2706 C CA . ASP B 1 41 ? 14.266 1.781 7.98 1 96.31 41 ASP B CA 1
ATOM 2707 C C . ASP B 1 41 ? 14.945 2.648 9.039 1 96.31 41 ASP B C 1
ATOM 2709 O O . ASP B 1 41 ? 16.141 2.941 8.938 1 96.31 41 ASP B O 1
ATOM 2713 N N . ILE B 1 42 ? 14.227 3.139 9.938 1 96.75 42 ILE B N 1
ATOM 2714 C CA . ILE B 1 42 ? 14.781 3.773 11.125 1 96.75 42 ILE B CA 1
ATOM 2715 C C . ILE B 1 42 ? 14.234 3.09 12.383 1 96.75 42 ILE B C 1
ATOM 2717 O O . ILE B 1 42 ? 13.336 2.248 12.297 1 96.75 42 ILE B O 1
ATOM 2721 N N . ARG B 1 43 ? 14.734 3.312 13.445 1 91.31 43 ARG B N 1
ATOM 2722 C CA . ARG B 1 43 ? 14.422 2.611 14.688 1 91.31 43 ARG B CA 1
ATOM 2723 C C . ARG B 1 43 ? 12.922 2.676 14.992 1 91.31 43 ARG B C 1
ATOM 2725 O O . ARG B 1 43 ? 12.328 1.683 15.414 1 91.31 43 ARG B O 1
ATOM 2732 N N . SER B 1 44 ? 12.305 3.754 14.719 1 90.19 44 SER B N 1
ATOM 2733 C CA . SER B 1 44 ? 10.93 3.99 15.148 1 90.19 44 SER B CA 1
ATOM 2734 C C . SER B 1 44 ? 9.93 3.541 14.086 1 90.19 44 SER B C 1
ATOM 2736 O O . SER B 1 44 ? 8.758 3.322 14.383 1 90.19 44 SER B O 1
ATOM 2738 N N . VAL B 1 45 ? 10.375 3.438 12.852 1 95.5 45 VAL B N 1
ATOM 2739 C CA . VAL B 1 45 ? 9.461 3.18 11.75 1 95.5 45 VAL B CA 1
ATOM 2740 C C . VAL B 1 45 ? 10.156 2.34 10.68 1 95.5 45 VAL B C 1
ATOM 2742 O O . VAL B 1 45 ? 11.281 2.648 10.273 1 95.5 45 VAL B O 1
ATOM 2745 N N . THR B 1 46 ? 9.492 1.296 10.258 1 96.62 46 THR B N 1
ATOM 2746 C CA . THR B 1 46 ? 9.992 0.53 9.117 1 96.62 46 THR B CA 1
ATOM 2747 C C . THR B 1 46 ? 9.203 0.856 7.855 1 96.62 46 THR B C 1
ATOM 2749 O O . THR B 1 46 ? 8.031 1.235 7.93 1 96.62 46 THR B O 1
ATOM 2752 N N . TYR B 1 47 ? 9.852 0.725 6.75 1 97.44 47 TYR B N 1
ATOM 2753 C CA . TYR B 1 47 ? 9.219 1.032 5.469 1 97.44 47 TYR B CA 1
ATOM 2754 C C . TYR B 1 47 ? 7.984 0.164 5.25 1 97.44 47 TYR B C 1
ATOM 2756 O O . TYR B 1 47 ? 6.957 0.646 4.766 1 97.44 47 TYR B O 1
ATOM 2764 N N . ILE B 1 48 ? 8.008 -1.13 5.586 1 97.88 48 ILE B N 1
ATOM 2765 C CA . ILE B 1 48 ? 6.887 -2.039 5.391 1 97.88 48 ILE B CA 1
ATOM 2766 C C . ILE B 1 48 ? 5.723 -1.621 6.285 1 97.88 48 ILE B C 1
ATOM 2768 O O . ILE B 1 48 ? 4.559 -1.763 5.902 1 97.88 48 ILE B O 1
ATOM 2772 N N . SER B 1 49 ? 5.988 -1.119 7.465 1 97.5 49 SER B N 1
ATOM 2773 C CA . SER B 1 49 ? 4.922 -0.637 8.336 1 97.5 49 SER B CA 1
ATOM 2774 C C . SER B 1 49 ? 4.184 0.538 7.707 1 97.5 49 SER B C 1
ATOM 2776 O O . SER B 1 49 ? 2.963 0.659 7.852 1 97.5 49 SER B O 1
ATOM 2778 N N . VAL B 1 50 ? 4.93 1.41 7.031 1 98.38 50 VAL B N 1
ATOM 2779 C CA . VAL B 1 50 ? 4.309 2.535 6.34 1 98.38 50 VAL B CA 1
ATOM 2780 C C . VAL B 1 50 ? 3.408 2.021 5.219 1 98.38 50 VAL B C 1
ATOM 2782 O O . VAL B 1 50 ? 2.273 2.48 5.062 1 98.38 50 VAL B O 1
ATOM 2785 N N . GLN B 1 51 ? 3.887 1.045 4.465 1 98.56 51 GLN B N 1
ATOM 2786 C CA . GLN B 1 51 ? 3.123 0.509 3.34 1 98.56 51 GLN B CA 1
ATOM 2787 C C . GLN B 1 51 ? 1.847 -0.177 3.82 1 98.56 51 GLN B C 1
ATOM 2789 O O . GLN B 1 51 ? 0.767 0.059 3.275 1 98.56 51 GLN B O 1
ATOM 2794 N N . GLN B 1 52 ? 1.972 -0.947 4.816 1 98.62 52 GLN B N 1
ATOM 2795 C CA . GLN B 1 52 ? 0.815 -1.664 5.344 1 98.62 52 GLN B CA 1
ATOM 2796 C C . GLN B 1 52 ? -0.161 -0.709 6.023 1 98.62 52 GLN B C 1
ATOM 2798 O O . GLN B 1 52 ? -1.375 -0.913 5.973 1 98.62 52 GLN B O 1
ATOM 2803 N N . SER B 1 53 ? 0.375 0.324 6.703 1 98.62 53 SER B N 1
ATOM 2804 C CA . SER B 1 53 ? -0.487 1.354 7.273 1 98.62 53 SER B CA 1
ATOM 2805 C C . SER B 1 53 ? -1.296 2.061 6.191 1 98.62 53 SER B C 1
ATOM 2807 O O . SER B 1 53 ? -2.471 2.377 6.391 1 98.62 53 SER B O 1
ATOM 2809 N N . SER B 1 54 ? -0.609 2.332 5.078 1 98.75 54 SER B N 1
ATOM 2810 C CA . SER B 1 54 ? -1.306 2.943 3.951 1 98.75 54 SER B CA 1
ATOM 2811 C C . SER B 1 54 ? -2.422 2.041 3.436 1 98.75 54 SER B C 1
ATOM 2813 O O . SER B 1 54 ? -3.521 2.514 3.135 1 98.75 54 SER B O 1
ATOM 2815 N N . LEU B 1 55 ? -2.107 0.792 3.297 1 98.38 55 LEU B N 1
ATOM 2816 C CA . LEU B 1 55 ? -3.102 -0.193 2.889 1 98.38 55 LEU B CA 1
ATOM 2817 C C . LEU B 1 55 ? -4.297 -0.186 3.836 1 98.38 55 LEU B C 1
ATOM 2819 O O . LEU B 1 55 ? -5.445 -0.162 3.391 1 98.38 55 LEU B O 1
ATOM 2823 N N . TYR B 1 56 ? -4.023 -0.203 5.113 1 98.38 56 TYR B N 1
ATOM 2824 C CA . TYR B 1 56 ? -5.039 -0.186 6.16 1 98.38 56 TYR B CA 1
ATOM 2825 C C . TYR B 1 56 ? -5.887 1.076 6.074 1 98.38 56 TYR B C 1
ATOM 2827 O O . TYR B 1 56 ? -7.113 1.019 6.207 1 98.38 56 TYR B O 1
ATOM 2835 N N . LEU B 1 57 ? -5.293 2.191 5.766 1 98.69 57 LEU B N 1
ATOM 2836 C CA . LEU B 1 57 ? -5.965 3.484 5.766 1 98.69 57 LEU B CA 1
ATOM 2837 C C . LEU B 1 57 ? -6.832 3.646 4.523 1 98.69 57 LEU B C 1
ATOM 2839 O O . LEU B 1 57 ? -7.77 4.445 4.512 1 98.69 57 LEU B O 1
ATOM 2843 N N . SER B 1 58 ? -6.535 2.939 3.471 1 98.56 58 SER B N 1
ATOM 2844 C CA . SER B 1 58 ? -7.297 3.092 2.236 1 98.56 58 SER B CA 1
ATOM 2845 C C . SER B 1 58 ? -8.781 2.822 2.465 1 98.56 58 SER B C 1
ATOM 2847 O O . SER B 1 58 ? -9.633 3.613 2.055 1 98.56 58 SER B O 1
ATOM 2849 N N . SER B 1 59 ? -9.117 1.737 3.141 1 96.94 59 SER B N 1
ATOM 2850 C CA . SER B 1 59 ? -10.516 1.414 3.426 1 96.94 59 SER B CA 1
ATOM 2851 C C . SER B 1 59 ? -11.133 2.428 4.383 1 96.94 59 SER B C 1
ATOM 2853 O O . SER B 1 59 ? -12.312 2.756 4.266 1 96.94 59 SER B O 1
ATOM 2855 N N . ILE B 1 60 ? -10.344 2.91 5.297 1 97.75 60 ILE B N 1
ATOM 2856 C CA . ILE B 1 60 ? -10.797 3.879 6.285 1 97.75 60 ILE B CA 1
ATOM 2857 C C . ILE B 1 60 ? -11.117 5.207 5.602 1 97.75 60 ILE B C 1
ATOM 2859 O O . ILE B 1 60 ? -12.141 5.828 5.875 1 97.75 60 ILE B O 1
ATOM 2863 N N . TYR B 1 61 ? -10.25 5.641 4.676 1 98.62 61 TYR B N 1
ATOM 2864 C CA . TYR B 1 61 ? -10.5 6.863 3.916 1 98.62 61 TYR B CA 1
ATOM 2865 C C . TYR B 1 61 ? -11.766 6.73 3.078 1 98.62 61 TYR B C 1
ATOM 2867 O O . TYR B 1 61 ? -12.531 7.688 2.947 1 98.62 61 TYR B O 1
ATOM 2875 N N . LYS B 1 62 ? -11.969 5.59 2.502 1 97.69 62 LYS B N 1
ATOM 2876 C CA . LYS B 1 62 ? -13.188 5.391 1.72 1 97.69 62 LYS B CA 1
ATOM 2877 C C . LYS B 1 62 ? -14.43 5.547 2.59 1 97.69 62 LYS B C 1
ATOM 2879 O O . LYS B 1 62 ? -15.391 6.215 2.195 1 97.69 62 LYS B O 1
ATOM 2884 N N . LYS B 1 63 ? -14.398 4.902 3.762 1 96.44 63 LYS B N 1
ATOM 2885 C CA . LYS B 1 63 ? -15.523 5.008 4.688 1 96.44 63 LYS B CA 1
ATOM 2886 C C . LYS B 1 63 ? -15.766 6.457 5.094 1 96.44 63 LYS B C 1
ATOM 2888 O O . LYS B 1 63 ? -16.906 6.906 5.156 1 96.44 63 LYS B O 1
ATOM 2893 N N . ALA B 1 64 ? -14.695 7.18 5.391 1 97.56 64 ALA B N 1
ATOM 2894 C CA . ALA B 1 64 ? -14.812 8.586 5.77 1 97.56 64 ALA B CA 1
ATOM 2895 C C . ALA B 1 64 ? -15.438 9.406 4.641 1 97.56 64 ALA B C 1
ATOM 2897 O O . ALA B 1 64 ? -16.281 10.273 4.891 1 97.56 64 ALA B O 1
ATOM 2898 N N . CYS B 1 65 ? -15 9.141 3.441 1 97.06 65 CYS B N 1
ATOM 2899 C CA . CYS B 1 65 ? -15.547 9.82 2.273 1 97.06 65 CYS B CA 1
ATOM 2900 C C . CYS B 1 65 ? -17.047 9.555 2.141 1 97.06 65 CYS B C 1
ATOM 2902 O O . CYS B 1 65 ? -17.828 10.477 1.895 1 97.06 65 CYS B O 1
ATOM 2904 N N . VAL B 1 66 ? -17.453 8.32 2.326 1 95.19 66 VAL B N 1
ATOM 2905 C CA . VAL B 1 66 ? -18.859 7.945 2.236 1 95.19 66 VAL B CA 1
ATOM 2906 C C . VAL B 1 66 ? -19.656 8.656 3.326 1 95.19 66 VAL B C 1
ATOM 2908 O O . VAL B 1 66 ? -20.766 9.133 3.08 1 95.19 66 VAL B O 1
ATOM 2911 N N . MET B 1 67 ? -19.094 8.758 4.445 1 94.44 67 MET B N 1
ATOM 2912 C CA . MET B 1 67 ? -19.734 9.484 5.535 1 94.44 67 MET B CA 1
ATOM 2913 C C . MET B 1 67 ? -19.969 10.945 5.152 1 94.44 67 MET B C 1
ATOM 2915 O O . MET B 1 67 ? -20.953 11.547 5.559 1 94.44 67 MET B O 1
ATOM 2919 N N . GLY B 1 68 ? -19.047 11.445 4.441 1 92.25 68 GLY B N 1
ATOM 2920 C CA . GLY B 1 68 ? -19.109 12.844 4.051 1 92.25 68 GLY B CA 1
ATOM 2921 C C . GLY B 1 68 ? -20.359 13.172 3.25 1 92.25 68 GLY B C 1
ATOM 2922 O O . GLY B 1 68 ? -20.953 14.234 3.439 1 92.25 68 GLY B O 1
ATOM 2923 N N . TYR B 1 69 ? -20.797 12.273 2.359 1 86.81 69 TYR B N 1
ATOM 2924 C CA . TYR B 1 69 ? -21.953 12.602 1.537 1 86.81 69 TYR B CA 1
ATOM 2925 C C . TYR B 1 69 ? -23.219 11.914 2.061 1 86.81 69 TYR B C 1
ATOM 2927 O O . TYR B 1 69 ? -24.328 12.414 1.877 1 86.81 69 TYR B O 1
ATOM 2935 N N . ALA B 1 70 ? -23.094 10.727 2.623 1 85.62 70 ALA B N 1
ATOM 2936 C CA . ALA B 1 70 ? -24.266 9.945 3.045 1 85.62 70 ALA B CA 1
ATOM 2937 C C . ALA B 1 70 ? -24.719 10.352 4.445 1 85.62 70 ALA B C 1
ATOM 2939 O O . ALA B 1 70 ? -25.828 10.016 4.867 1 85.62 70 ALA B O 1
ATOM 2940 N N . GLY B 1 71 ? -24.047 11.18 5.098 1 81.94 71 GLY B N 1
ATOM 2941 C CA . GLY B 1 71 ? -24.328 11.5 6.484 1 81.94 71 GLY B CA 1
ATOM 2942 C C . GLY B 1 71 ? -23.531 10.664 7.469 1 81.94 71 GLY B C 1
ATOM 2943 O O . GLY B 1 71 ? -23.203 9.508 7.184 1 81.94 71 GLY B O 1
ATOM 2944 N N . ARG B 1 72 ? -23.297 11.312 8.555 1 74.19 72 ARG B N 1
ATOM 2945 C CA . ARG B 1 72 ? -22.422 10.719 9.562 1 74.19 72 ARG B CA 1
ATOM 2946 C C . ARG B 1 72 ? -23.234 9.961 10.609 1 74.19 72 ARG B C 1
ATOM 2948 O O . ARG B 1 72 ? -24.203 10.484 11.156 1 74.19 72 ARG B O 1
ATOM 2955 N N . GLY B 1 73 ? -23.016 8.625 10.656 1 78.88 73 GLY B N 1
ATOM 2956 C CA . GLY B 1 73 ? -23.641 7.859 11.727 1 78.88 73 GLY B CA 1
ATOM 2957 C C . GLY B 1 73 ? -22.734 7.672 12.93 1 78.88 73 GLY B C 1
ATOM 2958 O O . GLY B 1 73 ? -23.219 7.395 14.031 1 78.88 73 GLY B O 1
ATOM 2959 N N . LYS B 1 74 ? -21.562 7.855 12.836 1 91.12 74 LYS B N 1
ATOM 2960 C CA . LYS B 1 74 ? -20.562 7.77 13.898 1 91.12 74 LYS B CA 1
ATOM 2961 C C . LYS B 1 74 ? -19.453 8.789 13.688 1 91.12 74 LYS B C 1
ATOM 2963 O O . LYS B 1 74 ? -19.328 9.367 12.602 1 91.12 74 LYS B O 1
ATOM 2968 N N . PRO B 1 75 ? -18.688 9.078 14.773 1 95.31 75 PRO B N 1
ATOM 2969 C CA . PRO B 1 75 ? -17.562 10.016 14.609 1 95.31 75 PRO B CA 1
ATOM 2970 C C . PRO B 1 75 ? -16.562 9.547 13.562 1 95.31 75 PRO B C 1
ATOM 2972 O O . PRO B 1 75 ? -16.281 8.352 13.461 1 95.31 75 PRO B O 1
ATOM 2975 N N . ILE B 1 76 ? -16.062 10.469 12.766 1 96.31 76 ILE B N 1
ATOM 2976 C CA . ILE B 1 76 ? -15.094 10.172 11.711 1 96.31 76 ILE B CA 1
ATOM 2977 C C . ILE B 1 76 ? -13.867 9.477 12.312 1 96.31 76 ILE B C 1
ATOM 2979 O O . ILE B 1 76 ? -13.375 8.484 11.766 1 96.31 76 ILE B O 1
ATOM 2983 N N . PHE B 1 77 ? -13.406 9.906 13.461 1 96.31 77 PHE B N 1
ATOM 2984 C CA . PHE B 1 77 ? -12.156 9.438 14.047 1 96.31 77 PHE B CA 1
ATOM 2985 C C . PHE B 1 77 ? -12.344 8.078 14.703 1 96.31 77 PHE B C 1
ATOM 2987 O O . PHE B 1 77 ? -11.367 7.414 15.055 1 96.31 77 PHE B O 1
ATOM 2994 N N . SER B 1 78 ? -13.586 7.641 14.852 1 95.25 78 SER B N 1
ATOM 2995 C CA . SER B 1 78 ? -13.852 6.297 15.359 1 95.25 78 SER B CA 1
ATOM 2996 C C . SER B 1 78 ? -13.422 5.234 14.344 1 95.25 78 SER B C 1
ATOM 2998 O O . SER B 1 78 ? -13.297 4.059 14.688 1 95.25 78 SER B O 1
ATOM 3000 N N . LEU B 1 79 ? -13.227 5.68 13.109 1 96.19 79 LEU B N 1
ATOM 3001 C CA . LEU B 1 79 ? -12.805 4.758 12.062 1 96.19 79 LEU B CA 1
ATOM 3002 C C . LEU B 1 79 ? -11.375 4.293 12.289 1 96.19 79 LEU B C 1
ATOM 3004 O O . LEU B 1 79 ? -10.953 3.27 11.742 1 96.19 79 LEU B O 1
ATOM 3008 N N . LEU B 1 80 ? -10.57 5.066 12.977 1 96.38 80 LEU B N 1
ATOM 3009 C CA . LEU B 1 80 ? -9.156 4.793 13.188 1 96.38 80 LEU B CA 1
ATOM 3010 C C . LEU B 1 80 ? -8.945 3.871 14.383 1 96.38 80 LEU B C 1
ATOM 3012 O O . LEU B 1 80 ? -9.273 4.23 15.516 1 96.38 80 LEU B O 1
ATOM 3016 N N . ASP B 1 81 ? -8.43 2.697 14.164 1 94.56 81 ASP B N 1
ATOM 3017 C CA . ASP B 1 81 ? -8.18 1.707 15.211 1 94.56 81 ASP B CA 1
ATOM 3018 C C . ASP B 1 81 ? -6.793 1.091 15.062 1 94.56 81 ASP B C 1
ATOM 3020 O O . ASP B 1 81 ? -6.648 -0.02 14.547 1 94.56 81 ASP B O 1
ATOM 3024 N N . PRO B 1 82 ? -5.785 1.721 15.602 1 95.31 82 PRO B N 1
ATOM 3025 C CA . PRO B 1 82 ? -4.41 1.219 15.516 1 95.31 82 PRO B CA 1
ATOM 3026 C C . PRO B 1 82 ? -4.254 -0.18 16.109 1 95.31 82 PRO B C 1
ATOM 3028 O O . PRO B 1 82 ? -3.418 -0.96 15.648 1 95.31 82 PRO B O 1
ATOM 3031 N N . ALA B 1 83 ? -5.008 -0.516 17.125 1 93.69 83 ALA B N 1
ATOM 3032 C CA . ALA B 1 83 ? -4.93 -1.851 17.719 1 93.69 83 ALA B CA 1
ATOM 3033 C C . ALA B 1 83 ? -5.352 -2.918 16.719 1 93.69 83 ALA B C 1
ATOM 3035 O O . ALA B 1 83 ? -4.773 -4.008 16.672 1 93.69 83 ALA B O 1
ATOM 3036 N N . ARG B 1 84 ? -6.387 -2.598 16 1 94 84 ARG B N 1
ATOM 3037 C CA . ARG B 1 84 ? -6.824 -3.525 14.961 1 94 84 ARG B CA 1
ATOM 3038 C C . ARG B 1 84 ? -5.734 -3.732 13.914 1 94 84 ARG B C 1
ATOM 3040 O O . ARG B 1 84 ? -5.473 -4.863 13.5 1 94 84 ARG B O 1
ATOM 3047 N N . PHE B 1 85 ? -5.098 -2.668 13.484 1 96.06 85 PHE B N 1
ATOM 3048 C CA . PHE B 1 85 ? -3.963 -2.764 12.57 1 96.06 85 PHE B CA 1
ATOM 3049 C C . PHE B 1 85 ? -2.912 -3.725 13.117 1 96.06 85 PHE B C 1
ATOM 3051 O O . PHE B 1 85 ? -2.447 -4.617 12.406 1 96.06 85 PHE B O 1
ATOM 3058 N N . SER B 1 86 ? -2.539 -3.508 14.375 1 94.69 86 SER B N 1
ATOM 3059 C CA . SER B 1 86 ? -1.497 -4.316 15 1 94.69 86 SER B CA 1
ATOM 3060 C C . SER B 1 86 ? -1.904 -5.781 15.078 1 94.69 86 SER B C 1
ATOM 3062 O O . SER B 1 86 ? -1.066 -6.672 14.93 1 94.69 86 SER B O 1
ATOM 3064 N N . SER B 1 87 ? -3.141 -5.984 15.312 1 92.56 87 SER B N 1
ATOM 3065 C CA . SER B 1 87 ? -3.633 -7.355 15.391 1 92.56 87 SER B CA 1
ATOM 3066 C C . SER B 1 87 ? -3.549 -8.055 14.039 1 92.56 87 SER B C 1
ATOM 3068 O O . SER B 1 87 ? -3.324 -9.266 13.969 1 92.56 87 SER B O 1
ATOM 3070 N N . ILE B 1 88 ? -3.707 -7.344 12.992 1 94.69 88 ILE B N 1
ATOM 3071 C CA . ILE B 1 88 ? -3.723 -7.918 11.648 1 94.69 88 ILE B CA 1
ATOM 3072 C C . ILE B 1 88 ? -2.289 -8.148 11.172 1 94.69 88 ILE B C 1
ATOM 3074 O O . ILE B 1 88 ? -1.966 -9.227 10.664 1 94.69 88 ILE B O 1
ATOM 3078 N N . PHE B 1 89 ? -1.397 -7.18 11.43 1 95.38 89 PHE B N 1
ATOM 3079 C CA . PHE B 1 89 ? -0.092 -7.223 10.781 1 95.38 89 PHE B CA 1
ATOM 3080 C C . PHE B 1 89 ? 0.998 -7.586 11.781 1 95.38 89 PHE B C 1
ATOM 3082 O O . PHE B 1 89 ? 2.117 -7.926 11.391 1 95.38 89 PHE B O 1
ATOM 3089 N N . GLY B 1 90 ? 0.713 -7.52 13.102 1 91.5 90 GLY B N 1
ATOM 3090 C CA . GLY B 1 90 ? 1.709 -7.816 14.117 1 91.5 90 GLY B CA 1
ATOM 3091 C C . GLY B 1 90 ? 2.77 -6.738 14.242 1 91.5 90 GLY B C 1
ATOM 3092 O O . GLY B 1 90 ? 3.922 -7.027 14.57 1 91.5 90 GLY B O 1
ATOM 3093 N N . ARG B 1 91 ? 2.414 -5.527 13.789 1 92.31 91 ARG B N 1
ATOM 3094 C CA . ARG B 1 91 ? 3.355 -4.414 13.828 1 92.31 91 ARG B CA 1
ATOM 3095 C C . ARG B 1 91 ? 2.662 -3.127 14.266 1 92.31 91 ARG B C 1
ATOM 3097 O O . ARG B 1 91 ? 1.438 -3.094 14.406 1 92.31 91 ARG B O 1
ATOM 3104 N N . GLY B 1 92 ? 3.486 -2.123 14.508 1 91.94 92 GLY B N 1
ATOM 3105 C CA . GLY B 1 92 ? 2.941 -0.835 14.898 1 91.94 92 GLY B CA 1
ATOM 3106 C C . GLY B 1 92 ? 2.402 -0.03 13.734 1 91.94 92 GLY B C 1
ATOM 3107 O O . GLY B 1 92 ? 2.938 -0.102 12.625 1 91.94 92 GLY B O 1
ATOM 3108 N N . PHE B 1 93 ? 1.383 0.704 14.016 1 96.06 93 PHE B N 1
ATOM 3109 C CA . PHE B 1 93 ? 0.776 1.611 13.055 1 96.06 93 PHE B CA 1
ATOM 3110 C C . PHE B 1 93 ? 1.652 2.84 12.836 1 96.06 93 PHE B C 1
ATOM 3112 O O . PHE B 1 93 ? 1.934 3.58 13.781 1 96.06 93 PHE B O 1
ATOM 3119 N N . ALA B 1 94 ? 2.066 3.131 11.617 1 96.69 94 ALA B N 1
ATOM 3120 C CA . ALA B 1 94 ? 3.143 4.086 11.375 1 96.69 94 ALA B CA 1
ATOM 3121 C C . ALA B 1 94 ? 2.59 5.43 10.906 1 96.69 94 ALA B C 1
ATOM 3123 O O . ALA B 1 94 ? 3.318 6.426 10.852 1 96.69 94 ALA B O 1
ATOM 3124 N N . LEU B 1 95 ? 1.281 5.508 10.633 1 97.94 95 LEU B N 1
ATOM 3125 C CA . LEU B 1 95 ? 0.785 6.676 9.922 1 97.94 95 LEU B CA 1
ATOM 3126 C C . LEU B 1 95 ? -0.324 7.367 10.711 1 97.94 95 LEU B C 1
ATOM 3128 O O . LEU B 1 95 ? -1.292 7.859 10.125 1 97.94 95 LEU B O 1
ATOM 3132 N N . PHE B 1 96 ? -0.234 7.352 11.984 1 96.19 96 PHE B N 1
ATOM 3133 C CA . PHE B 1 96 ? -1.291 7.941 12.797 1 96.19 96 PHE B CA 1
ATOM 3134 C C . PHE B 1 96 ? -1.446 9.422 12.492 1 96.19 96 PHE B C 1
ATOM 3136 O O . PHE B 1 96 ? -2.559 9.906 12.258 1 96.19 96 PHE B O 1
ATOM 3143 N N . GLY B 1 97 ? -0.343 10.172 12.477 1 96.62 97 GLY B N 1
ATOM 3144 C CA . GLY B 1 97 ? -0.388 11.594 12.18 1 96.62 97 GLY B CA 1
ATOM 3145 C C . GLY B 1 97 ? -0.943 11.906 10.805 1 96.62 97 GLY B C 1
ATOM 3146 O O . GLY B 1 97 ? -1.734 12.836 10.641 1 96.62 97 GLY B O 1
ATOM 3147 N N . THR B 1 98 ? -0.507 11.125 9.82 1 98.44 98 THR B N 1
ATOM 3148 C CA . THR B 1 98 ? -1.021 11.297 8.469 1 98.44 98 THR B CA 1
ATOM 3149 C C . THR B 1 98 ? -2.523 11.039 8.422 1 98.44 98 THR B C 1
ATOM 3151 O O . THR B 1 98 ? -3.266 11.766 7.758 1 98.44 98 THR B O 1
ATOM 3154 N N . ALA B 1 99 ? -2.955 10 9.125 1 98.31 99 ALA B N 1
ATOM 3155 C CA . ALA B 1 99 ? -4.367 9.625 9.148 1 98.31 99 ALA B CA 1
ATOM 3156 C C . ALA B 1 99 ? -5.223 10.75 9.727 1 98.31 99 ALA B C 1
ATOM 3158 O O . ALA B 1 99 ? -6.254 11.117 9.148 1 98.31 99 ALA B O 1
ATOM 3159 N N . ILE B 1 100 ? -4.773 11.32 10.844 1 96.62 100 ILE B N 1
ATOM 3160 C CA . ILE B 1 100 ? -5.555 12.367 11.492 1 96.62 100 ILE B CA 1
ATOM 3161 C C . ILE B 1 100 ? -5.645 13.586 10.586 1 96.62 100 ILE B C 1
ATOM 3163 O O . ILE B 1 100 ? -6.652 14.297 10.586 1 96.62 100 ILE B O 1
ATOM 3167 N N . THR B 1 101 ? -4.617 13.797 9.812 1 98.19 101 THR B N 1
ATOM 3168 C CA . THR B 1 101 ? -4.578 14.93 8.891 1 98.19 101 THR B CA 1
ATOM 3169 C C . THR B 1 101 ? -5.5 14.688 7.699 1 98.19 101 THR B C 1
ATOM 3171 O O . THR B 1 101 ? -6.168 15.609 7.223 1 98.19 101 THR B O 1
ATOM 3174 N N . LEU B 1 102 ? -5.598 13.438 7.223 1 98.81 102 LEU B N 1
ATOM 3175 C CA . LEU B 1 102 ? -6.227 13.172 5.93 1 98.81 102 LEU B CA 1
ATOM 3176 C C . LEU B 1 102 ? -7.66 12.695 6.113 1 98.81 102 LEU B C 1
ATOM 3178 O O . LEU B 1 102 ? -8.445 12.695 5.16 1 98.81 102 LEU B O 1
ATOM 3182 N N . LEU B 1 103 ? -8.086 12.281 7.305 1 98.25 103 LEU B N 1
ATOM 3183 C CA . LEU B 1 103 ? -9.453 11.828 7.52 1 98.25 103 LEU B CA 1
ATOM 3184 C C . LEU B 1 103 ? -10.445 12.945 7.207 1 98.25 103 LEU B C 1
ATOM 3186 O O . LEU B 1 103 ? -11.398 12.742 6.445 1 98.25 103 LEU B O 1
ATOM 3190 N N . PRO B 1 104 ? -10.266 14.195 7.746 1 97.94 104 PRO B N 1
ATOM 3191 C CA . PRO B 1 104 ? -11.172 15.281 7.355 1 97.94 104 PRO B CA 1
ATOM 3192 C C . PRO B 1 104 ? -11.133 15.562 5.855 1 97.94 104 PRO B C 1
ATOM 3194 O O . PRO B 1 104 ? -12.164 15.898 5.262 1 97.94 104 PRO B O 1
ATOM 3197 N N . VAL B 1 105 ? -9.938 15.422 5.258 1 98.69 105 VAL B N 1
ATOM 3198 C CA . VAL B 1 105 ? -9.789 15.648 3.824 1 98.69 105 VAL B CA 1
ATOM 3199 C C . VAL B 1 105 ? -10.656 14.648 3.055 1 98.69 105 VAL B C 1
ATOM 3201 O O . VAL B 1 105 ? -11.383 15.031 2.133 1 98.69 105 VAL B O 1
ATOM 3204 N N . SER B 1 106 ? -10.57 13.414 3.447 1 98.31 106 SER B N 1
ATOM 3205 C CA . SER B 1 106 ? -11.367 12.383 2.799 1 98.31 106 SER B CA 1
ATOM 3206 C C . SER B 1 106 ? -12.859 12.664 2.934 1 98.31 106 SER B C 1
ATOM 3208 O O . SER B 1 106 ? -13.617 12.523 1.97 1 98.31 106 SER B O 1
ATOM 3210 N N . PHE B 1 107 ? -13.266 13.07 4.094 1 97.56 107 PHE B N 1
ATOM 3211 C CA . PHE B 1 107 ? -14.664 13.375 4.402 1 97.56 107 PHE B CA 1
ATOM 3212 C C . PHE B 1 107 ? -15.188 14.484 3.498 1 97.56 107 PHE B C 1
ATOM 3214 O O . PHE B 1 107 ? -16.344 14.453 3.08 1 97.56 107 PHE B O 1
ATOM 3221 N N . ALA B 1 108 ? -14.344 15.391 3.084 1 96.88 108 ALA B N 1
ATOM 3222 C CA . ALA B 1 108 ? -14.789 16.609 2.412 1 96.88 108 ALA B CA 1
ATOM 3223 C C . ALA B 1 108 ? -14.539 16.531 0.907 1 96.88 108 ALA B C 1
ATOM 3225 O O . ALA B 1 108 ? -15.102 17.312 0.137 1 96.88 108 ALA B O 1
ATOM 3226 N N . ALA B 1 109 ? -13.75 15.602 0.456 1 96.81 109 ALA B N 1
ATOM 3227 C CA . ALA B 1 109 ? -13.109 15.641 -0.857 1 96.81 109 ALA B CA 1
ATOM 3228 C C . ALA B 1 109 ? -14.156 15.656 -1.974 1 96.81 109 ALA B C 1
ATOM 3230 O O . ALA B 1 109 ? -13.984 16.359 -2.977 1 96.81 109 ALA B O 1
ATOM 3231 N N . ILE B 1 110 ? -15.227 14.883 -1.828 1 95.31 110 ILE B N 1
ATOM 3232 C CA . ILE B 1 110 ? -16.141 14.781 -2.961 1 95.31 110 ILE B CA 1
ATOM 3233 C C . ILE B 1 110 ? -17.234 15.844 -2.844 1 95.31 110 ILE B C 1
ATOM 3235 O O . ILE B 1 110 ? -18.234 15.805 -3.564 1 95.31 110 ILE B O 1
ATOM 3239 N N . GLN B 1 111 ? -17.109 16.766 -1.908 1 93.75 111 GLN B N 1
ATOM 3240 C CA . GLN B 1 111 ? -18.062 17.844 -1.704 1 93.75 111 GLN B CA 1
ATOM 3241 C C . GLN B 1 111 ? -17.547 19.156 -2.305 1 93.75 111 GLN B C 1
ATOM 3243 O O . GLN B 1 111 ? -18.219 20.172 -2.24 1 93.75 111 GLN B O 1
ATOM 3248 N N . VAL B 1 112 ? -16.422 19.141 -2.816 1 95.56 112 VAL B N 1
ATOM 3249 C CA . VAL B 1 112 ? -15.781 20.328 -3.383 1 95.56 112 VAL B CA 1
ATOM 3250 C C . VAL B 1 112 ? -15.18 19.984 -4.746 1 95.56 112 VAL B C 1
ATOM 3252 O O . VAL B 1 112 ? -15.141 18.828 -5.145 1 95.56 112 VAL B O 1
ATOM 3255 N N . SER B 1 113 ? -14.656 21.062 -5.484 1 94.94 113 SER B N 1
ATOM 3256 C CA . SER B 1 113 ? -14.195 20.812 -6.848 1 94.94 113 SER B CA 1
ATOM 3257 C C . SER B 1 113 ? -12.805 21.406 -7.074 1 94.94 113 SER B C 1
ATOM 3259 O O . SER B 1 113 ? -12.32 21.438 -8.203 1 94.94 113 SER B O 1
ATOM 3261 N N . SER B 1 114 ? -12.25 21.953 -6.043 1 96.19 114 SER B N 1
ATOM 3262 C CA . SER B 1 114 ? -10.914 22.516 -6.148 1 96.19 114 SER B CA 1
ATOM 3263 C C . SER B 1 114 ? -10.195 22.5 -4.801 1 96.19 114 SER B C 1
ATOM 3265 O O . SER B 1 114 ? -10.828 22.297 -3.76 1 96.19 114 SER B O 1
ATOM 3267 N N . ILE B 1 115 ? -8.922 22.672 -4.824 1 98 115 ILE B N 1
ATOM 3268 C CA . ILE B 1 115 ? -8.133 22.719 -3.596 1 98 115 ILE B CA 1
ATOM 3269 C C . ILE B 1 115 ? -8.555 23.906 -2.748 1 98 115 ILE B C 1
ATOM 3271 O O . ILE B 1 115 ? -8.641 23.812 -1.521 1 98 115 ILE B O 1
ATOM 3275 N N . ASP B 1 116 ? -8.812 25.062 -3.395 1 96.88 116 ASP B N 1
ATOM 3276 C CA . ASP B 1 116 ? -9.258 26.25 -2.67 1 96.88 116 ASP B CA 1
ATOM 3277 C C . ASP B 1 116 ? -10.562 25.984 -1.925 1 96.88 116 ASP B C 1
ATOM 3279 O O . ASP B 1 116 ? -10.703 26.344 -0.755 1 96.88 116 ASP B O 1
ATOM 3283 N N . GLU B 1 117 ? -11.508 25.391 -2.592 1 96.81 117 GLU B N 1
ATOM 3284 C CA . GLU B 1 117 ? -12.773 25.016 -1.957 1 96.81 117 GLU B CA 1
ATOM 3285 C C . GLU B 1 117 ? -12.555 24 -0.841 1 96.81 117 GLU B C 1
ATOM 3287 O O . GLU B 1 117 ? -13.234 24.047 0.19 1 96.81 117 GLU B O 1
ATOM 3292 N N . LEU B 1 118 ? -11.648 23.062 -1.109 1 97.88 118 LEU B N 1
ATOM 3293 C CA . LEU B 1 118 ? -11.328 22.062 -0.095 1 97.88 118 LEU B CA 1
ATOM 3294 C C . LEU B 1 118 ? -10.805 22.719 1.176 1 97.88 118 LEU B C 1
ATOM 3296 O O . LEU B 1 118 ? -11.234 22.375 2.279 1 97.88 118 LEU B O 1
ATOM 3300 N N . MET B 1 119 ? -9.891 23.656 1.049 1 97.62 119 MET B N 1
ATOM 3301 C CA . MET B 1 119 ? -9.32 24.375 2.193 1 97.62 119 MET B CA 1
ATOM 3302 C C . MET B 1 119 ? -10.406 25.094 2.977 1 97.62 119 MET B C 1
ATOM 3304 O O . MET B 1 119 ? -10.414 25.078 4.207 1 97.62 119 MET B O 1
ATOM 3308 N N . GLY B 1 120 ? -11.32 25.75 2.244 1 97.06 120 GLY B N 1
ATOM 3309 C CA . GLY B 1 120 ? -12.445 26.391 2.9 1 97.06 120 GLY B CA 1
ATOM 3310 C C . GLY B 1 120 ? -13.328 25.422 3.664 1 97.06 120 GLY B C 1
ATOM 3311 O O . GLY B 1 120 ? -13.711 25.672 4.805 1 97.06 120 GLY B O 1
ATOM 3312 N N . LYS B 1 121 ? -13.625 24.312 3.012 1 96.69 121 LYS B N 1
ATOM 3313 C CA . LYS B 1 121 ? -14.461 23.281 3.633 1 96.69 121 LYS B CA 1
ATOM 3314 C C . LYS B 1 121 ? -13.789 22.703 4.871 1 96.69 121 LYS B C 1
ATOM 3316 O O . LYS B 1 121 ? -14.453 22.422 5.871 1 96.69 121 LYS B O 1
ATOM 3321 N N . LEU B 1 122 ? -12.508 22.469 4.836 1 97.94 122 LEU B N 1
ATOM 3322 C CA . LEU B 1 122 ? -11.758 21.922 5.961 1 97.94 122 LEU B CA 1
ATOM 3323 C C . LEU B 1 122 ? -11.766 22.875 7.145 1 97.94 122 LEU B C 1
ATOM 3325 O O . LEU B 1 122 ? -11.875 22.453 8.297 1 97.94 122 LEU B O 1
ATOM 3329 N N . LYS B 1 123 ? -11.617 24.188 6.898 1 96.69 123 LYS B N 1
ATOM 3330 C CA . LYS B 1 123 ? -11.695 25.188 7.961 1 96.69 123 LYS B CA 1
ATOM 3331 C C . LYS B 1 123 ? -13.031 25.094 8.695 1 96.69 123 LYS B C 1
ATOM 3333 O O . LYS B 1 123 ? -13.078 25.172 9.922 1 96.69 123 LYS B O 1
ATOM 3338 N N . SER B 1 124 ? -14.078 24.938 7.922 1 96.12 124 SER B N 1
ATOM 3339 C CA . SER B 1 124 ? -15.414 24.828 8.508 1 96.12 124 SER B CA 1
ATOM 3340 C C . SER B 1 124 ? -15.57 23.516 9.266 1 96.12 124 SER B C 1
ATOM 3342 O O . SER B 1 124 ? -16.172 23.5 10.344 1 96.12 124 SER B O 1
ATOM 3344 N N . LEU B 1 125 ? -15.055 22.484 8.703 1 95.19 125 LEU B N 1
ATOM 3345 C CA . LEU B 1 125 ? -15.18 21.156 9.297 1 95.19 125 LEU B CA 1
ATOM 3346 C C . LEU B 1 125 ? -14.477 21.094 10.648 1 95.19 125 LEU B C 1
ATOM 3348 O O . LEU B 1 125 ? -14.977 20.469 11.586 1 95.19 125 LEU B O 1
ATOM 3352 N N . VAL B 1 126 ? -13.328 21.656 10.75 1 95.31 126 VAL B N 1
ATOM 3353 C CA . VAL B 1 126 ? -12.547 21.641 11.977 1 95.31 126 VAL B CA 1
ATOM 3354 C C . VAL B 1 126 ? -13.336 22.281 13.117 1 95.31 126 VAL B C 1
ATOM 3356 O O . VAL B 1 126 ? -13.258 21.844 14.266 1 95.31 126 VAL B O 1
ATOM 3359 N N . LEU B 1 127 ? -14.133 23.297 12.836 1 94.62 127 LEU B N 1
ATOM 3360 C CA . LEU B 1 127 ? -14.945 23.984 13.828 1 94.62 127 LEU B CA 1
ATOM 3361 C C . LEU B 1 127 ? -16.062 23.094 14.336 1 94.62 127 LEU B C 1
ATOM 3363 O O . LEU B 1 127 ? -16.609 23.328 15.422 1 94.62 127 LEU B O 1
ATOM 3367 N N . LEU B 1 128 ? -16.359 22.047 13.602 1 92.44 128 LEU B N 1
ATOM 3368 C CA . LEU B 1 128 ? -17.5 21.203 13.914 1 92.44 128 LEU B CA 1
ATOM 3369 C C . LEU B 1 128 ? -17.062 19.906 14.586 1 92.44 128 LEU B C 1
ATOM 3371 O O . LEU B 1 128 ? -17.906 19.078 14.938 1 92.44 128 LEU B O 1
ATOM 3375 N N . LEU B 1 129 ? -15.805 19.719 14.742 1 95.44 129 LEU B N 1
ATOM 3376 C CA . LEU B 1 129 ? -15.32 18.516 15.406 1 95.44 129 LEU B CA 1
ATOM 3377 C C . LEU B 1 129 ? -15.703 18.516 16.891 1 95.44 129 LEU B C 1
ATOM 3379 O O . LEU B 1 129 ? -15.016 19.125 17.703 1 95.44 129 LEU B O 1
ATOM 3383 N N . ASP B 1 130 ? -16.656 17.766 17.266 1 95 130 ASP B N 1
ATOM 3384 C CA . ASP B 1 130 ? -17.344 17.875 18.547 1 95 130 ASP B CA 1
ATOM 3385 C C . ASP B 1 130 ? -16.766 16.891 19.578 1 95 130 ASP B C 1
ATOM 3387 O O . ASP B 1 130 ? -15.664 16.375 19.391 1 95 130 ASP B O 1
ATOM 3391 N N . GLU B 1 131 ? -17.5 16.734 20.641 1 95.38 131 GLU B N 1
ATOM 3392 C CA . GLU B 1 131 ? -17.047 15.93 21.766 1 95.38 131 GLU B CA 1
ATOM 3393 C C . GLU B 1 131 ? -16.938 14.453 21.391 1 95.38 131 GLU B C 1
ATOM 3395 O O . GLU B 1 131 ? -16.031 13.75 21.844 1 95.38 131 GLU B O 1
ATOM 3400 N N . LYS B 1 132 ? -17.875 14.047 20.516 1 95.06 132 LYS B N 1
ATOM 3401 C CA . LYS B 1 132 ? -17.844 12.656 20.078 1 95.06 132 LYS B CA 1
ATOM 3402 C C . LYS B 1 132 ? -16.578 12.367 19.281 1 95.06 132 LYS B C 1
ATOM 3404 O O . LYS B 1 132 ? -15.953 11.312 19.438 1 95.06 132 LYS B O 1
ATOM 3409 N N . GLU B 1 133 ? -16.234 13.32 18.422 1 96.19 133 GLU B N 1
ATOM 3410 C CA . GLU B 1 133 ? -14.984 13.211 17.688 1 96.19 133 GLU B CA 1
ATOM 3411 C C . GLU B 1 133 ? -13.789 13.18 18.641 1 96.19 133 GLU B C 1
ATOM 3413 O O . GLU B 1 133 ? -12.82 12.445 18.406 1 96.19 133 GLU B O 1
ATOM 3418 N N . GLY B 1 134 ? -13.859 14.039 19.656 1 94.81 134 GLY B N 1
ATOM 3419 C CA . GLY B 1 134 ? -12.797 14.055 20.656 1 94.81 134 GLY B CA 1
ATOM 3420 C C . GLY B 1 134 ? -12.617 12.734 21.375 1 94.81 134 GLY B C 1
ATOM 3421 O O . GLY B 1 134 ? -11.492 12.25 21.516 1 94.81 134 GLY B O 1
ATOM 3422 N N . GLU B 1 135 ? -13.695 12.195 21.828 1 93.75 135 GLU B N 1
ATOM 3423 C CA . GLU B 1 135 ? -13.664 10.906 22.5 1 93.75 135 GLU B CA 1
ATOM 3424 C C . GLU B 1 135 ? -13.086 9.82 21.594 1 93.75 135 GLU B C 1
ATOM 3426 O O . GLU B 1 135 ? -12.258 9.016 22.031 1 93.75 135 GLU B O 1
ATOM 3431 N N . ALA B 1 136 ? -13.562 9.789 20.344 1 94.62 136 ALA B N 1
ATOM 3432 C CA . ALA B 1 136 ? -13.078 8.805 19.391 1 94.62 136 ALA B CA 1
ATOM 3433 C C . ALA B 1 136 ? -11.586 8.969 19.141 1 94.62 136 ALA B C 1
ATOM 3435 O O . ALA B 1 136 ? -10.852 7.98 19.031 1 94.62 136 ALA B O 1
ATOM 3436 N N . PHE B 1 137 ? -11.141 10.164 19.062 1 94.06 137 PHE B N 1
ATOM 3437 C CA . PHE B 1 137 ? -9.727 10.469 18.844 1 94.06 137 PHE B CA 1
ATOM 3438 C C . PHE B 1 137 ? -8.883 9.961 20.016 1 94.06 137 PHE B C 1
ATOM 3440 O O . PHE B 1 137 ? -7.855 9.312 19.797 1 94.06 137 PHE B O 1
ATOM 3447 N N . ILE B 1 138 ? -9.305 10.219 21.172 1 90.81 138 ILE B N 1
ATOM 3448 C CA . ILE B 1 138 ? -8.57 9.82 22.359 1 90.81 138 ILE B CA 1
ATOM 3449 C C . ILE B 1 138 ? -8.508 8.297 22.438 1 90.81 138 ILE B C 1
ATOM 3451 O O . ILE B 1 138 ? -7.461 7.727 22.781 1 90.81 138 ILE B O 1
ATOM 3455 N N . LEU B 1 139 ? -9.594 7.66 22.141 1 90.38 139 LEU B N 1
ATOM 3456 C CA . LEU B 1 139 ? -9.617 6.203 22.141 1 90.38 139 LEU B CA 1
ATOM 3457 C C . LEU B 1 139 ? -8.625 5.637 21.141 1 90.38 139 LEU B C 1
ATOM 3459 O O . LEU B 1 139 ? -7.93 4.66 21.422 1 90.38 139 LEU B O 1
ATOM 3463 N N . SER B 1 140 ? -8.578 6.234 19.938 1 91.62 140 SER B N 1
ATOM 3464 C CA . SER B 1 140 ? -7.641 5.805 18.906 1 91.62 140 SER B CA 1
ATOM 3465 C C . SER B 1 140 ? -6.195 6.023 19.359 1 91.62 140 SER B C 1
ATOM 3467 O O . SER B 1 140 ? -5.336 5.168 19.125 1 91.62 140 SER B O 1
ATOM 3469 N N . LEU B 1 141 ? -5.938 7.137 19.953 1 88.75 141 LEU B N 1
ATOM 3470 C CA . LEU B 1 141 ? -4.605 7.477 20.453 1 88.75 141 LEU B CA 1
ATOM 3471 C C . LEU B 1 141 ? -4.145 6.488 21.516 1 88.75 141 LEU B C 1
ATOM 3473 O O . LEU B 1 141 ? -2.992 6.051 21.5 1 88.75 141 LEU B O 1
ATOM 3477 N N . ARG B 1 142 ? -4.996 6.094 22.391 1 84.44 142 ARG B N 1
ATOM 3478 C CA . ARG B 1 142 ? -4.691 5.152 23.469 1 84.44 142 ARG B CA 1
ATOM 3479 C C . ARG B 1 142 ? -4.406 3.762 22.922 1 84.44 142 ARG B C 1
ATOM 3481 O O . ARG B 1 142 ? -3.576 3.031 23.469 1 84.44 142 ARG B O 1
ATOM 3488 N N . SER B 1 143 ? -5.07 3.426 21.891 1 86.19 143 SER B N 1
ATOM 3489 C CA . SER B 1 143 ? -4.895 2.105 21.297 1 86.19 143 SER B CA 1
ATOM 3490 C C . SER B 1 143 ? -3.521 1.974 20.641 1 86.19 143 SER B C 1
ATOM 3492 O O . SER B 1 143 ? -3.021 0.862 20.453 1 86.19 143 SER B O 1
ATOM 3494 N N . MET B 1 144 ? -2.916 3.012 20.172 1 81.94 144 MET B N 1
ATOM 3495 C CA . MET B 1 144 ? -1.603 3.02 19.531 1 81.94 144 MET B CA 1
ATOM 3496 C C . MET B 1 144 ? -0.502 2.725 20.547 1 81.94 144 MET B C 1
ATOM 3498 O O . MET B 1 144 ? 0.467 2.033 20.219 1 81.94 144 MET B O 1
ATOM 3502 N N . ASN B 1 145 ? -0.555 3.262 21.656 1 65.25 145 ASN B N 1
ATOM 3503 C CA . ASN B 1 145 ? 0.446 3.109 22.719 1 65.25 145 ASN B CA 1
ATOM 3504 C C . ASN B 1 145 ? -0.183 2.641 24.016 1 65.25 145 ASN B C 1
ATOM 3506 O O . ASN B 1 145 ? -0.559 3.457 24.859 1 65.25 145 ASN B O 1
ATOM 3510 N N . PRO B 1 146 ? -0.368 1.202 23.953 1 49.5 146 PRO B N 1
ATOM 3511 C CA . PRO B 1 146 ? -0.997 0.747 25.203 1 49.5 146 PRO B CA 1
ATOM 3512 C C . PRO B 1 146 ? -0.251 1.221 26.438 1 49.5 146 PRO B C 1
ATOM 3514 O O . PRO B 1 146 ? -0.859 1.396 27.5 1 49.5 146 PRO B O 1
ATOM 3517 N N . SER B 1 147 ? 1.107 1.195 26.219 1 44.09 147 SER B N 1
ATOM 3518 C CA . SER B 1 147 ? 1.861 1.677 27.359 1 44.09 147 SER B CA 1
ATOM 3519 C C . SER B 1 147 ? 1.623 3.164 27.594 1 44.09 147 SER B C 1
ATOM 3521 O O . SER B 1 147 ? 2.186 3.75 28.531 1 44.09 147 SER B O 1
ATOM 3523 N N . TYR B 1 148 ? 0.91 3.586 26.531 1 40.53 148 TYR B N 1
ATOM 3524 C CA . TYR B 1 148 ? 0.576 4.988 26.75 1 40.53 148 TYR B CA 1
ATOM 3525 C C . TYR B 1 148 ? -0.16 5.18 28.078 1 40.53 148 TYR B C 1
ATOM 3527 O O . TYR B 1 148 ? -1.333 4.82 28.188 1 40.53 148 TYR B O 1
ATOM 3535 N N . LYS B 1 149 ? 0.544 4.973 29.172 1 39.97 149 LYS B N 1
ATOM 3536 C CA . LYS B 1 149 ? 0.056 5.211 30.516 1 39.97 149 LYS B CA 1
ATOM 3537 C C . LYS B 1 149 ? -0.392 6.66 30.688 1 39.97 149 LYS B C 1
ATOM 3539 O O . LYS B 1 149 ? -0.303 7.215 31.797 1 39.97 149 LYS B O 1
ATOM 3544 N N . GLY B 1 150 ? -0.955 7.254 29.844 1 39.16 150 GLY B N 1
ATOM 3545 C CA . GLY B 1 150 ? -1.692 8.484 30.078 1 39.16 150 GLY B CA 1
ATOM 3546 C C . GLY B 1 150 ? -0.984 9.719 29.547 1 39.16 150 GLY B C 1
ATOM 3547 O O . GLY B 1 150 ? -1.487 10.836 29.688 1 39.16 150 GLY B O 1
ATOM 3548 N N . ARG B 1 151 ? 0.408 9.758 29.547 1 38.88 151 ARG B N 1
ATOM 3549 C CA . ARG B 1 151 ? 0.96 11.086 29.312 1 38.88 151 ARG B CA 1
ATOM 3550 C C . ARG B 1 151 ? 1.154 11.344 27.828 1 38.88 151 ARG B C 1
ATOM 3552 O O . ARG B 1 151 ? 1.838 10.578 27.141 1 38.88 151 ARG B O 1
ATOM 3559 N N . LEU B 1 152 ? 0.115 11.766 27.031 1 39.62 152 LEU B N 1
ATOM 3560 C CA . LEU B 1 152 ? 0.375 12.273 25.688 1 39.62 152 LEU B CA 1
ATOM 3561 C C . LEU B 1 152 ? 1.617 13.156 25.672 1 39.62 152 LEU B C 1
ATOM 3563 O O . LEU B 1 152 ? 2.004 13.711 26.703 1 39.62 152 LEU B O 1
ATOM 3567 N N . THR B 1 153 ? 2.273 13.43 24.578 1 37.56 153 THR B N 1
ATOM 3568 C CA . THR B 1 153 ? 3.404 14.336 24.422 1 37.56 153 THR B CA 1
ATOM 3569 C C . THR B 1 153 ? 3.006 15.766 24.797 1 37.56 153 THR B C 1
ATOM 3571 O O . THR B 1 153 ? 1.895 16.203 24.484 1 37.56 153 THR B O 1
ATOM 3574 N N . GLY B 1 154 ? 3.695 16.422 25.625 1 38.38 154 GLY B N 1
ATOM 3575 C CA . GLY B 1 154 ? 3.627 17.766 26.203 1 38.38 154 GLY B CA 1
ATOM 3576 C C . GLY B 1 154 ? 2.584 17.875 27.297 1 38.38 154 GLY B C 1
ATOM 3577 O O . GLY B 1 154 ? 1.773 18.812 27.297 1 38.38 154 GLY B O 1
ATOM 3578 N N . ASP B 1 155 ? 2.555 17.078 28.391 1 43.47 155 ASP B N 1
ATOM 3579 C CA . ASP B 1 155 ? 1.837 17.094 29.656 1 43.47 155 ASP B CA 1
ATOM 3580 C C . ASP B 1 155 ? 0.33 16.984 29.438 1 43.47 155 ASP B C 1
ATOM 3582 O O . ASP B 1 155 ? -0.459 17.312 30.328 1 43.47 155 ASP B O 1
ATOM 3586 N N . MET B 1 156 ? -0.126 17.078 28.266 1 46 156 MET B N 1
ATOM 3587 C CA . MET B 1 156 ? -1.582 17 28.344 1 46 156 MET B CA 1
ATOM 3588 C C . MET B 1 156 ? -2.023 15.656 28.922 1 46 156 MET B C 1
ATOM 3590 O O . MET B 1 156 ? -1.739 14.602 28.359 1 46 156 MET B O 1
ATOM 3594 N N . ASP B 1 157 ? -2.209 15.633 30.078 1 50 157 ASP B N 1
ATOM 3595 C CA . ASP B 1 157 ? -2.877 14.555 30.797 1 50 157 ASP B CA 1
ATOM 3596 C C . ASP B 1 157 ? -4.188 14.172 30.125 1 50 157 ASP B C 1
ATOM 3598 O O . ASP B 1 157 ? -5.098 14.992 30 1 50 157 ASP B O 1
ATOM 3602 N N . ILE B 1 158 ? -4.191 13.234 29.219 1 53.59 158 ILE B N 1
ATOM 3603 C CA . ILE B 1 158 ? -5.41 12.664 28.656 1 53.59 158 ILE B CA 1
ATOM 3604 C C . ILE B 1 158 ? -6.562 12.812 29.656 1 53.59 158 ILE B C 1
ATOM 3606 O O . ILE B 1 158 ? -7.711 13.023 29.25 1 53.59 158 ILE B O 1
ATOM 3610 N N . GLY B 1 159 ? -6.156 12.664 30.875 1 54.47 159 GLY B N 1
ATOM 3611 C CA . GLY B 1 159 ? -7.18 12.75 31.906 1 54.47 159 GLY B CA 1
ATOM 3612 C C . GLY B 1 159 ? -7.891 14.094 31.938 1 54.47 159 GLY B C 1
ATOM 3613 O O . GLY B 1 159 ? -9.07 14.164 32.281 1 54.47 159 GLY B O 1
ATOM 3614 N N . SER B 1 160 ? -7.172 15.125 31.5 1 58.38 160 SER B N 1
ATOM 3615 C CA . SER B 1 160 ? -7.734 16.469 31.609 1 58.38 160 SER B CA 1
ATOM 3616 C C . SER B 1 160 ? -8.586 16.812 30.391 1 58.38 160 SER B C 1
ATOM 3618 O O . SER B 1 160 ? -9.25 17.844 30.359 1 58.38 160 SER B O 1
ATOM 3620 N N . ILE B 1 161 ? -8.562 15.898 29.453 1 64.5 161 ILE B N 1
AT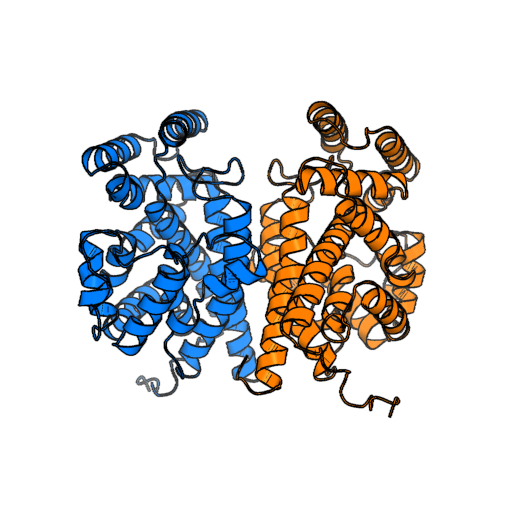OM 3621 C CA . ILE B 1 161 ? -9.227 16.281 28.203 1 64.5 161 ILE B CA 1
ATOM 3622 C C . ILE B 1 161 ? -10.523 15.477 28.047 1 64.5 161 ILE B C 1
ATOM 3624 O O . ILE B 1 161 ? -11.125 15.461 26.984 1 64.5 161 ILE B O 1
ATOM 3628 N N . GLU B 1 162 ? -10.953 14.969 29.094 1 69.69 162 GLU B N 1
ATOM 3629 C CA . GLU B 1 162 ? -12.25 14.305 29.031 1 69.69 162 GLU B CA 1
ATOM 3630 C C . GLU B 1 162 ? -13.375 15.312 28.828 1 69.69 162 GLU B C 1
ATOM 3632 O O . GLU B 1 162 ? -13.391 16.375 29.453 1 69.69 162 GLU B O 1
ATOM 3637 N N . GLY B 1 163 ? -14.18 15.086 27.844 1 80.38 163 GLY B N 1
ATOM 3638 C CA . GLY B 1 163 ? -15.359 15.906 27.594 1 80.38 163 GLY B CA 1
ATOM 3639 C C . GLY B 1 163 ? -15.094 17.062 26.656 1 80.38 163 GLY B C 1
ATOM 3640 O O . GLY B 1 163 ? -15.992 17.844 26.359 1 80.38 163 GLY B O 1
ATOM 3641 N N . LYS B 1 164 ? -13.914 17.203 26.188 1 90.94 164 LYS B N 1
ATOM 3642 C CA . LYS B 1 164 ? -13.586 18.297 25.266 1 90.94 164 LYS B CA 1
ATOM 3643 C C . LYS B 1 164 ? -13.891 17.922 23.828 1 90.94 164 LYS B C 1
ATOM 3645 O O . LYS B 1 164 ? -13.898 16.734 23.484 1 90.94 164 LYS B O 1
ATOM 3650 N N . THR B 1 165 ? -14.227 18.938 23.062 1 95 165 THR B N 1
ATOM 3651 C CA . THR B 1 165 ? -14.383 18.719 21.641 1 95 165 THR B CA 1
ATOM 3652 C C . THR B 1 165 ? -13.039 18.406 21 1 95 165 THR B C 1
ATOM 3654 O O . THR B 1 165 ? -11.984 18.75 21.531 1 95 165 THR B O 1
ATOM 3657 N N . LEU B 1 166 ? -13.023 17.703 19.891 1 95 166 LEU B N 1
ATOM 3658 C CA . LEU B 1 166 ? -11.773 17.453 19.188 1 95 166 LEU B CA 1
ATOM 3659 C C . LEU B 1 166 ? -11.109 18.75 18.766 1 95 166 LEU B C 1
ATOM 3661 O O . LEU B 1 166 ? -9.883 18.859 18.766 1 95 166 LEU B O 1
ATOM 3665 N N . ARG B 1 167 ? -11.914 19.75 18.375 1 95.31 167 ARG B N 1
ATOM 3666 C CA . ARG B 1 167 ? -11.352 21.047 18.047 1 95.31 167 ARG B CA 1
ATOM 3667 C C . ARG B 1 167 ? -10.523 21.609 19.203 1 95.31 167 ARG B C 1
ATOM 3669 O O . ARG B 1 167 ? -9.414 22.094 19 1 95.31 167 ARG B O 1
ATOM 3676 N N . GLU B 1 168 ? -11.07 21.547 20.391 1 94.19 168 GLU B N 1
ATOM 3677 C CA . GLU B 1 168 ? -10.375 22.047 21.562 1 94.19 168 GLU B CA 1
ATOM 3678 C C . GLU B 1 168 ? -9.102 21.25 21.828 1 94.19 168 GLU B C 1
ATOM 3680 O O . GLU B 1 168 ? -8.062 21.812 22.188 1 94.19 168 GLU B O 1
ATOM 3685 N N . ILE B 1 169 ? -9.203 19.969 21.625 1 92.94 169 ILE B N 1
ATOM 3686 C CA . ILE B 1 169 ? -8.047 19.109 21.828 1 92.94 169 ILE B CA 1
ATOM 3687 C C . ILE B 1 169 ? -6.945 19.484 20.828 1 92.94 169 ILE B C 1
ATOM 3689 O O . ILE B 1 169 ? -5.785 19.641 21.219 1 92.94 169 ILE B O 1
ATOM 3693 N N . LEU B 1 170 ? -7.324 19.672 19.594 1 94.38 170 LEU B N 1
ATOM 3694 C CA . LEU B 1 170 ? -6.359 20 18.547 1 94.38 170 LEU B CA 1
ATOM 3695 C C . LEU B 1 170 ? -5.785 21.406 18.781 1 94.38 170 LEU B C 1
ATOM 3697 O O . LEU B 1 170 ? -4.598 21.641 18.547 1 94.38 170 LEU B O 1
ATOM 3701 N N . LEU B 1 171 ? -6.637 22.312 19.234 1 93.81 171 LEU B N 1
ATOM 3702 C CA . LEU B 1 171 ? -6.176 23.656 19.516 1 93.81 171 LEU B CA 1
ATOM 3703 C C . LEU B 1 171 ? -5.133 23.656 20.625 1 93.81 171 LEU B C 1
ATOM 3705 O O . LEU B 1 171 ? -4.102 24.328 20.531 1 93.81 171 LEU B O 1
ATOM 3709 N N . TYR B 1 172 ? -5.41 22.938 21.641 1 90.25 172 TYR B N 1
ATOM 3710 C CA . TYR B 1 172 ? -4.445 22.812 22.734 1 90.25 172 TYR B CA 1
ATOM 3711 C C . TYR B 1 172 ? -3.154 22.172 22.234 1 90.25 172 TYR B C 1
ATOM 3713 O O . TYR B 1 172 ? -2.061 22.656 22.516 1 90.25 172 TYR B O 1
ATOM 3721 N N . SER B 1 173 ? -3.258 21.094 21.516 1 91.31 173 SER B N 1
ATOM 3722 C CA . SER B 1 173 ? -2.117 20.328 21.016 1 91.31 173 SER B CA 1
ATOM 3723 C C . SER B 1 173 ? -1.301 21.156 20.016 1 91.31 173 SER B C 1
ATOM 3725 O O . SER B 1 173 ? -0.102 20.938 19.844 1 91.31 173 SER B O 1
ATOM 3727 N N . SER B 1 174 ? -1.979 22.094 19.406 1 93.56 174 SER B N 1
ATOM 3728 C CA . SER B 1 174 ? -1.336 22.891 18.359 1 93.56 174 SER B CA 1
ATOM 3729 C C . SER B 1 174 ? -0.148 23.672 18.922 1 93.56 174 SER B C 1
ATOM 3731 O O . SER B 1 174 ? 0.742 24.078 18.172 1 93.56 174 SER B O 1
ATOM 3733 N N . ASN B 1 175 ? -0.072 23.844 20.203 1 89.62 175 ASN B N 1
ATOM 3734 C CA . ASN B 1 175 ? 1.043 24.547 20.844 1 89.62 175 ASN B CA 1
ATOM 3735 C C . ASN B 1 175 ? 2.309 23.688 20.844 1 89.62 175 ASN B C 1
ATOM 3737 O O . ASN B 1 175 ? 3.418 24.219 20.922 1 89.62 175 ASN B O 1
ATOM 3741 N N . PHE B 1 176 ? 2.137 22.359 20.578 1 89.5 176 PHE B N 1
ATOM 3742 C CA . PHE B 1 176 ? 3.271 21.453 20.766 1 89.5 176 PHE B CA 1
ATOM 3743 C C . PHE B 1 176 ? 3.424 20.516 19.578 1 89.5 176 PHE B C 1
ATOM 3745 O O . PHE B 1 176 ? 4.434 19.812 19.469 1 89.5 176 PHE B O 1
ATOM 3752 N N . ASP B 1 177 ? 2.441 20.531 18.734 1 93.75 177 ASP B N 1
ATOM 3753 C CA . ASP B 1 177 ? 2.398 19.562 17.656 1 93.75 177 ASP B CA 1
ATOM 3754 C C . ASP B 1 177 ? 2.047 20.25 16.328 1 93.75 177 ASP B C 1
ATOM 3756 O O . ASP B 1 177 ? 0.959 20.812 16.188 1 93.75 177 ASP B O 1
ATOM 3760 N N . GLU B 1 178 ? 2.928 20.141 15.43 1 96.38 178 GLU B N 1
ATOM 3761 C CA . GLU B 1 178 ? 2.744 20.875 14.188 1 96.38 178 GLU B CA 1
ATOM 3762 C C . GLU B 1 178 ? 1.631 20.266 13.336 1 96.38 178 GLU B C 1
ATOM 3764 O O . GLU B 1 178 ? 1.02 20.969 12.516 1 96.38 178 GLU B O 1
ATOM 3769 N N . VAL B 1 179 ? 1.336 18.922 13.461 1 97.19 179 VAL B N 1
ATOM 3770 C CA . VAL B 1 179 ? 0.232 18.297 12.742 1 97.19 179 VAL B CA 1
ATOM 3771 C C . VAL B 1 179 ? -1.096 18.875 13.234 1 97.19 179 VAL B C 1
ATOM 3773 O O . VAL B 1 179 ? -1.941 19.266 12.43 1 97.19 179 VAL B O 1
ATOM 3776 N N . ALA B 1 180 ? -1.261 18.922 14.562 1 96 180 ALA B N 1
ATOM 3777 C CA . ALA B 1 180 ? -2.441 19.547 15.141 1 96 180 ALA B CA 1
ATOM 3778 C C . ALA B 1 180 ? -2.545 21.016 14.719 1 96 180 ALA B C 1
ATOM 3780 O O . ALA B 1 180 ? -3.625 21.484 14.359 1 96 180 ALA B O 1
ATOM 3781 N N . ARG B 1 181 ? -1.422 21.734 14.734 1 96.88 181 ARG B N 1
ATOM 3782 C CA . ARG B 1 181 ? -1.386 23.141 14.344 1 96.88 181 ARG B CA 1
ATOM 3783 C C . ARG B 1 181 ? -1.809 23.312 12.883 1 96.88 181 ARG B C 1
ATOM 3785 O O . ARG B 1 181 ? -2.576 24.219 12.562 1 96.88 181 ARG B O 1
ATOM 3792 N N . ASN B 1 182 ? -1.29 22.422 12.039 1 98.12 182 ASN B N 1
ATOM 3793 C CA . ASN B 1 182 ? -1.642 22.422 10.625 1 98.12 182 ASN B CA 1
ATOM 3794 C C . ASN B 1 182 ? -3.145 22.266 10.414 1 98.12 182 ASN B C 1
ATOM 3796 O O . ASN B 1 182 ? -3.748 22.984 9.617 1 98.12 182 ASN B O 1
ATOM 3800 N N . ILE B 1 183 ? -3.787 21.391 11.164 1 97.75 183 ILE B N 1
ATOM 3801 C CA . ILE B 1 183 ? -5.207 21.094 11.016 1 97.75 183 ILE B CA 1
ATOM 3802 C C . ILE B 1 183 ? -6.039 22.266 11.523 1 97.75 183 ILE B C 1
ATOM 3804 O O . ILE B 1 183 ? -6.91 22.766 10.812 1 97.75 183 ILE B O 1
ATOM 3808 N N . VAL B 1 184 ? -5.781 22.781 12.703 1 96 184 VAL B N 1
ATOM 3809 C CA . VAL B 1 184 ? -6.645 23.766 13.344 1 96 184 VAL B CA 1
ATOM 3810 C C . VAL B 1 184 ? -6.496 25.125 12.648 1 96 184 VAL B C 1
ATOM 3812 O O . VAL B 1 184 ? -7.41 25.938 12.672 1 96 184 VAL B O 1
ATOM 3815 N N . HIS B 1 185 ? -5.328 25.328 12 1 95.44 185 HIS B N 1
ATOM 3816 C CA . HIS B 1 185 ? -5.121 26.594 11.312 1 95.44 185 HIS B CA 1
ATOM 3817 C C . HIS B 1 185 ? -5.316 26.453 9.812 1 95.44 185 HIS B C 1
ATOM 3819 O O . HIS B 1 185 ? -4.617 27.094 9.023 1 95.44 185 HIS B O 1
ATOM 3825 N N . GLY B 1 186 ? -6.078 25.484 9.438 1 95.19 186 GLY B N 1
ATOM 3826 C CA . GLY B 1 186 ? -6.59 25.438 8.078 1 95.19 186 GLY B CA 1
ATOM 3827 C C . GLY B 1 186 ? -5.625 24.781 7.102 1 95.19 186 GLY B C 1
ATOM 3828 O O . GLY B 1 186 ? -5.555 25.172 5.934 1 95.19 186 GLY B O 1
ATOM 3829 N N . TYR B 1 187 ? -4.703 23.969 7.516 1 98.19 187 TYR B N 1
ATOM 3830 C CA . TYR B 1 187 ? -3.83 23.156 6.672 1 98.19 187 TYR B CA 1
ATOM 3831 C C . TYR B 1 187 ? -2.818 24.016 5.938 1 98.19 187 TYR B C 1
ATOM 3833 O O . TYR B 1 187 ? -2.547 23.797 4.754 1 98.19 187 TYR B O 1
ATOM 3841 N N . TYR B 1 188 ? -2.334 25.062 6.602 1 97.5 188 TYR B N 1
ATOM 3842 C CA . TYR B 1 188 ? -1.453 26.031 5.965 1 97.5 188 TYR B CA 1
ATOM 3843 C C . TYR B 1 188 ? -0.116 25.406 5.602 1 97.5 188 TYR B C 1
ATOM 3845 O O . TYR B 1 188 ? 0.464 25.719 4.559 1 97.5 188 TYR B O 1
ATOM 3853 N N . LEU B 1 189 ? 0.44 24.469 6.41 1 98.56 189 LEU B N 1
ATOM 3854 C CA . LEU B 1 189 ? 1.693 23.797 6.082 1 98.56 189 LEU B CA 1
ATOM 3855 C C . LEU B 1 189 ? 1.502 22.828 4.922 1 98.56 189 LEU B C 1
ATOM 3857 O O . LEU B 1 189 ? 2.373 22.703 4.059 1 98.56 189 LEU B O 1
ATOM 3861 N N . THR B 1 190 ? 0.352 22.078 4.945 1 98.81 190 THR B N 1
ATOM 3862 C CA . THR B 1 190 ? 0.008 21.219 3.814 1 98.81 190 THR B CA 1
ATOM 3863 C C . THR B 1 190 ? -0.011 22.031 2.516 1 98.81 190 THR B C 1
ATOM 3865 O O . THR B 1 190 ? 0.535 21.578 1.501 1 98.81 190 THR B O 1
ATOM 3868 N N . TYR B 1 191 ? -0.62 23.188 2.613 1 98.69 191 TYR B N 1
ATOM 3869 C CA . TYR B 1 191 ? -0.731 24.047 1.441 1 98.69 191 TYR B CA 1
ATOM 3870 C C . TYR B 1 191 ? 0.641 24.531 0.989 1 98.69 191 TYR B C 1
ATOM 3872 O O . TYR B 1 191 ? 0.908 24.641 -0.211 1 98.69 191 TYR B O 1
ATOM 3880 N N . LEU B 1 192 ? 1.477 24.906 1.938 1 98.62 192 LEU B N 1
ATOM 3881 C CA . LEU B 1 192 ? 2.844 25.312 1.631 1 98.62 192 LEU B CA 1
ATOM 3882 C C . LEU B 1 192 ? 3.57 24.219 0.846 1 98.62 192 LEU B C 1
ATOM 3884 O O . LEU B 1 192 ? 4.18 24.5 -0.189 1 98.62 192 LEU B O 1
ATOM 3888 N N . GLY B 1 193 ? 3.547 22.969 1.364 1 98.81 193 GLY B N 1
ATOM 3889 C CA . GLY B 1 193 ? 4.168 21.844 0.666 1 98.81 193 GLY B CA 1
ATOM 3890 C C . GLY B 1 193 ? 3.545 21.578 -0.691 1 98.81 193 GLY B C 1
ATOM 3891 O O . GLY B 1 193 ? 4.258 21.328 -1.667 1 98.81 193 GLY B O 1
ATOM 3892 N N . TYR B 1 194 ? 2.197 21.609 -0.739 1 98.81 194 TYR B N 1
ATOM 3893 C CA . TYR B 1 194 ? 1.44 21.438 -1.973 1 98.81 194 TYR B CA 1
ATOM 3894 C C . TYR B 1 194 ? 1.896 22.422 -3.043 1 98.81 194 TYR B C 1
ATOM 3896 O O . TYR B 1 194 ? 2.178 22.031 -4.176 1 98.81 194 TYR B O 1
ATOM 3904 N N . ASN B 1 195 ? 2.008 23.688 -2.717 1 98.56 195 ASN B N 1
ATOM 3905 C CA . ASN B 1 195 ? 2.441 24.719 -3.662 1 98.56 195 ASN B CA 1
ATOM 3906 C C . ASN B 1 195 ? 3.875 24.469 -4.129 1 98.56 195 ASN B C 1
ATOM 3908 O O . ASN B 1 195 ? 4.195 24.703 -5.297 1 98.56 195 ASN B O 1
ATOM 3912 N N . ALA B 1 196 ? 4.719 24.078 -3.207 1 98.62 196 ALA B N 1
ATOM 3913 C CA . ALA B 1 196 ? 6.105 23.797 -3.561 1 98.62 196 ALA B CA 1
ATOM 3914 C C . ALA B 1 196 ? 6.191 22.688 -4.602 1 98.62 196 ALA B C 1
ATOM 3916 O O . ALA B 1 196 ? 7.004 22.75 -5.527 1 98.62 196 ALA B O 1
ATOM 3917 N N . ILE B 1 197 ? 5.383 21.625 -4.457 1 98.75 197 ILE B N 1
ATOM 3918 C CA . ILE B 1 197 ? 5.359 20.531 -5.422 1 98.75 197 ILE B CA 1
ATOM 3919 C C . ILE B 1 197 ? 4.797 21.031 -6.75 1 98.75 197 ILE B C 1
ATOM 3921 O O . ILE B 1 197 ? 5.355 20.75 -7.812 1 98.75 197 ILE B O 1
ATOM 3925 N N . LYS B 1 198 ? 3.76 21.797 -6.699 1 98.19 198 LYS B N 1
ATOM 3926 C CA . LYS B 1 198 ? 3.016 22.266 -7.859 1 98.19 198 LYS B CA 1
ATOM 3927 C C . LYS B 1 198 ? 3.877 23.188 -8.727 1 98.19 198 LYS B C 1
ATOM 3929 O O . LYS B 1 198 ? 3.719 23.219 -9.945 1 98.19 198 LYS B O 1
ATOM 3934 N N . GLU B 1 199 ? 4.773 23.891 -8.117 1 98.19 199 GLU B N 1
ATOM 3935 C CA . GLU B 1 199 ? 5.629 24.828 -8.836 1 98.19 199 GLU B CA 1
ATOM 3936 C C . GLU B 1 199 ? 6.559 24.109 -9.805 1 98.19 199 GLU B C 1
ATOM 3938 O O . GLU B 1 199 ? 7.012 24.688 -10.789 1 98.19 199 GLU B O 1
ATOM 3943 N N . GLN B 1 200 ? 6.867 22.844 -9.523 1 97.62 200 GLN B N 1
ATOM 3944 C CA . GLN B 1 200 ? 7.664 21.984 -10.391 1 97.62 200 GLN B CA 1
ATOM 3945 C C . GLN B 1 200 ? 8.969 22.656 -10.789 1 97.62 200 GLN B C 1
ATOM 3947 O O . GLN B 1 200 ? 9.305 22.719 -11.977 1 97.62 200 GLN B O 1
ATOM 3952 N N . LYS B 1 201 ? 9.617 23.172 -9.844 1 98 201 LYS B N 1
ATOM 3953 C CA . LYS B 1 201 ? 10.883 23.844 -10.086 1 98 201 LYS B CA 1
ATOM 3954 C C . LYS B 1 201 ? 12.016 22.844 -10.32 1 98 201 LYS B C 1
ATOM 3956 O O . LYS B 1 201 ? 13.023 23.188 -10.938 1 98 201 LYS B O 1
ATOM 3961 N N . CYS B 1 202 ? 11.922 21.688 -9.734 1 98.06 202 CYS B N 1
ATOM 3962 C CA . CYS B 1 202 ? 12.93 20.641 -9.906 1 98.06 202 CYS B CA 1
ATOM 3963 C C . CYS B 1 202 ? 12.516 19.672 -10.992 1 98.06 202 CYS B C 1
ATOM 3965 O O . CYS B 1 202 ? 11.383 19.703 -11.477 1 98.06 202 CYS B O 1
ATOM 3967 N N . ASP B 1 203 ? 13.367 18.75 -11.406 1 96.56 203 ASP B N 1
ATOM 3968 C CA . ASP B 1 203 ? 13.281 17.984 -12.648 1 96.56 203 ASP B CA 1
ATOM 3969 C C . ASP B 1 203 ? 12.281 16.844 -12.523 1 96.56 203 ASP B C 1
ATOM 3971 O O . ASP B 1 203 ? 11.812 16.297 -13.531 1 96.56 203 ASP B O 1
ATOM 3975 N N . SER B 1 204 ? 11.992 16.422 -11.375 1 96.81 204 SER B N 1
ATOM 3976 C CA . SER B 1 204 ? 11.109 15.266 -11.211 1 96.81 204 SER B CA 1
ATOM 3977 C C . SER B 1 204 ? 10.172 15.453 -10.023 1 96.81 204 SER B C 1
ATOM 3979 O O . SER B 1 204 ? 10.391 16.328 -9.18 1 96.81 204 SER B O 1
ATOM 3981 N N . PHE B 1 205 ? 9.109 14.742 -10.023 1 97.06 205 PHE B N 1
ATOM 3982 C CA . PHE B 1 205 ? 8.156 14.758 -8.922 1 97.06 205 PHE B CA 1
ATOM 3983 C C . PHE B 1 205 ? 8.859 14.5 -7.594 1 97.06 205 PHE B C 1
ATOM 3985 O O . PHE B 1 205 ? 8.617 15.203 -6.609 1 97.06 205 PHE B O 1
ATOM 3992 N N . GLU B 1 206 ? 9.766 13.508 -7.516 1 97 206 GLU B N 1
ATOM 3993 C CA . GLU B 1 206 ? 10.492 13.148 -6.305 1 97 206 GLU B CA 1
ATOM 3994 C C . GLU B 1 206 ? 11.328 14.32 -5.789 1 97 206 GLU B C 1
ATOM 3996 O O . GLU B 1 206 ? 11.375 14.57 -4.586 1 97 206 GLU B O 1
ATOM 4001 N N . LEU B 1 207 ? 11.969 14.992 -6.715 1 98 207 LEU B N 1
ATOM 4002 C CA . LEU B 1 207 ? 12.797 16.141 -6.336 1 98 207 LEU B CA 1
ATOM 4003 C C . LEU B 1 207 ? 11.93 17.281 -5.82 1 98 207 LEU B C 1
ATOM 4005 O O . LEU B 1 207 ? 12.312 18 -4.887 1 98 207 LEU B O 1
ATOM 4009 N N . ASN B 1 208 ? 10.758 17.422 -6.395 1 98.69 208 ASN B N 1
ATOM 4010 C CA . ASN B 1 208 ? 9.852 18.469 -5.938 1 98.69 208 ASN B CA 1
ATOM 4011 C C . ASN B 1 208 ? 9.258 18.141 -4.574 1 98.69 208 ASN B C 1
ATOM 4013 O O . ASN B 1 208 ? 8.992 19.047 -3.771 1 98.69 208 ASN B O 1
ATOM 4017 N N . VAL B 1 209 ? 9.07 16.859 -4.281 1 98.75 209 VAL B N 1
ATOM 4018 C CA . VAL B 1 209 ? 8.641 16.453 -2.951 1 98.75 209 VAL B CA 1
ATOM 4019 C C . VAL B 1 209 ? 9.727 16.766 -1.931 1 98.75 209 VAL B C 1
ATOM 4021 O O . VAL B 1 209 ? 9.438 17.25 -0.832 1 98.75 209 VAL B O 1
ATOM 4024 N N . ARG B 1 210 ? 11.008 16.531 -2.279 1 98.44 210 ARG B N 1
ATOM 4025 C CA . ARG B 1 210 ? 12.109 16.891 -1.396 1 98.44 210 ARG B CA 1
ATOM 4026 C C . ARG B 1 210 ? 12.156 18.391 -1.152 1 98.44 210 ARG B C 1
ATOM 4028 O O . ARG B 1 210 ? 12.367 18.844 -0.023 1 98.44 210 ARG B O 1
ATOM 4035 N N . ARG B 1 211 ? 11.953 19.078 -2.24 1 98.5 211 ARG B N 1
ATOM 4036 C CA . ARG B 1 211 ? 11.898 20.531 -2.123 1 98.5 211 ARG B CA 1
ATOM 4037 C C . ARG B 1 211 ? 10.812 20.969 -1.14 1 98.5 211 ARG B C 1
ATOM 4039 O O . ARG B 1 211 ? 11.047 21.828 -0.282 1 98.5 211 ARG B O 1
ATOM 4046 N N . ALA B 1 212 ? 9.641 20.375 -1.305 1 98.88 212 ALA B N 1
ATOM 4047 C CA . ALA B 1 212 ? 8.539 20.672 -0.397 1 98.88 212 ALA B CA 1
ATOM 4048 C C . ALA B 1 212 ? 8.898 20.328 1.043 1 98.88 212 ALA B C 1
ATOM 4050 O O . ALA B 1 212 ? 8.578 21.078 1.97 1 98.88 212 ALA B O 1
ATOM 4051 N N . PHE B 1 213 ? 9.602 19.234 1.232 1 98.88 213 PHE B N 1
ATOM 4052 C CA . PHE B 1 213 ? 10.039 18.781 2.549 1 98.88 213 PHE B CA 1
ATOM 4053 C C . PHE B 1 213 ? 10.922 19.828 3.215 1 98.88 213 PHE B C 1
ATOM 4055 O O . PHE B 1 213 ? 10.672 20.219 4.355 1 98.88 213 PHE B O 1
ATOM 4062 N N . PHE B 1 214 ? 11.828 20.297 2.498 1 98.81 214 PHE B N 1
ATOM 4063 C CA . PHE B 1 214 ? 12.766 21.25 3.068 1 98.81 214 PHE B CA 1
ATOM 4064 C C . PHE B 1 214 ? 12.094 22.609 3.293 1 98.81 214 PHE B C 1
ATOM 4066 O O . PHE B 1 214 ? 12.422 23.312 4.246 1 98.81 214 PHE B O 1
ATOM 4073 N N . LYS B 1 215 ? 11.211 22.938 2.434 1 98.69 215 LYS B N 1
ATOM 4074 C CA . LYS B 1 215 ? 10.469 24.172 2.629 1 98.69 215 LYS B CA 1
ATOM 4075 C C . LYS B 1 215 ? 9.656 24.141 3.92 1 98.69 215 LYS B C 1
ATOM 4077 O O . LYS B 1 215 ? 9.672 25.094 4.699 1 98.69 215 LYS B O 1
ATOM 4082 N N . VAL B 1 216 ? 8.969 23.031 4.164 1 98.81 216 VAL B N 1
ATOM 4083 C CA . VAL B 1 216 ? 8.148 22.891 5.363 1 98.81 216 VAL B CA 1
ATOM 4084 C C . VAL B 1 216 ? 9.047 22.797 6.594 1 98.81 216 VAL B C 1
ATOM 4086 O O . VAL B 1 216 ? 8.82 23.484 7.594 1 98.81 216 VAL B O 1
ATOM 4089 N N . LEU B 1 217 ? 10.117 21.969 6.527 1 98.81 217 LEU B N 1
ATOM 4090 C CA . LEU B 1 217 ? 11.023 21.75 7.652 1 98.81 217 LEU B CA 1
ATOM 4091 C C . LEU B 1 217 ? 11.75 23.031 8.023 1 98.81 217 LEU B C 1
ATOM 4093 O O . LEU B 1 217 ? 12.047 23.281 9.195 1 98.81 217 LEU B O 1
ATOM 4097 N N . SER B 1 218 ? 12.039 23.891 7.027 1 98.25 218 SER B N 1
ATOM 4098 C CA . SER B 1 218 ? 12.703 25.172 7.277 1 98.25 218 SER B CA 1
ATOM 4099 C C . SER B 1 218 ? 11.742 26.188 7.871 1 98.25 218 SER B C 1
ATOM 4101 O O . SER B 1 218 ? 12.156 27.078 8.609 1 98.25 218 SER B O 1
ATOM 4103 N N . SER B 1 219 ? 10.5 26.078 7.539 1 97.25 219 SER B N 1
ATOM 4104 C CA . SER B 1 219 ? 9.492 27.031 8 1 97.25 219 SER B CA 1
ATOM 4105 C C . SER B 1 219 ? 9.055 26.719 9.43 1 97.25 219 SER B C 1
ATOM 4107 O O . SER B 1 219 ? 8.633 27.625 10.156 1 97.25 219 SER B O 1
ATOM 4109 N N . GLN B 1 220 ? 9.039 25.453 9.773 1 95.62 220 GLN B N 1
ATOM 4110 C CA . GLN B 1 220 ? 8.578 25 11.078 1 95.62 220 GLN B CA 1
ATOM 4111 C C . GLN B 1 220 ? 9.453 23.875 11.609 1 95.62 220 GLN B C 1
ATOM 4113 O O . GLN B 1 220 ? 9.578 22.812 10.977 1 95.62 220 GLN B O 1
ATOM 4118 N N . PRO B 1 221 ? 10.109 24.172 12.82 1 97.94 221 PRO B N 1
ATOM 4119 C CA . PRO B 1 221 ? 10.859 23.062 13.414 1 97.94 221 PRO B CA 1
ATOM 4120 C C . PRO B 1 221 ? 9.984 21.828 13.664 1 97.94 221 PRO B C 1
ATOM 4122 O O . PRO B 1 221 ? 8.844 21.969 14.117 1 97.94 221 PRO B O 1
ATOM 4125 N N . ASP B 1 222 ? 10.5 20.688 13.391 1 98.38 222 ASP B N 1
ATOM 4126 C CA . ASP B 1 222 ? 9.734 19.453 13.523 1 98.38 222 ASP B CA 1
ATOM 4127 C C . ASP B 1 222 ? 9.422 19.156 14.992 1 98.38 222 ASP B C 1
ATOM 4129 O O . ASP B 1 222 ? 10.328 19.109 15.828 1 98.38 222 ASP B O 1
ATOM 4133 N N . THR B 1 223 ? 8.234 18.875 15.266 1 97.44 223 THR B N 1
ATOM 4134 C CA . THR B 1 223 ? 7.824 18.781 16.656 1 97.44 223 THR B CA 1
ATOM 4135 C C . THR B 1 223 ? 8.148 17.406 17.234 1 97.44 223 THR B C 1
ATOM 4137 O O . THR B 1 223 ? 8.25 17.25 18.453 1 97.44 223 THR B O 1
ATOM 4140 N N . LEU B 1 224 ? 8.219 16.328 16.391 1 96.5 224 LEU B N 1
ATOM 4141 C CA . LEU B 1 224 ? 8.664 15.039 16.922 1 96.5 224 LEU B CA 1
ATOM 4142 C C . LEU B 1 224 ? 10.109 15.109 17.406 1 96.5 224 LEU B C 1
ATOM 4144 O O . LEU B 1 224 ? 10.445 14.539 18.453 1 96.5 224 LEU B O 1
ATOM 4148 N N . ILE B 1 225 ? 10.938 15.773 16.625 1 97.62 225 ILE B N 1
ATOM 4149 C CA . ILE B 1 225 ? 12.312 16 17.047 1 97.62 225 ILE B CA 1
ATOM 4150 C C . ILE B 1 225 ? 12.328 16.844 18.312 1 97.62 225 ILE B C 1
ATOM 4152 O O . ILE B 1 225 ? 13.062 16.547 19.266 1 97.62 225 ILE B O 1
ATOM 4156 N N . MET B 1 226 ? 11.547 17.891 18.391 1 97.12 226 MET B N 1
ATOM 4157 C CA . MET B 1 226 ? 11.492 18.781 19.547 1 97.12 226 MET B CA 1
ATOM 4158 C C . MET B 1 226 ? 11.117 18.016 20.812 1 97.12 226 MET B C 1
ATOM 4160 O O . MET B 1 226 ? 11.727 18.219 21.859 1 97.12 226 MET B O 1
ATOM 4164 N N . LYS B 1 227 ? 10.141 17.172 20.719 1 94 227 LYS B N 1
ATOM 4165 C CA . LYS B 1 227 ? 9.664 16.391 21.859 1 94 227 LYS B CA 1
ATOM 4166 C C . LYS B 1 227 ? 10.742 15.445 22.375 1 94 227 LYS B C 1
ATOM 4168 O O . LYS B 1 227 ? 10.891 15.258 23.578 1 94 227 LYS B O 1
ATOM 4173 N N . LYS B 1 228 ? 11.484 14.867 21.5 1 94.31 228 LYS B N 1
ATOM 4174 C CA . LYS B 1 228 ? 12.438 13.82 21.859 1 94.31 228 LYS B CA 1
ATOM 4175 C C . LYS B 1 228 ? 13.789 14.422 22.234 1 94.31 228 LYS B C 1
ATOM 4177 O O . LYS B 1 228 ? 14.477 13.898 23.125 1 94.31 228 LYS B O 1
ATOM 4182 N N . TYR B 1 229 ? 14.164 15.539 21.547 1 96.94 229 TYR B N 1
ATOM 4183 C CA . TYR B 1 229 ? 15.547 15.977 21.703 1 96.94 229 TYR B CA 1
ATOM 4184 C C . TYR B 1 229 ? 15.617 17.438 22.141 1 96.94 229 TYR B C 1
ATOM 4186 O O . TYR B 1 229 ? 16.703 17.969 22.375 1 96.94 229 TYR B O 1
ATOM 4194 N N . GLY B 1 230 ? 14.461 18.109 22.172 1 96.38 230 GLY B N 1
ATOM 4195 C CA . GLY B 1 230 ? 14.406 19.469 22.656 1 96.38 230 GLY B CA 1
ATOM 4196 C C . GLY B 1 230 ? 14.336 20.5 21.547 1 96.38 230 GLY B C 1
ATOM 4197 O O . GLY B 1 230 ? 14.602 20.188 20.391 1 96.38 230 GLY B O 1
ATOM 4198 N N . ALA B 1 231 ? 13.961 21.672 21.922 1 96.81 231 ALA B N 1
ATOM 4199 C CA . ALA B 1 231 ? 13.727 22.781 21 1 96.81 231 ALA B CA 1
ATOM 4200 C C . ALA B 1 231 ? 15.016 23.172 20.281 1 96.81 231 ALA B C 1
ATOM 4202 O O . ALA B 1 231 ? 15 23.484 19.094 1 96.81 231 ALA B O 1
ATOM 4203 N N . HIS B 1 232 ? 16.078 23.141 20.969 1 98 232 HIS B N 1
ATOM 4204 C CA . HIS B 1 232 ? 17.344 23.562 20.391 1 98 232 HIS B CA 1
ATOM 4205 C C . HIS B 1 232 ? 17.719 22.719 19.172 1 98 232 HIS B C 1
ATOM 4207 O O . HIS B 1 232 ? 18.047 23.25 18.109 1 98 232 HIS B O 1
ATOM 4213 N N . VAL B 1 233 ? 17.625 21.406 19.344 1 98.44 233 VAL B N 1
ATOM 4214 C CA . VAL B 1 233 ? 17.984 20.469 18.281 1 98.44 233 VAL B CA 1
ATOM 4215 C C . VAL B 1 233 ? 17.016 20.656 17.109 1 98.44 233 VAL B C 1
ATOM 4217 O O . VAL B 1 233 ? 17.438 20.703 15.945 1 98.44 233 VAL B O 1
ATOM 4220 N N . SER B 1 234 ? 15.781 20.734 17.406 1 98.38 234 SER B N 1
ATOM 4221 C CA . SER B 1 234 ? 14.758 20.875 16.375 1 98.38 234 SER B CA 1
ATOM 4222 C C . SER B 1 234 ? 14.969 22.156 15.57 1 98.38 234 SER B C 1
ATOM 4224 O O . SER B 1 234 ? 14.852 22.156 14.344 1 98.38 234 SER B O 1
ATOM 4226 N N . ILE B 1 235 ? 15.266 23.25 16.219 1 98.5 235 ILE B N 1
ATOM 4227 C CA . ILE B 1 235 ? 15.523 24.531 15.562 1 98.5 235 ILE B CA 1
ATOM 4228 C C . ILE B 1 235 ? 16.797 24.438 14.719 1 98.5 235 ILE B C 1
ATOM 4230 O O . ILE B 1 235 ? 16.844 24.984 13.609 1 98.5 235 ILE B O 1
ATOM 4234 N N . GLU B 1 236 ? 17.781 23.812 15.234 1 98.56 236 GLU B N 1
ATOM 4235 C CA . GLU B 1 236 ? 19.016 23.641 14.484 1 98.56 236 GLU B CA 1
ATOM 4236 C C . GLU B 1 236 ? 18.781 22.875 13.188 1 98.56 236 GLU B C 1
ATOM 4238 O O . GLU B 1 236 ? 19.328 23.234 12.141 1 98.56 236 GLU B O 1
ATOM 4243 N N . ILE B 1 237 ? 18.031 21.797 13.266 1 98.81 237 ILE B N 1
ATOM 4244 C CA . ILE B 1 237 ? 17.719 21.016 12.078 1 98.81 237 ILE B CA 1
ATOM 4245 C C . ILE B 1 237 ? 16.922 21.859 11.086 1 98.81 237 ILE B C 1
ATOM 4247 O O . ILE B 1 237 ? 17.156 21.797 9.875 1 98.81 237 ILE B O 1
ATOM 4251 N N . SER B 1 238 ? 16.016 22.625 11.594 1 98.75 238 SER B N 1
ATOM 4252 C CA . SER B 1 238 ? 15.242 23.531 10.75 1 98.75 238 SER B CA 1
ATOM 4253 C C . SER B 1 238 ? 16.156 24.547 10.055 1 98.75 238 SER B C 1
ATOM 4255 O O . SER B 1 238 ? 15.977 24.828 8.875 1 98.75 238 SER B O 1
ATOM 4257 N N . LYS B 1 239 ? 17.062 25.062 10.766 1 98.56 239 LYS B N 1
ATOM 4258 C CA . LYS B 1 239 ? 18.031 25.984 10.203 1 98.56 239 LYS B CA 1
ATOM 4259 C C . LYS B 1 239 ? 18.859 25.312 9.117 1 98.56 239 LYS B C 1
ATOM 4261 O O . LYS B 1 239 ? 19.125 25.906 8.062 1 98.56 239 LYS B O 1
ATOM 4266 N N . MET B 1 240 ? 19.328 24.125 9.383 1 98.31 240 MET B N 1
ATOM 4267 C CA . MET B 1 240 ? 20.078 23.375 8.383 1 98.31 240 MET B CA 1
ATOM 4268 C C . MET B 1 240 ? 19.25 23.203 7.105 1 98.31 240 MET B C 1
ATOM 4270 O O . MET B 1 240 ? 19.781 23.344 6 1 98.31 240 MET B O 1
ATOM 4274 N N . ALA B 1 241 ? 17.969 22.875 7.289 1 98.5 241 ALA B N 1
ATOM 4275 C CA . ALA B 1 241 ? 17.062 22.703 6.156 1 98.5 241 ALA B CA 1
ATOM 4276 C C . ALA B 1 241 ? 16.969 23.984 5.328 1 98.5 241 ALA B C 1
ATOM 4278 O O . ALA B 1 241 ? 16.875 23.922 4.098 1 98.5 241 ALA B O 1
ATOM 4279 N N . SER B 1 242 ? 17.031 25.156 5.988 1 98.12 242 SER B N 1
ATOM 4280 C CA . SER B 1 242 ? 16.906 26.438 5.309 1 98.12 242 SER B CA 1
ATOM 4281 C C . SER B 1 242 ? 18.125 26.734 4.453 1 98.12 242 SER B C 1
ATOM 4283 O O . SER B 1 242 ? 18.062 27.594 3.561 1 98.12 242 SER B O 1
ATOM 4285 N N . HIS B 1 243 ? 19.188 26.031 4.672 1 97.62 243 HIS B N 1
ATOM 4286 C CA . HIS B 1 243 ? 20.422 26.266 3.932 1 97.62 243 HIS B CA 1
ATOM 4287 C C . HIS B 1 243 ? 20.562 25.297 2.766 1 97.62 243 HIS B C 1
ATOM 4289 O O . HIS B 1 243 ? 21.5 25.391 1.972 1 97.62 243 HIS B O 1
ATOM 4295 N N . MET B 1 244 ? 19.625 24.359 2.689 1 97.5 244 MET B N 1
ATOM 4296 C CA . MET B 1 244 ? 19.641 23.422 1.571 1 97.5 244 MET B CA 1
ATOM 4297 C C . MET B 1 244 ? 19.328 24.125 0.259 1 97.5 244 MET B C 1
ATOM 4299 O O . MET B 1 244 ? 18.562 25.094 0.24 1 97.5 244 MET B O 1
ATOM 4303 N N . SER B 1 245 ? 19.891 23.625 -0.823 1 97.25 245 SER B N 1
ATOM 4304 C CA . SER B 1 245 ? 19.562 24.141 -2.146 1 97.25 245 SER B CA 1
ATOM 4305 C C . SER B 1 245 ? 18.094 23.922 -2.48 1 97.25 245 SER B C 1
ATOM 4307 O O . SER B 1 245 ? 17.453 23.016 -1.929 1 97.25 245 SER B O 1
ATOM 4309 N N . GLU B 1 246 ? 17.578 24.75 -3.369 1 96.69 246 GLU B N 1
ATOM 4310 C CA . GLU B 1 246 ? 16.188 24.656 -3.797 1 96.69 246 GLU B CA 1
ATOM 4311 C C . GLU B 1 246 ? 15.875 23.266 -4.336 1 96.69 246 GLU B C 1
ATOM 4313 O O . GLU B 1 246 ? 14.789 22.734 -4.105 1 96.69 246 GLU B O 1
ATOM 4318 N N . CYS B 1 247 ? 16.766 22.797 -5.152 1 97.94 247 CYS B N 1
ATOM 4319 C CA . CYS B 1 247 ? 16.766 21.422 -5.617 1 97.94 247 CYS B CA 1
ATOM 4320 C C . CYS B 1 247 ? 18.016 20.688 -5.145 1 97.94 247 CYS B C 1
ATOM 4322 O O . CYS B 1 247 ? 19 20.578 -5.883 1 97.94 247 CYS B O 1
ATOM 4324 N N . PRO B 1 248 ? 17.922 20.156 -3.939 1 96.69 248 PRO B N 1
ATOM 4325 C CA . PRO B 1 248 ? 19.141 19.609 -3.342 1 96.69 248 PRO B CA 1
ATOM 4326 C C . PRO B 1 248 ? 19.719 18.438 -4.137 1 96.69 248 PRO B C 1
ATOM 4328 O O . PRO B 1 248 ? 18.953 17.609 -4.652 1 96.69 248 PRO B O 1
ATOM 4331 N N . SER B 1 249 ? 21 18.406 -4.211 1 95.19 249 SER B N 1
ATOM 4332 C CA . SER B 1 249 ? 21.703 17.312 -4.879 1 95.19 249 SER B CA 1
ATOM 4333 C C . SER B 1 249 ? 21.641 16.031 -4.051 1 95.19 249 SER B C 1
ATOM 4335 O O . SER B 1 249 ? 21.297 16.062 -2.867 1 95.19 249 SER B O 1
ATOM 4337 N N . CYS B 1 250 ? 21.969 14.914 -4.648 1 93.56 250 CYS B N 1
ATOM 4338 C CA . CYS B 1 250 ? 22.031 13.633 -3.957 1 93.56 250 CYS B CA 1
ATOM 4339 C C . CYS B 1 250 ? 23.031 13.688 -2.803 1 93.56 250 CYS B C 1
ATOM 4341 O O . CYS B 1 250 ? 22.797 13.102 -1.744 1 93.56 250 CYS B O 1
ATOM 4343 N N . GLU B 1 251 ? 24.141 14.352 -3.02 1 96.06 251 GLU B N 1
ATOM 4344 C CA . GLU B 1 251 ? 25.172 14.461 -1.99 1 96.06 251 GLU B CA 1
ATOM 4345 C C . GLU B 1 251 ? 24.672 15.25 -0.787 1 96.06 251 GLU B C 1
ATOM 4347 O O . GLU B 1 251 ? 24.906 14.867 0.359 1 96.06 251 GLU B O 1
ATOM 4352 N N . GLU B 1 252 ? 24 16.359 -1.027 1 96.94 252 GLU B N 1
ATOM 4353 C CA . GLU B 1 252 ? 23.406 17.156 0.048 1 96.94 252 GLU B CA 1
ATOM 4354 C C . GLU B 1 252 ? 22.438 16.328 0.885 1 96.94 252 GLU B C 1
ATOM 4356 O O . GLU B 1 252 ? 22.484 16.359 2.117 1 96.94 252 GLU B O 1
ATOM 4361 N N . ILE B 1 253 ? 21.641 15.594 0.191 1 97.56 253 ILE B N 1
ATOM 4362 C CA . ILE B 1 253 ? 20.625 14.766 0.844 1 97.56 253 ILE B CA 1
ATOM 4363 C C . ILE B 1 253 ? 21.297 13.672 1.665 1 97.56 253 ILE B C 1
ATOM 4365 O O . ILE B 1 253 ? 20.938 13.438 2.82 1 97.56 253 ILE B O 1
ATOM 4369 N N . GLU B 1 254 ? 22.25 13.023 1.078 1 96.81 254 GLU B N 1
ATOM 4370 C CA . GLU B 1 254 ? 22.938 11.922 1.738 1 96.81 254 GLU B CA 1
ATOM 4371 C C . GLU B 1 254 ? 23.656 12.398 2.998 1 96.81 254 GLU B C 1
ATOM 4373 O O . GLU B 1 254 ? 23.641 11.711 4.02 1 96.81 254 GLU B O 1
ATOM 4378 N N . ASN B 1 255 ? 24.312 13.547 2.92 1 97.56 255 ASN B N 1
ATOM 4379 C CA . ASN B 1 255 ? 25.031 14.094 4.062 1 97.56 255 ASN B CA 1
ATOM 4380 C C . ASN B 1 255 ? 24.094 14.43 5.215 1 97.56 255 ASN B C 1
ATOM 4382 O O . ASN B 1 255 ? 24.344 14.047 6.359 1 97.56 255 ASN B O 1
ATOM 4386 N N . MET B 1 256 ? 23.062 15.086 4.914 1 98.31 256 MET B N 1
ATOM 4387 C CA . MET B 1 256 ? 22.109 15.438 5.965 1 98.31 256 MET B CA 1
ATOM 4388 C C . MET B 1 256 ? 21.422 14.195 6.512 1 98.31 256 MET B C 1
ATOM 4390 O O . MET B 1 256 ? 21.188 14.086 7.719 1 98.31 256 MET B O 1
ATOM 4394 N N . ASP B 1 257 ? 21.109 13.328 5.625 1 98.12 257 ASP B N 1
ATOM 4395 C CA . ASP B 1 257 ? 20.453 12.094 6.031 1 98.12 257 ASP B CA 1
ATOM 4396 C C . ASP B 1 257 ? 21.328 11.281 6.984 1 98.12 257 ASP B C 1
ATOM 4398 O O . ASP B 1 257 ? 20.844 10.742 7.977 1 98.12 257 ASP B O 1
ATOM 4402 N N . LYS B 1 258 ? 22.578 11.141 6.629 1 97.88 258 LYS B N 1
ATOM 4403 C CA . LYS B 1 258 ? 23.531 10.445 7.5 1 97.88 258 LYS B CA 1
ATOM 4404 C C . LYS B 1 258 ? 23.578 11.078 8.883 1 97.88 258 LYS B C 1
ATOM 4406 O O . LYS B 1 258 ? 23.469 10.383 9.898 1 97.88 258 LYS B O 1
ATOM 4411 N N . TYR B 1 259 ? 23.703 12.391 8.93 1 98.19 259 TYR B N 1
ATOM 4412 C CA . TYR B 1 259 ? 23.766 13.141 10.18 1 98.19 259 TYR B CA 1
ATOM 4413 C C . TYR B 1 259 ? 22.516 12.906 11.016 1 98.19 259 TYR B C 1
ATOM 4415 O O . TYR B 1 259 ? 22.609 12.578 12.203 1 98.19 259 TYR B O 1
ATOM 4423 N N . MET B 1 260 ? 21.375 13.008 10.398 1 98.38 260 MET B N 1
ATOM 4424 C CA . MET B 1 260 ? 20.109 12.914 11.125 1 98.38 260 MET B CA 1
ATOM 4425 C C . MET B 1 260 ? 19.844 11.484 11.57 1 98.38 260 MET B C 1
ATOM 4427 O O . MET B 1 260 ? 19.438 11.25 12.711 1 98.38 260 MET B O 1
ATOM 4431 N N . THR B 1 261 ? 20.094 10.539 10.711 1 97.62 261 THR B N 1
ATOM 4432 C CA . THR B 1 261 ? 19.828 9.141 11.016 1 97.62 261 THR B CA 1
ATOM 4433 C C . THR B 1 261 ? 20.75 8.633 12.117 1 97.62 261 THR B C 1
ATOM 4435 O O . THR B 1 261 ? 20.312 7.934 13.031 1 97.62 261 THR B O 1
ATOM 4438 N N . GLU B 1 262 ? 21.984 8.992 12.055 1 97.31 262 GLU B N 1
ATOM 4439 C CA . GLU B 1 262 ? 22.953 8.562 13.062 1 97.31 262 GLU B CA 1
ATOM 4440 C C . GLU B 1 262 ? 22.609 9.117 14.438 1 97.31 262 GLU B C 1
ATOM 4442 O O . GLU B 1 262 ? 22.891 8.484 15.461 1 97.31 262 GLU B O 1
ATOM 4447 N N . ASN B 1 263 ? 21.984 10.273 14.469 1 97.88 263 ASN B N 1
ATOM 4448 C CA . ASN B 1 263 ? 21.656 10.914 15.742 1 97.88 263 ASN B CA 1
ATOM 4449 C C . ASN B 1 263 ? 20.203 10.672 16.141 1 97.88 263 ASN B C 1
ATOM 4451 O O . ASN B 1 263 ? 19.766 11.141 17.188 1 97.88 263 ASN B O 1
ATOM 4455 N N . GLY B 1 264 ? 19.438 9.984 15.266 1 97.56 264 GLY B N 1
ATOM 4456 C CA . GLY B 1 264 ? 18.062 9.602 15.594 1 97.56 264 GLY B CA 1
ATOM 4457 C C . GLY B 1 264 ? 17.062 10.719 15.359 1 97.56 264 GLY B C 1
ATOM 4458 O O . GLY B 1 264 ? 15.961 10.688 15.898 1 97.56 264 GLY B O 1
ATOM 4459 N N . PHE B 1 265 ? 17.484 11.789 14.633 1 98.31 265 PHE B N 1
ATOM 4460 C CA . PHE B 1 265 ? 16.594 12.922 14.367 1 98.31 265 PHE B CA 1
ATOM 4461 C C . PHE B 1 265 ? 15.594 12.578 13.273 1 98.31 265 PHE B C 1
ATOM 4463 O O . PHE B 1 265 ? 15.922 12.633 12.086 1 98.31 265 PHE B O 1
ATOM 4470 N N . ASN B 1 266 ? 14.406 12.234 13.648 1 98.38 266 ASN B N 1
ATOM 4471 C CA . ASN B 1 266 ? 13.352 11.852 12.719 1 98.38 266 ASN B CA 1
ATOM 4472 C C . ASN B 1 266 ? 12.289 12.938 12.594 1 98.38 266 ASN B C 1
ATOM 4474 O O . ASN B 1 266 ? 11.469 13.125 13.5 1 98.38 266 ASN B O 1
ATOM 4478 N N . PRO B 1 267 ? 12.281 13.633 11.492 1 98.5 267 PRO B N 1
ATOM 4479 C CA . PRO B 1 267 ? 11.234 14.641 11.312 1 98.5 267 PRO B CA 1
ATOM 4480 C C . PRO B 1 267 ? 9.914 14.039 10.852 1 98.5 267 PRO B C 1
ATOM 4482 O O . PRO B 1 267 ? 9.375 14.43 9.812 1 98.5 267 PRO B O 1
ATOM 4485 N N . GLY B 1 268 ? 9.336 13.211 11.68 1 98.12 268 GLY B N 1
ATOM 4486 C CA . GLY B 1 268 ? 8.117 12.484 11.359 1 98.12 268 GLY B CA 1
ATOM 4487 C C . GLY B 1 268 ? 6.91 13.383 11.18 1 98.12 268 GLY B C 1
ATOM 4488 O O . GLY B 1 268 ? 6.047 13.109 10.336 1 98.12 268 GLY B O 1
ATOM 4489 N N . SER B 1 269 ? 6.785 14.453 11.961 1 98 269 SER B N 1
ATOM 4490 C CA . SER B 1 269 ? 5.668 15.383 11.812 1 98 269 SER B CA 1
ATOM 4491 C C . SER B 1 269 ? 5.691 16.062 10.445 1 98 269 SER B C 1
ATOM 4493 O O . SER B 1 269 ? 4.648 16.234 9.812 1 98 269 SER B O 1
ATOM 4495 N N . THR B 1 270 ? 6.871 16.438 10.023 1 98.81 270 THR B N 1
ATOM 4496 C CA . THR B 1 270 ? 7.023 17.031 8.703 1 98.81 270 THR B CA 1
ATOM 4497 C C . THR B 1 270 ? 6.621 16.031 7.617 1 98.81 270 THR B C 1
ATOM 4499 O O . THR B 1 270 ? 5.98 16.406 6.629 1 98.81 270 THR B O 1
ATOM 4502 N N . ALA B 1 271 ? 7.039 14.773 7.82 1 98.69 271 ALA B N 1
ATOM 4503 C CA . ALA B 1 271 ? 6.668 13.727 6.867 1 98.69 271 ALA B CA 1
ATOM 4504 C C . ALA B 1 271 ? 5.152 13.625 6.727 1 98.69 271 ALA B C 1
ATOM 4506 O O . ALA B 1 271 ? 4.637 13.453 5.621 1 98.69 271 ALA B O 1
ATOM 4507 N N . ASP B 1 272 ? 4.375 13.703 7.844 1 98.62 272 ASP B N 1
ATOM 4508 C CA . ASP B 1 272 ? 2.918 13.672 7.82 1 98.62 272 ASP B CA 1
ATOM 4509 C C . ASP B 1 272 ? 2.361 14.812 6.965 1 98.62 272 ASP B C 1
ATOM 4511 O O . ASP B 1 272 ? 1.424 14.609 6.191 1 98.62 272 ASP B O 1
ATOM 4515 N N . ILE B 1 273 ? 2.932 15.953 7.156 1 98.88 273 ILE B N 1
ATOM 4516 C CA . ILE B 1 273 ? 2.488 17.141 6.43 1 98.88 273 ILE B CA 1
ATOM 4517 C C . ILE B 1 273 ? 2.775 16.969 4.938 1 98.88 273 ILE B C 1
ATOM 4519 O O . ILE B 1 273 ? 1.933 17.281 4.098 1 98.88 273 ILE B O 1
ATOM 4523 N N . ILE B 1 274 ? 3.928 16.453 4.594 1 98.94 274 ILE B N 1
ATOM 4524 C CA . ILE B 1 274 ? 4.309 16.266 3.197 1 98.94 274 ILE B CA 1
ATOM 4525 C C . ILE B 1 274 ? 3.379 15.258 2.537 1 98.94 274 ILE B C 1
ATOM 4527 O O . ILE B 1 274 ? 3.004 15.414 1.374 1 98.94 274 ILE B O 1
ATOM 4531 N N . ALA B 1 275 ? 3.014 14.188 3.25 1 98.94 275 ALA B N 1
ATOM 4532 C CA . ALA B 1 275 ? 2.043 13.234 2.711 1 98.94 275 ALA B CA 1
ATOM 4533 C C . ALA B 1 275 ? 0.733 13.93 2.355 1 98.94 275 ALA B C 1
ATOM 4535 O O . ALA B 1 275 ? 0.15 13.672 1.3 1 98.94 275 ALA B O 1
ATOM 4536 N N . SER B 1 276 ? 0.245 14.805 3.25 1 98.88 276 SER B N 1
ATOM 4537 C CA . SER B 1 276 ? -0.984 15.539 2.961 1 98.88 276 SER B CA 1
ATOM 4538 C C . SER B 1 276 ? -0.794 16.5 1.792 1 98.88 276 SER B C 1
ATOM 4540 O O . SER B 1 276 ? -1.718 16.719 1.004 1 98.88 276 SER B O 1
ATOM 4542 N N . SER B 1 277 ? 0.431 17.109 1.646 1 98.94 277 SER B N 1
ATOM 4543 C CA . SER B 1 277 ? 0.737 17.969 0.51 1 98.94 277 SER B CA 1
ATOM 4544 C C . SER B 1 277 ? 0.665 17.203 -0.805 1 98.94 277 SER B C 1
ATOM 4546 O O . SER B 1 277 ? 0.139 17.719 -1.798 1 98.94 277 SER B O 1
ATOM 4548 N N . ILE B 1 278 ? 1.197 16.031 -0.765 1 98.94 278 ILE B N 1
ATOM 4549 C CA . ILE B 1 278 ? 1.15 15.18 -1.945 1 98.94 278 ILE B CA 1
ATOM 4550 C C . ILE B 1 278 ? -0.299 14.828 -2.268 1 98.94 278 ILE B C 1
ATOM 4552 O O . ILE B 1 278 ? -0.699 14.82 -3.434 1 98.94 278 ILE B O 1
ATOM 4556 N N . ALA B 1 279 ? -1.105 14.531 -1.252 1 98.94 279 ALA B N 1
ATOM 4557 C CA . ALA B 1 279 ? -2.525 14.25 -1.45 1 98.94 279 ALA B CA 1
ATOM 4558 C C . ALA B 1 279 ? -3.221 15.414 -2.148 1 98.94 279 ALA B C 1
ATOM 4560 O O . ALA B 1 279 ? -3.971 15.219 -3.107 1 98.94 279 ALA B O 1
ATOM 4561 N N . PHE B 1 280 ? -2.914 16.641 -1.648 1 98.88 280 PHE B N 1
ATOM 4562 C CA . PHE B 1 280 ? -3.504 17.828 -2.26 1 98.88 280 PHE B CA 1
ATOM 4563 C C . PHE B 1 280 ? -3.096 17.938 -3.723 1 98.88 280 PHE B C 1
ATOM 4565 O O . PHE B 1 280 ? -3.92 18.266 -4.582 1 98.88 280 PHE B O 1
ATOM 4572 N N . TYR B 1 281 ? -1.86 17.703 -3.984 1 98.81 281 TYR B N 1
ATOM 4573 C CA . TYR B 1 281 ? -1.335 17.766 -5.344 1 98.81 281 TYR B CA 1
ATOM 4574 C C . TYR B 1 281 ? -2.096 16.828 -6.277 1 98.81 281 TYR B C 1
ATOM 4576 O O . TYR B 1 281 ? -2.521 17.234 -7.359 1 98.81 281 TYR B O 1
ATOM 4584 N N . HIS B 1 282 ? -2.301 15.609 -5.867 1 98.56 282 HIS B N 1
ATOM 4585 C CA . HIS B 1 282 ? -2.982 14.633 -6.711 1 98.56 282 HIS B CA 1
ATOM 4586 C C . HIS B 1 282 ? -4.484 14.891 -6.754 1 98.56 282 HIS B C 1
ATOM 4588 O O . HIS B 1 282 ? -5.133 14.648 -7.773 1 98.56 282 HIS B O 1
ATOM 4594 N N . LEU B 1 283 ? -5.078 15.383 -5.652 1 98.44 283 LEU B N 1
ATOM 4595 C CA . LEU B 1 283 ? -6.496 15.727 -5.648 1 98.44 283 LEU B CA 1
ATOM 4596 C C . LEU B 1 283 ? -6.789 16.828 -6.656 1 98.44 283 LEU B C 1
ATOM 4598 O O . LEU B 1 283 ? -7.855 16.844 -7.277 1 98.44 283 LEU B O 1
ATOM 4602 N N . GLU B 1 284 ? -5.863 17.766 -6.801 1 98.19 284 GLU B N 1
ATOM 4603 C CA . GLU B 1 284 ? -6.066 18.828 -7.789 1 98.19 284 GLU B CA 1
ATOM 4604 C C . GLU B 1 284 ? -6.254 18.234 -9.188 1 98.19 284 GLU B C 1
ATOM 4606 O O . GLU B 1 284 ? -7.156 18.656 -9.922 1 98.19 284 GLU B O 1
ATOM 4611 N N . ARG B 1 285 ? -5.355 17.375 -9.516 1 95.88 285 ARG B N 1
ATOM 4612 C CA . ARG B 1 285 ? -5.477 16.703 -10.805 1 95.88 285 ARG B CA 1
ATOM 4613 C C . ARG B 1 285 ? -6.797 15.945 -10.906 1 95.88 285 ARG B C 1
ATOM 4615 O O . ARG B 1 285 ? -7.449 15.961 -11.953 1 95.88 285 ARG B O 1
ATOM 4622 N N . TRP B 1 286 ? -7.121 15.281 -9.898 1 96.81 286 TRP B N 1
ATOM 4623 C CA . TRP B 1 286 ? -8.359 14.516 -9.859 1 96.81 286 TRP B CA 1
ATOM 4624 C C . TRP B 1 286 ? -9.57 15.43 -10.062 1 96.81 286 TRP B C 1
ATOM 4626 O O . TRP B 1 286 ? -10.469 15.109 -10.844 1 96.81 286 TRP B O 1
ATOM 4636 N N . PHE B 1 287 ? -9.602 16.609 -9.406 1 96.31 287 PHE B N 1
ATOM 4637 C CA . PHE B 1 287 ? -10.68 17.594 -9.57 1 96.31 287 PHE B CA 1
ATOM 4638 C C . PHE B 1 287 ? -10.773 18.047 -11.016 1 96.31 287 PHE B C 1
ATOM 4640 O O . PHE B 1 287 ? -11.875 18.141 -11.57 1 96.31 287 PHE B O 1
ATOM 4647 N N . ARG B 1 288 ? -9.664 18.281 -11.562 1 94.19 288 ARG B N 1
ATOM 4648 C CA . ARG B 1 288 ? -9.625 18.734 -12.945 1 94.19 288 ARG B CA 1
ATOM 4649 C C . ARG B 1 288 ? -10.188 17.688 -13.891 1 94.19 288 ARG B C 1
ATOM 4651 O O . ARG B 1 288 ? -10.977 18 -14.789 1 94.19 288 ARG B O 1
ATOM 4658 N N . ASP B 1 289 ? -9.766 16.438 -13.68 1 92.75 289 ASP B N 1
ATOM 4659 C CA . ASP B 1 289 ? -10.219 15.344 -14.523 1 92.75 289 ASP B CA 1
ATOM 4660 C C . ASP B 1 289 ? -11.727 15.141 -14.391 1 92.75 289 ASP B C 1
ATOM 4662 O O . ASP B 1 289 ? -12.414 14.859 -15.383 1 92.75 289 ASP B O 1
ATOM 4666 N N . LYS B 1 290 ? -12.227 15.211 -13.164 1 91 290 LYS B N 1
ATOM 4667 C CA . LYS B 1 290 ? -13.664 15.031 -12.945 1 91 290 LYS B CA 1
ATOM 4668 C C . LYS B 1 290 ? -14.453 16.188 -13.562 1 91 290 LYS B C 1
ATOM 4670 O O . LYS B 1 290 ? -15.562 15.984 -14.055 1 91 290 LYS B O 1
ATOM 4675 N N . ALA B 1 291 ? -13.922 17.391 -13.539 1 85.75 291 ALA B N 1
ATOM 4676 C CA . ALA B 1 291 ? -14.562 18.531 -14.18 1 85.75 291 ALA B CA 1
ATOM 4677 C C . ALA B 1 291 ? -14.672 18.328 -15.688 1 85.75 291 ALA B C 1
ATOM 4679 O O . ALA B 1 291 ? -15.703 18.641 -16.281 1 85.75 291 ALA B O 1
ATOM 4680 N N . ILE B 1 292 ? -13.711 17.781 -16.266 1 83.19 292 ILE B N 1
ATOM 4681 C CA . ILE B 1 292 ? -13.688 17.531 -17.703 1 83.19 292 ILE B CA 1
ATOM 4682 C C . ILE B 1 292 ? -14.719 16.453 -18.047 1 83.19 292 ILE B C 1
ATOM 4684 O O . ILE B 1 292 ? -15.383 16.547 -19.094 1 83.19 292 ILE B O 1
ATOM 4688 N N . ASP B 1 293 ? -14.852 15.469 -17.156 1 80.25 293 ASP B N 1
ATOM 4689 C CA . ASP B 1 293 ? -15.797 14.383 -17.391 1 80.25 293 ASP B CA 1
ATOM 4690 C C . ASP B 1 293 ? -17.234 14.836 -17.125 1 80.25 293 ASP B C 1
ATOM 4692 O O . ASP B 1 293 ? -18.172 14.07 -17.312 1 80.25 293 ASP B O 1
ATOM 4696 N N . GLY B 1 294 ? -17.422 16.078 -16.719 1 75.25 294 GLY B N 1
ATOM 4697 C CA . GLY B 1 294 ? -18.75 16.625 -16.484 1 75.25 294 GLY B CA 1
ATOM 4698 C C . GLY B 1 294 ? -19.359 16.156 -15.172 1 75.25 294 GLY B C 1
ATOM 4699 O O . GLY B 1 294 ? -20.578 16.172 -15.008 1 75.25 294 GLY B O 1
ATOM 4700 N N . ILE B 1 295 ? -18.562 15.523 -14.445 1 70.5 295 ILE B N 1
ATOM 4701 C CA . ILE B 1 295 ? -19.062 15.07 -13.141 1 70.5 295 ILE B CA 1
ATOM 4702 C C . ILE B 1 295 ? -19.047 16.234 -12.156 1 70.5 295 ILE B C 1
ATOM 4704 O O . ILE B 1 295 ? -18 16.812 -11.867 1 70.5 295 ILE B O 1
ATOM 4708 N N . ARG B 1 296 ? -20.297 16.781 -11.93 1 63.19 296 ARG B N 1
ATOM 4709 C CA . ARG B 1 296 ? -20.406 17.828 -10.914 1 63.19 296 ARG B CA 1
ATOM 4710 C C . ARG B 1 296 ? -20.562 17.219 -9.523 1 63.19 296 ARG B C 1
ATOM 4712 O O . ARG B 1 296 ? -21.484 16.438 -9.273 1 63.19 296 ARG B O 1
ATOM 4719 N N . LEU B 1 297 ? -19.562 17.234 -8.734 1 63.66 297 LEU B N 1
ATOM 4720 C CA . LEU B 1 297 ? -19.562 16.641 -7.398 1 63.66 297 LEU B CA 1
ATOM 4721 C C . LEU B 1 297 ? -20.688 17.219 -6.547 1 63.66 297 LEU B C 1
ATOM 4723 O O . LEU B 1 297 ? -21.016 18.406 -6.672 1 63.66 297 LEU B O 1
ATOM 4727 N N . PRO B 1 298 ? -21.609 16.234 -6.031 1 55.12 298 PRO B N 1
ATOM 4728 C CA . PRO B 1 298 ? -22.859 16.625 -5.359 1 55.12 298 PRO B CA 1
ATOM 4729 C C . PRO B 1 298 ? -22.625 17.547 -4.168 1 55.12 298 PRO B C 1
ATOM 4731 O O . PRO B 1 298 ? -21.578 17.453 -3.502 1 55.12 298 PRO B O 1
ATOM 4734 N N . LEU B 1 299 ? -23.234 18.688 -4.234 1 49.31 299 LEU B N 1
ATOM 4735 C CA . LEU B 1 299 ? -23.375 19.453 -3.004 1 49.31 299 LEU B CA 1
ATOM 4736 C C . LEU B 1 299 ? -24.031 18.625 -1.911 1 49.31 299 LEU B C 1
ATOM 4738 O O . LEU B 1 299 ? -24.812 17.719 -2.203 1 49.31 299 LEU B O 1
ATOM 4742 N N . PRO B 1 300 ? -23.5 18.469 -0.698 1 46.94 300 PRO B N 1
ATOM 4743 C CA . PRO B 1 300 ? -24.156 17.703 0.363 1 46.94 300 PRO B CA 1
ATOM 4744 C C . PRO B 1 300 ? -25.688 17.719 0.248 1 46.94 300 PRO B C 1
ATOM 4746 O O . PRO B 1 300 ? -26.266 18.688 -0.249 1 46.94 300 PRO B O 1
ATOM 4749 N N . LYS B 1 301 ? -26.406 16.641 0.429 1 41.59 301 LYS B N 1
ATOM 4750 C CA . LYS B 1 301 ? -27.859 16.609 0.556 1 41.59 301 LYS B CA 1
ATOM 4751 C C . LYS B 1 301 ? -28.344 17.656 1.553 1 41.59 301 LYS B C 1
ATOM 4753 O O . LYS B 1 301 ? -27.828 17.75 2.668 1 41.59 301 LYS B O 1
ATOM 4758 N N . GLY B 1 302 ? -29.094 18.828 1.142 1 38.19 302 GLY B N 1
ATOM 4759 C CA . GLY B 1 302 ? -29.734 19.984 1.726 1 38.19 302 GLY B CA 1
ATOM 4760 C C . GLY B 1 302 ? -29.344 21.297 1.06 1 38.19 302 GLY B C 1
ATOM 4761 O O . GLY B 1 302 ? -29.844 22.359 1.41 1 38.19 302 GLY B O 1
ATOM 4762 N N . CYS B 1 303 ? -28.203 21.422 0.534 1 36.28 303 CYS B N 1
ATOM 4763 C CA . CYS B 1 303 ? -27.891 22.75 -0.001 1 36.28 303 CYS B CA 1
ATOM 4764 C C . CYS B 1 303 ? -28.375 22.891 -1.435 1 36.28 303 CYS B C 1
ATOM 4766 O O . CYS B 1 303 ? -27.953 22.141 -2.318 1 36.28 303 CYS B O 1
ATOM 4768 N N . ASP B 1 304 ? -29.656 23.406 -1.716 1 33.38 304 ASP B N 1
ATOM 4769 C CA . ASP B 1 304 ? -30.203 23.922 -2.965 1 33.38 304 ASP B CA 1
ATOM 4770 C C . ASP B 1 304 ? -29.25 24.922 -3.621 1 33.38 304 ASP B C 1
ATOM 4772 O O . ASP B 1 304 ? -28.609 25.719 -2.936 1 33.38 304 ASP B O 1
ATOM 4776 N N . ARG B 1 305 ? -28.859 24.766 -4.879 1 34.16 305 ARG B N 1
ATOM 4777 C CA . ARG B 1 305 ? -28.156 25.844 -5.586 1 34.16 305 ARG B CA 1
ATOM 4778 C C . ARG B 1 305 ? -28.969 27.141 -5.535 1 34.16 305 ARG B C 1
ATOM 4780 O O . ARG B 1 305 ? -30.125 27.172 -5.965 1 34.16 305 ARG B O 1
ATOM 4787 N N . ALA B 1 306 ? -28.609 27.953 -4.574 1 27.62 306 ALA B N 1
ATOM 4788 C CA . ALA B 1 306 ? -29.25 29.266 -4.5 1 27.62 306 ALA B CA 1
ATOM 4789 C C . ALA B 1 306 ? -29.219 29.969 -5.855 1 27.62 306 ALA B C 1
ATOM 4791 O O . ALA B 1 306 ? -29.969 30.922 -6.086 1 27.62 306 ALA B O 1
ATOM 4792 N N . GLY B 1 307 ? -28.281 29.969 -6.793 1 21.48 307 GLY B N 1
ATOM 4793 C CA . GLY B 1 307 ? -28.359 31 -7.809 1 21.48 307 GLY B CA 1
ATOM 4794 C C . GLY B 1 307 ? -29.312 30.672 -8.938 1 21.48 307 GLY B C 1
ATOM 4795 O O . GLY B 1 307 ? -29.297 31.328 -9.977 1 21.48 307 GLY B O 1
ATOM 4796 N N . LYS B 1 308 ? -30.562 30.297 -8.797 1 17.83 308 LYS B N 1
ATOM 4797 C CA . LYS B 1 308 ? -31.359 30.75 -9.93 1 17.83 308 LYS B CA 1
ATOM 4798 C C . LYS B 1 308 ? -31.844 32.188 -9.727 1 17.83 308 LYS B C 1
ATOM 4800 O O . LYS B 1 308 ? -32.25 32.562 -8.617 1 17.83 308 LYS B O 1
#